Protein AF-A0A9D7KQ81-F1 (afdb_monomer_lite)

Radius of gyration: 24.97 Å; chains: 1; bounding box: 80×76×63 Å

Secondary structure (DSSP, 8-state):
--------------------PPPPPTT-SSEEEETTTTEEEEEETTEEEEB-----S--HHHHHHSEEE-SSSEEEE-S-TT--EEEEEEE--TBSBSS---EEEEEEEEEBTTEEEE-HHHHSSGGG-TT-HHHHSEEEEEEEEEETT--EEEEEEEEEE-SSS-EE---EEEEEEEES--SS-EEEEEEEEEEE--EEEETTEEEE--SEEEEEEEE-SPPTT-EEEEEEESSS-EEEEEEEPPPPTT------EEEE---B--SSSGGG-BTTB-HHHHHHHHHHHHHTT-SEEEEES--S---BSSHHHHHHHHHHHHHHHHHHHTTS-EEEE--GGG-BEEEEE-TT-TT-EEEEE-SSTTTSSHHHHHHHH---PPPS---STTSTT-S-TTS--S---TTTSEEEEETTEEEEE--TTTTB-TTTTT-TT--SBPTT---HHHHHHHHH-----

Foldseek 3Di:
DDDDDDDDPPDPPPPPPPPPLFDDFPLWPQWDADPVVRWIWGHDPPDTFTFDDDDDPAFPCLVQAQWWFFQQGIKHASVAQPFKFKKWKAFWQFPPDLQIDGPTFPDIWIQHRRITDDRCNPRCDDVNVPNCCVVVQKTKMWMWTAGPVGATADIFIWIWGNDRGIGTKKDFGFFQFWADFAQFKIKGWTFINAFDFKWKDKANDIDTHDTDRIDIDIDGRHHGQDKIWMWIGGTSDIHIAIETHFHDAQAPDDFAEAEEEAQFQDPDGDCSGHLFGNLVVLLVSLVVCVVVVHQAYEYEANRGQAPAAYLSSLLSRLSSSSVSNRSRSRYHPYQYAHAQRLAHWGKGADPVDRVDIWTWADDPQCPRGSQNSVVVSDDHDFAPQFWCQVPPSRPDNVDDNFHTCTSHWHWDGGHHDIDGHAHQQGRHTCCCVPRVSGRGHHGRDGDDSRVVVVVPDDDPD

pLDDT: mean 92.95, std 13.02, range [31.83, 98.81]

Sequence (461 aa):
MLKKRLSVVFLLLMSFSLLNAQKIPSSYSNIGFERERGLFYFQDTDKKIYEQVRKSRFTVDQLIGGITGTEKGVAFDFSDSLLNGTLYYGLIPVGDGKYSIPVWFNRSVKIVGGKSEVNIKENLSKTYDMTGWQTKGYGLLGYRITSAEGAIIYDGKIEFVVADPFLVSNTIVDGPFVDNVTESSAVISFITNFECEPSVTVGERIYELEPSKKHELQVTELLPGTEYDYTVRAGNTIQELKFKTAPQKGNNSKFTFAYASDSRSAMGGGERSVYGANVYIMRKIMSLAAFKGVDFMQFTGDLINGYAYDPEDNRLQYRNWKNAVQPFAAFFPIYETMGNHEGLHTRFYDENNTSRYIRIDRFPYDSLSAEALFADEFVNPVSDLETEDGSKYDPDPNSIDFPSYRETSFSYVYGNTAMIVLNSNYWFGPDVRKEPLLSGNPHAYIMDNQFNWFKKRDFKI

Structure (mmCIF, N/CA/C/O backbone):
data_AF-A0A9D7KQ81-F1
#
_entry.id   AF-A0A9D7KQ81-F1
#
loop_
_atom_site.group_PDB
_atom_site.id
_atom_site.type_symbol
_atom_site.label_atom_id
_atom_site.label_alt_id
_atom_site.label_comp_id
_atom_site.label_asym_id
_atom_site.label_entity_id
_atom_site.label_seq_id
_atom_site.pdbx_PDB_ins_code
_atom_site.Cartn_x
_atom_site.Cartn_y
_atom_site.Cartn_z
_atom_site.occupancy
_atom_site.B_iso_or_equiv
_atom_site.auth_seq_id
_atom_site.auth_comp_id
_atom_site.auth_asym_id
_atom_site.auth_atom_id
_atom_site.pdbx_PDB_model_num
ATOM 1 N N . MET A 1 1 ? 56.635 44.993 16.715 1.00 39.38 1 MET A N 1
ATOM 2 C CA . MET A 1 1 ? 56.651 43.563 17.107 1.00 39.38 1 MET A CA 1
ATOM 3 C C . MET A 1 1 ? 55.205 43.106 17.314 1.00 39.38 1 MET A C 1
ATOM 5 O O . MET A 1 1 ? 54.661 43.240 18.394 1.00 39.38 1 MET A O 1
ATOM 9 N N . LEU A 1 2 ? 54.435 43.057 16.228 1.00 31.83 2 LEU A N 1
ATOM 10 C CA . LEU A 1 2 ? 54.022 41.871 15.456 1.00 31.83 2 LEU A CA 1
ATOM 11 C C . LEU A 1 2 ? 53.023 40.952 16.193 1.00 31.83 2 LEU A C 1
ATOM 13 O O . LEU A 1 2 ? 53.375 39.932 16.775 1.00 31.83 2 LEU A O 1
ATOM 17 N N . LYS A 1 3 ? 51.746 41.353 16.113 1.00 33.47 3 LYS A N 1
ATOM 18 C CA . LYS A 1 3 ? 50.556 40.545 16.409 1.00 33.47 3 LYS A CA 1
ATOM 19 C C . LYS A 1 3 ? 50.434 39.434 15.355 1.00 33.47 3 LYS A C 1
ATOM 21 O O . LYS A 1 3 ? 50.288 39.738 14.173 1.00 33.47 3 LYS A O 1
ATOM 26 N N . LYS A 1 4 ? 50.470 38.163 15.767 1.00 34.44 4 LYS A N 1
ATOM 27 C CA . LYS A 1 4 ? 50.146 37.020 14.900 1.00 34.44 4 LYS A CA 1
ATOM 28 C C . LYS A 1 4 ? 48.628 36.953 14.704 1.00 34.44 4 LYS A C 1
ATOM 30 O O . LYS A 1 4 ? 47.894 36.628 15.630 1.00 34.44 4 LYS A O 1
ATOM 35 N N . ARG A 1 5 ? 48.174 37.295 13.496 1.00 34.62 5 ARG A N 1
ATOM 36 C CA . ARG A 1 5 ? 46.844 36.954 12.979 1.00 34.62 5 ARG A CA 1
ATOM 37 C C . ARG A 1 5 ? 46.874 35.485 12.560 1.00 34.62 5 ARG A C 1
ATOM 39 O O . ARG A 1 5 ? 47.695 35.114 11.727 1.00 34.62 5 ARG A O 1
ATOM 46 N N . LEU A 1 6 ? 46.007 34.668 13.150 1.00 33.56 6 LEU A N 1
ATOM 47 C CA . LEU A 1 6 ? 45.706 33.328 12.661 1.00 33.56 6 LEU A CA 1
ATOM 48 C C . LEU A 1 6 ? 44.698 33.498 11.515 1.00 33.56 6 LEU A C 1
ATOM 50 O O . LEU A 1 6 ? 43.540 33.836 11.749 1.00 33.56 6 LEU A O 1
ATOM 54 N N . SER A 1 7 ? 45.161 33.356 10.277 1.00 32.38 7 SER A N 1
ATOM 55 C CA . SER A 1 7 ? 44.291 33.293 9.104 1.00 32.38 7 SER A CA 1
ATOM 56 C C . SER A 1 7 ? 43.655 31.907 9.053 1.00 32.38 7 SER A C 1
ATOM 58 O O . SER A 1 7 ? 44.337 30.928 8.762 1.00 32.38 7 SER A O 1
ATOM 60 N N . VAL A 1 8 ? 42.360 31.821 9.350 1.00 35.81 8 VAL A N 1
ATOM 61 C CA . VAL A 1 8 ? 41.547 30.635 9.064 1.00 35.81 8 VAL A CA 1
ATOM 62 C C . VAL A 1 8 ? 41.288 30.627 7.560 1.00 35.81 8 VAL A C 1
ATOM 64 O O . VAL A 1 8 ? 40.501 31.419 7.047 1.00 35.81 8 VAL A O 1
ATOM 67 N N . VAL A 1 9 ? 42.009 29.768 6.843 1.00 34.31 9 VAL A N 1
ATOM 68 C CA . VAL A 1 9 ? 41.708 29.429 5.451 1.00 34.31 9 VAL A CA 1
ATOM 69 C C . VAL A 1 9 ? 40.486 28.514 5.477 1.00 34.31 9 VA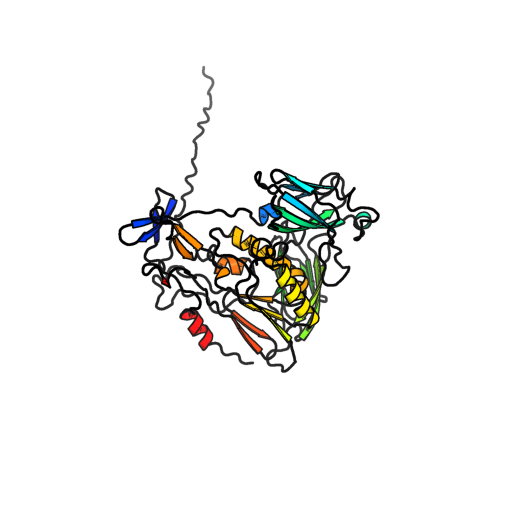L A C 1
ATOM 71 O O . VAL A 1 9 ? 40.576 27.365 5.901 1.00 34.31 9 VAL A O 1
ATOM 74 N N . PHE A 1 10 ? 39.337 29.039 5.053 1.00 33.72 10 PHE A N 1
ATOM 75 C CA . PHE A 1 10 ? 38.162 28.243 4.708 1.00 33.72 10 PHE A CA 1
ATOM 76 C C . PHE A 1 10 ? 38.504 27.454 3.436 1.00 33.72 10 PHE A C 1
ATOM 78 O O . PHE A 1 10 ? 38.384 27.960 2.321 1.00 33.72 10 PHE A O 1
ATOM 85 N N . LEU A 1 11 ? 39.005 26.228 3.595 1.00 32.12 11 LEU A N 1
ATOM 86 C CA . LEU A 1 11 ? 39.027 25.264 2.502 1.00 32.12 11 LEU A CA 1
ATOM 87 C C . LEU A 1 11 ? 37.577 24.820 2.284 1.00 32.12 11 LEU A C 1
ATOM 89 O O . LEU A 1 11 ? 37.015 24.097 3.104 1.00 32.12 11 LEU A O 1
ATOM 93 N N . LEU A 1 12 ? 36.971 25.287 1.189 1.00 34.41 12 LEU A N 1
ATOM 94 C CA . LEU A 1 12 ? 35.788 24.665 0.604 1.00 34.41 12 LEU A CA 1
ATOM 95 C C . LEU A 1 12 ? 36.149 23.210 0.267 1.00 34.41 12 LEU A C 1
ATOM 97 O O . LEU A 1 12 ? 36.675 22.914 -0.804 1.00 34.41 12 LEU A O 1
ATOM 101 N N . LEU A 1 13 ? 35.867 22.295 1.189 1.00 32.16 13 LEU A N 1
ATOM 102 C CA . LEU A 1 13 ? 35.645 20.898 0.856 1.00 32.16 13 LEU A CA 1
ATOM 103 C C . LEU A 1 13 ? 34.313 20.850 0.107 1.00 32.16 13 LEU A C 1
ATOM 105 O O . LEU A 1 13 ? 33.253 20.689 0.705 1.00 32.16 13 LEU A O 1
ATOM 109 N N . MET A 1 14 ? 34.364 21.035 -1.215 1.00 35.41 14 MET A N 1
ATOM 110 C CA . MET A 1 14 ? 33.353 20.434 -2.074 1.00 35.41 14 MET A CA 1
ATOM 111 C C . MET A 1 14 ? 33.433 18.934 -1.814 1.00 35.41 14 MET A C 1
ATOM 113 O O . MET A 1 14 ? 34.352 18.258 -2.276 1.00 35.41 14 MET A O 1
ATOM 117 N N . SER A 1 15 ? 32.494 18.428 -1.024 1.00 33.09 15 SER A N 1
ATOM 118 C CA . SER A 1 15 ? 32.142 17.023 -1.010 1.00 33.09 15 SER A CA 1
ATOM 119 C C . SER A 1 15 ? 31.723 16.662 -2.431 1.00 33.09 15 SER A C 1
ATOM 121 O O . SER A 1 15 ? 30.567 16.830 -2.814 1.00 33.09 15 SER A O 1
ATOM 123 N N . PHE A 1 16 ? 32.684 16.208 -3.232 1.00 35.31 16 PHE A N 1
ATOM 124 C CA . PHE A 1 16 ? 32.410 15.302 -4.329 1.00 35.31 16 PHE A CA 1
ATOM 125 C C . PHE A 1 16 ? 31.800 14.058 -3.688 1.00 35.31 16 PHE A C 1
ATOM 127 O O . PHE A 1 16 ? 32.502 13.127 -3.299 1.00 35.31 16 PHE A O 1
ATOM 134 N N . SER A 1 17 ? 30.481 14.059 -3.525 1.00 36.81 17 SER A N 1
ATOM 135 C CA . SER A 1 17 ? 29.725 12.823 -3.539 1.00 36.81 17 SER A CA 1
ATOM 136 C C . SER A 1 17 ? 30.069 12.172 -4.872 1.00 36.81 17 SER A C 1
ATOM 138 O O . SER A 1 17 ? 29.615 12.598 -5.933 1.00 36.81 17 SER A O 1
ATOM 140 N N . LEU A 1 18 ? 30.966 11.187 -4.826 1.00 37.19 18 LEU A N 1
ATOM 141 C CA . LEU A 1 18 ? 31.090 10.193 -5.874 1.00 37.19 18 LEU A CA 1
ATOM 142 C C . LEU A 1 18 ? 29.699 9.570 -5.994 1.00 37.19 18 LEU A C 1
ATOM 144 O O . LEU A 1 18 ? 29.341 8.678 -5.231 1.00 37.19 18 LEU A O 1
ATOM 148 N N . LEU A 1 19 ? 28.885 10.114 -6.900 1.00 42.97 19 LEU A N 1
ATOM 149 C CA . LEU A 1 19 ? 27.728 9.435 -7.453 1.00 42.97 19 LEU A CA 1
ATOM 150 C C . LEU A 1 19 ? 28.291 8.146 -8.043 1.00 42.97 19 LEU A C 1
ATOM 152 O O . LEU A 1 19 ? 28.813 8.146 -9.159 1.00 42.97 19 LEU A O 1
ATOM 156 N N . ASN A 1 20 ? 28.272 7.063 -7.265 1.00 47.78 20 ASN A N 1
ATOM 157 C CA . ASN A 1 20 ? 28.388 5.738 -7.839 1.00 47.78 20 ASN A CA 1
ATOM 158 C C . ASN A 1 20 ? 27.260 5.668 -8.859 1.00 47.78 20 ASN A C 1
ATOM 160 O O . ASN A 1 20 ? 26.087 5.701 -8.489 1.00 47.78 20 ASN A O 1
ATOM 164 N N . ALA A 1 21 ? 27.624 5.702 -10.143 1.00 59.69 21 ALA A N 1
ATOM 165 C CA . ALA A 1 21 ? 26.660 5.546 -11.211 1.00 59.69 21 ALA A CA 1
ATOM 166 C C . ALA A 1 21 ? 25.907 4.249 -10.922 1.00 59.69 21 ALA A C 1
ATOM 168 O O . ALA A 1 21 ? 26.531 3.202 -10.739 1.00 59.69 21 ALA A O 1
ATOM 169 N N . GLN A 1 22 ? 24.589 4.354 -10.805 1.00 77.12 22 GLN A N 1
ATOM 170 C CA . GLN A 1 22 ? 23.716 3.215 -10.594 1.00 77.12 22 GLN A CA 1
ATOM 171 C C . GLN A 1 22 ? 24.058 2.137 -11.631 1.00 77.12 22 GLN A C 1
ATOM 173 O O . GLN A 1 22 ? 24.056 2.410 -12.836 1.00 77.12 22 GLN A O 1
ATOM 178 N N . LYS A 1 23 ? 24.424 0.938 -11.159 1.00 88.94 23 LYS A N 1
ATOM 179 C CA . LYS A 1 23 ? 24.826 -0.168 -12.034 1.00 88.94 23 LYS A CA 1
ATOM 180 C C . LYS A 1 23 ? 23.614 -0.570 -12.873 1.00 88.94 23 LYS A C 1
ATOM 182 O O . LYS A 1 23 ? 22.562 -0.880 -12.322 1.00 88.94 23 LYS A O 1
ATOM 187 N N . ILE A 1 24 ? 23.764 -0.519 -14.194 1.00 95.25 24 ILE A N 1
ATOM 188 C CA . ILE A 1 24 ? 22.755 -1.023 -15.127 1.00 95.25 24 ILE A CA 1
ATOM 189 C C . ILE A 1 24 ? 22.824 -2.555 -15.067 1.00 95.25 24 ILE A C 1
ATOM 191 O O . ILE A 1 24 ? 23.927 -3.085 -15.230 1.00 95.25 24 ILE A O 1
ATOM 195 N N . PRO A 1 25 ? 21.702 -3.250 -14.819 1.00 96.19 25 PRO A N 1
ATOM 196 C CA . PRO A 1 25 ? 21.636 -4.703 -14.908 1.00 96.19 25 PRO A CA 1
ATOM 197 C C . PRO A 1 25 ? 22.113 -5.211 -16.269 1.00 96.19 25 PRO A C 1
ATOM 199 O O . PRO A 1 25 ? 21.728 -4.667 -17.307 1.00 96.19 25 PRO A O 1
ATOM 202 N N . SER A 1 26 ? 22.917 -6.269 -16.276 1.00 96.06 26 SER A N 1
ATOM 203 C CA . SER A 1 26 ? 23.453 -6.894 -17.487 1.00 96.06 26 SER A CA 1
ATOM 204 C C . SER A 1 26 ? 22.340 -7.523 -18.342 1.00 96.06 26 SER A C 1
ATOM 206 O O . SER A 1 26 ? 22.525 -7.715 -19.544 1.00 96.06 26 SER A O 1
ATOM 208 N N . SER A 1 27 ? 21.157 -7.781 -17.761 1.00 95.31 27 SER A N 1
ATOM 209 C CA . SER A 1 27 ? 19.937 -8.204 -18.473 1.00 95.31 27 SER A CA 1
ATOM 210 C C . SER A 1 27 ? 19.416 -7.167 -19.477 1.00 95.31 27 SER A C 1
ATOM 212 O O . SER A 1 27 ? 18.688 -7.520 -20.412 1.00 95.31 27 SER A O 1
ATOM 214 N N . TYR A 1 28 ? 19.834 -5.901 -19.370 1.00 95.75 28 TYR A N 1
ATOM 215 C CA . TYR A 1 28 ? 19.557 -4.864 -20.362 1.00 95.75 28 TYR A CA 1
ATOM 216 C C . TYR A 1 28 ? 20.703 -4.712 -21.371 1.00 95.75 28 TYR A C 1
ATOM 218 O O . TYR A 1 28 ? 21.755 -4.159 -21.061 1.00 95.75 28 TYR A O 1
ATOM 226 N N . SER A 1 29 ? 20.476 -5.104 -22.629 1.00 91.94 29 SER A N 1
ATOM 227 C CA . SER A 1 29 ? 21.518 -5.063 -23.670 1.00 91.94 29 SER A CA 1
ATOM 228 C C . SER A 1 29 ? 21.711 -3.692 -24.328 1.00 91.94 29 SER A C 1
ATOM 230 O O . SER A 1 29 ? 22.777 -3.418 -24.870 1.00 91.94 29 SER A O 1
ATOM 232 N N . ASN A 1 30 ? 20.681 -2.839 -24.316 1.00 95.75 30 ASN A N 1
ATOM 233 C CA . ASN A 1 30 ? 20.645 -1.572 -25.063 1.00 95.75 30 ASN A CA 1
ATOM 234 C C . ASN A 1 30 ? 20.391 -0.353 -24.167 1.00 95.75 30 ASN A C 1
ATOM 236 O O . ASN A 1 30 ? 19.915 0.677 -24.639 1.00 95.75 30 ASN A O 1
ATOM 240 N N . ILE A 1 31 ? 20.692 -0.459 -22.872 1.00 96.62 31 ILE A N 1
ATOM 241 C CA . ILE A 1 31 ? 20.595 0.653 -21.924 1.00 96.62 31 ILE A CA 1
ATOM 242 C C . ILE A 1 31 ? 22.003 1.120 -21.569 1.00 96.62 31 ILE A C 1
ATOM 244 O O . ILE A 1 31 ? 22.872 0.321 -21.235 1.00 96.62 31 ILE A O 1
ATOM 248 N N . GLY A 1 32 ? 22.230 2.428 -21.634 1.00 95.69 32 GLY A N 1
ATOM 249 C CA . GLY A 1 32 ? 23.480 3.051 -21.220 1.00 95.69 32 GLY A CA 1
ATOM 250 C C . GLY A 1 32 ? 23.246 4.252 -20.312 1.00 95.69 32 GLY A C 1
ATOM 251 O O . GLY A 1 32 ? 22.120 4.708 -20.132 1.00 95.69 32 GLY A O 1
ATOM 252 N N . PHE A 1 33 ? 24.325 4.781 -19.737 1.00 95.75 33 PHE A N 1
ATOM 253 C CA . PHE A 1 33 ? 24.297 5.980 -18.898 1.00 95.75 33 PHE A CA 1
ATOM 254 C C . PHE A 1 33 ? 25.252 7.034 -19.453 1.00 95.75 33 PHE A C 1
ATOM 256 O O . PHE A 1 33 ? 26.427 6.753 -19.705 1.00 95.75 33 PHE A O 1
ATOM 263 N N . GLU A 1 34 ? 24.763 8.256 -19.651 1.00 94.62 34 GLU A N 1
ATOM 264 C CA . GLU A 1 34 ? 25.576 9.376 -20.121 1.00 94.62 34 GLU A CA 1
ATOM 265 C C . GLU A 1 34 ? 25.942 10.294 -18.954 1.00 94.62 34 GLU A C 1
ATOM 267 O O . GLU A 1 34 ? 25.132 11.101 -18.497 1.00 94.62 34 GLU A O 1
ATOM 272 N N . ARG A 1 35 ? 27.194 10.190 -18.487 1.00 91.31 35 ARG A N 1
ATOM 273 C CA . ARG A 1 35 ? 27.686 10.908 -17.296 1.00 91.31 35 ARG A CA 1
ATOM 274 C C . ARG A 1 35 ? 27.560 12.427 -17.396 1.00 91.31 35 ARG A C 1
ATOM 276 O O . ARG A 1 35 ? 27.309 13.065 -16.384 1.00 91.31 35 ARG A O 1
ATOM 283 N N . GLU A 1 36 ? 27.722 12.993 -18.592 1.00 91.88 36 GLU A N 1
ATOM 284 C CA . GLU A 1 36 ? 27.625 14.443 -18.812 1.00 91.88 36 GLU A CA 1
ATOM 285 C C . GLU A 1 36 ? 26.212 14.979 -18.558 1.00 91.88 36 GLU A C 1
ATOM 287 O O . GLU A 1 36 ? 26.060 16.081 -18.037 1.00 91.88 36 GLU A O 1
ATOM 292 N N . ARG A 1 37 ? 25.179 14.194 -18.893 1.00 90.31 37 ARG A N 1
ATOM 293 C CA . ARG A 1 37 ? 23.772 14.554 -18.663 1.00 90.31 37 ARG A CA 1
ATOM 294 C C . ARG A 1 37 ? 23.227 14.024 -17.341 1.00 90.31 37 ARG A C 1
ATOM 296 O O . ARG A 1 37 ? 22.214 14.525 -16.869 1.00 90.31 37 ARG A O 1
ATOM 303 N N . GLY A 1 38 ? 23.867 13.005 -16.770 1.00 92.25 38 GLY A N 1
ATOM 304 C CA . GLY A 1 38 ? 23.352 12.290 -15.606 1.00 92.25 38 GLY A CA 1
ATOM 305 C C . GLY A 1 38 ? 22.068 11.512 -15.907 1.00 92.25 38 GLY A C 1
ATOM 306 O O . GLY A 1 38 ? 21.238 11.368 -15.018 1.00 92.25 38 GLY A O 1
ATOM 307 N N . LEU A 1 39 ? 21.886 11.053 -17.151 1.00 94.81 39 LEU A N 1
ATOM 308 C CA . LEU A 1 39 ? 20.670 10.379 -17.614 1.00 94.81 39 LEU A CA 1
ATOM 309 C C . LEU A 1 39 ? 20.983 9.010 -18.206 1.00 94.81 39 LEU A C 1
ATOM 311 O O . LEU A 1 39 ? 22.005 8.827 -18.882 1.00 94.81 39 LEU A O 1
ATOM 315 N N . PHE A 1 40 ? 20.055 8.072 -18.023 1.00 96.50 40 PHE A N 1
ATOM 316 C CA . PHE A 1 40 ? 20.043 6.855 -18.822 1.00 96.50 40 PHE A CA 1
ATOM 317 C C . PHE A 1 40 ? 19.633 7.157 -20.269 1.00 96.50 40 PHE A C 1
ATOM 319 O O . PHE A 1 40 ? 18.945 8.139 -20.563 1.00 96.50 40 PHE A O 1
ATOM 326 N N . TYR A 1 41 ? 20.035 6.286 -21.186 1.00 96.25 41 TYR A N 1
ATOM 327 C CA . TYR A 1 41 ? 19.557 6.283 -22.560 1.00 96.25 41 TYR A CA 1
ATOM 328 C C . TYR A 1 41 ? 19.288 4.860 -23.040 1.00 96.25 41 TYR A C 1
ATOM 330 O O . TYR A 1 41 ? 19.974 3.918 -22.650 1.00 96.25 41 TYR A O 1
ATOM 338 N N . PHE A 1 42 ? 18.313 4.734 -23.931 1.00 96.44 42 PHE A N 1
ATOM 339 C CA . PHE A 1 42 ? 18.106 3.561 -24.762 1.00 96.44 42 PHE A CA 1
ATOM 340 C C . PHE A 1 42 ? 18.836 3.752 -26.096 1.00 96.44 42 PHE A C 1
ATOM 342 O O . PHE A 1 42 ? 18.669 4.783 -26.757 1.00 96.44 42 PHE A O 1
ATOM 349 N N . GLN A 1 43 ? 19.669 2.783 -26.469 1.00 96.00 43 GLN A N 1
ATOM 350 C CA . GLN A 1 43 ? 20.393 2.753 -27.735 1.00 96.00 43 GLN A CA 1
ATOM 351 C C . GLN A 1 43 ? 19.501 2.144 -28.822 1.00 96.00 43 GLN A C 1
ATOM 353 O O . GLN A 1 43 ? 19.311 0.933 -28.891 1.00 96.00 43 GLN A O 1
ATOM 358 N N . ASP A 1 44 ? 18.982 3.000 -29.696 1.00 92.06 44 ASP A N 1
ATOM 359 C CA . ASP A 1 44 ? 18.180 2.623 -30.853 1.00 92.06 44 ASP A CA 1
ATOM 360 C C . ASP A 1 44 ? 19.012 2.717 -32.134 1.00 92.06 44 ASP A C 1
ATOM 362 O O . ASP A 1 44 ? 19.072 3.769 -32.770 1.00 92.06 44 ASP A O 1
ATOM 366 N N . THR A 1 45 ? 19.674 1.618 -32.503 1.00 88.06 45 THR A N 1
ATOM 367 C CA . THR A 1 45 ? 20.581 1.525 -33.663 1.00 88.06 45 THR A CA 1
ATOM 368 C C . THR A 1 45 ? 21.639 2.640 -33.658 1.00 88.06 45 THR A C 1
ATOM 370 O O . THR A 1 45 ? 22.651 2.502 -32.975 1.00 88.06 45 THR A O 1
ATOM 373 N N . ASP A 1 46 ? 21.383 3.775 -34.316 1.00 87.31 46 ASP A N 1
ATOM 374 C CA . ASP A 1 46 ? 22.299 4.920 -34.436 1.00 87.31 46 ASP A CA 1
ATOM 375 C C . ASP A 1 46 ? 21.916 6.116 -33.545 1.00 87.31 46 ASP A C 1
ATOM 377 O O . ASP A 1 46 ? 22.539 7.179 -33.602 1.00 87.31 46 ASP A O 1
ATOM 381 N N . LYS A 1 47 ? 20.873 5.978 -32.721 1.00 92.19 47 LYS A N 1
ATOM 382 C CA . LYS A 1 47 ? 20.290 7.074 -31.947 1.00 92.19 47 LYS A CA 1
ATOM 383 C C . LYS A 1 47 ? 20.184 6.734 -30.466 1.00 92.19 47 LYS A C 1
ATOM 385 O O . LYS A 1 47 ? 19.720 5.667 -30.086 1.00 92.19 47 LYS A O 1
ATOM 390 N N . LYS A 1 48 ? 20.530 7.702 -29.615 1.00 95.06 48 LYS A N 1
ATOM 391 C CA . LYS A 1 48 ? 20.231 7.657 -28.180 1.00 95.06 48 LYS A CA 1
ATOM 392 C C . LYS A 1 48 ? 18.876 8.299 -27.906 1.00 95.06 48 LYS A C 1
ATOM 394 O O . LYS A 1 48 ? 18.647 9.449 -28.286 1.00 95.06 48 LYS A O 1
ATOM 399 N N . ILE A 1 49 ? 18.001 7.572 -27.223 1.00 95.62 49 ILE A N 1
ATOM 400 C CA . ILE A 1 49 ? 16.735 8.085 -26.695 1.00 95.62 49 ILE A CA 1
ATOM 401 C C . ILE A 1 49 ? 16.905 8.221 -25.186 1.00 95.62 49 ILE A C 1
ATOM 403 O O . ILE A 1 49 ? 17.109 7.227 -24.497 1.00 95.62 49 ILE A O 1
ATOM 407 N N . TYR A 1 50 ? 16.867 9.447 -24.674 1.00 95.94 50 TYR A N 1
ATOM 408 C CA . TYR A 1 50 ? 17.186 9.716 -23.274 1.00 95.94 50 TYR A CA 1
ATOM 409 C C . TYR A 1 50 ? 15.994 9.486 -22.350 1.00 95.94 50 TYR A C 1
ATOM 411 O O . TYR A 1 50 ? 14.827 9.588 -22.745 1.00 95.94 50 TYR A O 1
ATOM 419 N N . GLU A 1 51 ? 16.320 9.168 -21.102 1.00 96.00 51 GLU A N 1
ATOM 420 C CA . GLU A 1 51 ? 15.366 9.080 -20.012 1.00 96.00 51 GLU A CA 1
ATOM 421 C C . GLU A 1 51 ? 14.616 10.406 -19.833 1.00 96.00 51 GLU A C 1
ATOM 423 O O . GLU A 1 51 ? 15.201 11.490 -19.813 1.00 96.00 51 GLU A O 1
ATOM 428 N N . GLN A 1 52 ? 13.304 10.305 -19.646 1.00 95.12 52 GLN A N 1
ATOM 429 C CA . GLN A 1 52 ? 12.459 11.397 -19.198 1.00 95.12 52 GLN A CA 1
ATOM 430 C C . GLN A 1 52 ? 12.187 11.235 -17.701 1.00 95.12 52 GLN A C 1
ATOM 432 O O . GLN A 1 52 ? 11.255 10.533 -17.302 1.00 95.12 52 GLN A O 1
ATOM 437 N N . VAL A 1 53 ? 12.974 11.932 -16.881 1.00 93.25 53 VAL A N 1
ATOM 438 C CA . VAL A 1 53 ? 12.783 11.959 -15.427 1.00 93.25 53 VAL A CA 1
ATOM 439 C C . VAL A 1 53 ? 11.483 12.690 -15.098 1.00 93.25 53 VAL A C 1
ATOM 441 O O . VAL A 1 53 ? 11.269 13.836 -15.498 1.00 93.25 53 VAL A O 1
ATOM 444 N N . ARG A 1 54 ? 10.605 12.023 -14.352 1.00 92.50 54 ARG A N 1
ATOM 445 C CA . ARG A 1 54 ? 9.359 12.584 -13.823 1.00 92.50 54 ARG A CA 1
ATOM 446 C C . ARG A 1 54 ? 9.369 12.426 -12.313 1.00 92.50 54 ARG A C 1
ATOM 448 O O . ARG A 1 54 ? 9.885 11.435 -11.818 1.00 92.50 54 ARG A O 1
ATOM 455 N N . LYS A 1 55 ? 8.812 13.411 -11.614 1.00 93.81 55 LYS A N 1
ATOM 456 C CA . LYS A 1 55 ? 8.612 13.362 -10.167 1.00 93.81 55 LYS A CA 1
ATOM 457 C C . LYS A 1 55 ? 7.131 13.251 -9.866 1.00 93.81 55 LYS A C 1
ATOM 459 O O . LYS A 1 55 ? 6.327 13.876 -10.567 1.00 93.81 55 LYS A O 1
ATOM 464 N N . SER A 1 56 ? 6.810 12.508 -8.818 1.00 95.06 56 SER A N 1
ATOM 465 C CA . SER A 1 56 ? 5.452 12.418 -8.289 1.00 95.06 56 SER A CA 1
ATOM 466 C C . SER A 1 56 ? 4.943 13.802 -7.893 1.00 95.06 56 SER A C 1
ATOM 468 O O . SER A 1 56 ? 5.706 14.656 -7.427 1.00 95.06 56 SER A O 1
ATOM 470 N N . ARG A 1 57 ? 3.645 14.053 -8.094 1.00 94.44 57 ARG A N 1
ATOM 471 C CA . ARG A 1 57 ? 3.033 15.336 -7.707 1.00 94.44 57 ARG A CA 1
ATOM 472 C C . ARG A 1 57 ? 2.930 15.472 -6.187 1.00 94.44 57 ARG A C 1
ATOM 474 O O . ARG A 1 57 ? 3.076 16.584 -5.681 1.00 94.44 57 ARG A O 1
ATOM 481 N N . PHE A 1 58 ? 2.663 14.357 -5.515 1.00 96.38 58 PHE A N 1
ATOM 482 C CA . PHE A 1 58 ? 2.506 14.236 -4.072 1.00 96.38 58 PHE A CA 1
ATOM 483 C C . PHE A 1 58 ? 3.252 12.993 -3.585 1.00 96.38 58 PHE A C 1
ATOM 485 O O . PHE A 1 58 ? 3.345 12.011 -4.319 1.00 96.38 58 PHE A O 1
ATOM 492 N N . THR A 1 59 ? 3.723 13.021 -2.343 1.00 97.12 59 THR A N 1
ATOM 493 C CA . THR A 1 59 ? 4.214 11.838 -1.623 1.00 97.12 59 THR A CA 1
ATOM 494 C C . THR A 1 59 ? 3.293 11.514 -0.451 1.00 97.12 59 THR A C 1
ATOM 496 O O . THR A 1 59 ? 2.561 12.384 0.025 1.00 97.12 59 THR A O 1
ATOM 499 N N . VAL A 1 60 ? 3.324 10.275 0.049 1.00 96.88 60 VAL A N 1
ATOM 500 C CA . VAL A 1 60 ? 2.549 9.910 1.252 1.00 96.88 60 VAL A CA 1
ATOM 501 C C . VAL A 1 60 ? 2.986 10.771 2.440 1.00 96.88 60 VAL A C 1
ATOM 503 O O . VAL A 1 60 ? 2.137 11.355 3.113 1.00 96.88 60 VAL A O 1
ATOM 506 N N . ASP A 1 61 ? 4.297 10.937 2.631 1.00 95.44 61 ASP A N 1
ATOM 507 C CA . ASP A 1 61 ? 4.881 11.735 3.714 1.00 95.44 61 ASP A CA 1
ATOM 508 C C . ASP A 1 61 ? 4.397 13.188 3.723 1.00 95.44 61 ASP A C 1
ATOM 510 O O . ASP A 1 61 ? 4.088 13.727 4.787 1.00 95.44 61 ASP A O 1
ATOM 514 N N . GLN A 1 62 ? 4.261 13.823 2.555 1.00 95.88 62 GLN A N 1
ATOM 515 C CA . GLN A 1 62 ? 3.710 15.179 2.457 1.00 95.88 62 GLN A CA 1
ATOM 516 C C . GLN A 1 62 ? 2.274 15.256 2.986 1.00 95.88 62 GLN A C 1
ATOM 518 O O . GLN A 1 62 ? 1.894 16.249 3.604 1.00 95.88 62 GLN A O 1
ATOM 523 N N . LEU A 1 63 ? 1.472 14.213 2.764 1.00 96.94 63 LEU A N 1
ATOM 524 C CA . LEU A 1 63 ? 0.045 14.189 3.090 1.00 96.94 63 LEU A CA 1
ATOM 525 C C . LEU A 1 63 ? -0.245 13.740 4.535 1.00 96.94 63 LEU A C 1
ATOM 527 O O . LEU A 1 63 ? -1.382 13.903 4.996 1.00 96.94 63 LEU A O 1
ATOM 531 N N . ILE A 1 64 ? 0.758 13.216 5.256 1.00 94.81 64 ILE A N 1
ATOM 532 C CA . ILE A 1 64 ? 0.638 12.771 6.661 1.00 94.81 64 ILE A CA 1
ATOM 533 C C . ILE A 1 64 ? 1.564 13.497 7.652 1.00 94.81 64 ILE A C 1
ATOM 535 O O . ILE A 1 64 ? 1.243 13.558 8.835 1.00 94.81 64 ILE A O 1
ATOM 539 N N . GLY A 1 65 ? 2.714 14.022 7.214 1.00 84.50 65 GLY A N 1
ATOM 540 C CA . GLY A 1 65 ? 3.804 14.427 8.112 1.00 84.50 65 GLY A CA 1
ATOM 541 C C . GLY A 1 65 ? 3.733 15.864 8.633 1.00 84.50 65 GLY A C 1
ATOM 542 O O . GLY A 1 65 ? 4.232 16.151 9.718 1.00 84.50 65 GLY A O 1
ATOM 543 N N . GLY A 1 66 ? 3.100 16.778 7.895 1.00 93.62 66 GLY A N 1
ATOM 544 C CA . GLY A 1 66 ? 3.053 18.207 8.225 1.00 93.62 66 GLY A CA 1
ATOM 545 C C . GLY A 1 66 ? 1.892 18.627 9.126 1.00 93.62 66 GLY A C 1
ATOM 546 O O . GLY A 1 66 ? 1.359 19.721 8.948 1.00 93.62 66 GLY A O 1
ATOM 547 N N . ILE A 1 67 ? 1.444 17.762 10.040 1.00 97.81 67 ILE A N 1
ATOM 548 C CA . ILE A 1 67 ? 0.276 18.025 10.892 1.00 97.81 67 ILE A CA 1
ATOM 549 C C . ILE A 1 67 ? 0.736 18.407 12.298 1.00 97.81 67 ILE A C 1
ATOM 551 O O . ILE A 1 67 ? 1.476 17.665 12.942 1.00 97.81 67 ILE A O 1
ATOM 555 N N . THR A 1 68 ? 0.283 19.557 12.792 1.00 98.00 68 THR A N 1
ATOM 556 C CA . THR A 1 68 ? 0.634 20.081 14.119 1.00 98.00 68 THR A CA 1
ATOM 557 C C . THR A 1 68 ? -0.608 20.537 14.872 1.00 98.00 68 THR A C 1
ATOM 559 O O . THR A 1 68 ? -1.647 20.813 14.276 1.00 98.00 68 THR A O 1
ATOM 562 N N . GLY A 1 69 ? -0.538 20.590 16.199 1.00 98.06 69 GLY A N 1
ATOM 563 C CA . GLY A 1 69 ? -1.640 21.106 17.004 1.00 98.06 69 GLY A CA 1
ATOM 564 C C . GLY A 1 69 ? -1.610 22.633 17.142 1.00 98.06 69 GLY A C 1
ATOM 565 O O . GLY A 1 69 ? -0.557 23.263 17.046 1.00 98.06 69 GLY A O 1
ATOM 566 N N . THR A 1 70 ? -2.782 23.231 17.351 1.00 98.31 70 THR A N 1
ATOM 567 C CA . THR A 1 70 ? -2.982 24.675 17.564 1.00 98.31 70 THR A CA 1
ATOM 568 C C . THR A 1 70 ? -3.793 24.917 18.838 1.00 98.31 70 THR A C 1
ATOM 570 O O . THR A 1 70 ? -4.315 23.986 19.444 1.00 98.31 70 THR A O 1
ATOM 573 N N . GLU A 1 71 ? -3.974 26.170 19.259 1.00 97.62 71 GLU A N 1
ATOM 574 C CA . GLU A 1 71 ? -4.860 26.506 20.394 1.00 97.62 71 GLU A CA 1
ATOM 575 C C . GLU A 1 71 ? -6.321 26.047 20.186 1.00 97.62 71 GLU A C 1
ATOM 577 O O . GLU A 1 71 ? -7.105 25.930 21.134 1.00 97.62 71 GLU A O 1
ATOM 582 N N . LYS A 1 72 ? -6.719 25.824 18.926 1.00 97.25 72 LYS A N 1
ATOM 583 C CA . LYS A 1 72 ? -8.104 25.544 18.525 1.00 97.25 72 LYS A CA 1
ATOM 584 C C . LYS A 1 72 ? -8.311 24.133 17.975 1.00 97.25 72 LYS A C 1
ATOM 586 O O . LYS A 1 72 ? -9.456 23.677 17.927 1.00 97.25 72 LYS A O 1
ATOM 591 N N . GLY A 1 73 ? -7.255 23.447 17.549 1.00 97.94 73 GLY A N 1
ATOM 592 C CA . GLY A 1 73 ? -7.345 22.116 16.958 1.00 97.94 73 GLY A CA 1
ATOM 593 C C . GLY A 1 73 ? -6.048 21.705 16.278 1.00 97.94 73 GLY A C 1
ATOM 594 O O . GLY A 1 73 ? -5.032 21.568 16.948 1.00 97.94 73 GLY A O 1
ATOM 595 N N . VAL A 1 74 ? -6.080 21.481 14.963 1.00 98.31 74 VAL A N 1
ATOM 596 C CA . VAL A 1 74 ? -4.915 20.999 14.201 1.00 98.31 74 VAL A CA 1
ATOM 597 C C . VAL A 1 74 ? -4.709 21.785 12.908 1.00 98.31 74 VAL A C 1
ATOM 599 O O . VAL A 1 74 ? -5.670 22.134 12.222 1.00 98.31 74 VAL A O 1
ATOM 602 N N . ALA A 1 75 ? -3.452 22.039 12.563 1.00 98.62 75 ALA A N 1
ATOM 603 C CA . ALA A 1 75 ? -3.014 22.662 11.324 1.00 98.62 75 ALA A CA 1
ATOM 604 C C . ALA A 1 75 ? -2.301 21.642 10.431 1.00 98.62 75 ALA A C 1
ATOM 606 O O . ALA A 1 75 ? -1.637 20.730 10.914 1.00 98.62 75 ALA A O 1
ATOM 607 N N . PHE A 1 76 ? -2.438 21.825 9.122 1.00 98.69 76 PHE A N 1
ATOM 608 C CA . PHE A 1 76 ? -1.849 21.000 8.076 1.00 98.69 76 PHE A CA 1
ATOM 609 C C . PHE A 1 76 ? -0.933 21.866 7.209 1.00 98.69 76 PHE A C 1
ATOM 611 O O . PHE A 1 76 ? -1.354 22.931 6.747 1.00 98.69 76 PHE A O 1
ATOM 618 N N . ASP A 1 77 ? 0.283 21.390 6.951 1.00 98.25 77 ASP A N 1
ATOM 619 C CA . ASP A 1 77 ? 1.237 21.946 5.990 1.00 98.25 77 ASP A CA 1
ATOM 620 C C . ASP A 1 77 ? 1.759 20.833 5.071 1.00 98.25 77 ASP A C 1
ATOM 622 O O . ASP A 1 77 ? 2.685 20.095 5.399 1.00 98.25 77 ASP A O 1
ATOM 626 N N . PHE A 1 78 ? 1.158 20.712 3.891 1.00 97.50 78 PHE A N 1
ATOM 627 C CA . PHE A 1 78 ? 1.487 19.670 2.917 1.00 97.50 78 PHE A CA 1
ATOM 628 C C . PHE A 1 78 ? 2.809 19.923 2.176 1.00 97.50 78 PHE A C 1
ATOM 630 O O . PHE A 1 78 ? 3.153 19.171 1.266 1.00 97.50 78 PHE A O 1
ATOM 637 N N . SER A 1 79 ? 3.551 20.985 2.529 1.00 95.69 79 SER A N 1
ATOM 638 C CA . SER A 1 79 ? 4.839 21.340 1.914 1.00 95.69 79 SER A CA 1
ATOM 639 C C . SER A 1 79 ? 4.777 21.481 0.387 1.00 95.69 79 SER A C 1
ATOM 641 O O . SER A 1 79 ? 5.739 21.211 -0.331 1.00 95.69 79 SER A O 1
ATOM 643 N N . ASP A 1 80 ? 3.626 21.931 -0.111 1.00 95.12 80 ASP A N 1
ATOM 644 C CA . ASP A 1 80 ? 3.343 22.102 -1.528 1.00 95.12 80 ASP A CA 1
ATOM 645 C C . ASP A 1 80 ? 2.590 23.413 -1.753 1.00 95.12 80 ASP A C 1
ATOM 647 O O . ASP A 1 80 ? 1.364 23.489 -1.655 1.00 95.12 80 ASP A O 1
ATOM 651 N N . SER A 1 81 ? 3.336 24.464 -2.088 1.00 95.81 81 SER A N 1
ATOM 652 C CA . SER A 1 81 ? 2.786 25.806 -2.306 1.00 95.81 81 SER A CA 1
ATOM 653 C C . SER A 1 81 ? 1.823 25.896 -3.493 1.00 95.81 81 SER A C 1
ATOM 655 O O . SER A 1 81 ? 1.097 26.884 -3.615 1.00 95.81 81 SER A O 1
ATOM 657 N N . LEU A 1 82 ? 1.788 24.881 -4.361 1.00 96.12 82 LEU A N 1
ATOM 658 C CA . LEU A 1 82 ? 0.874 24.809 -5.498 1.00 96.12 82 LEU A CA 1
ATOM 659 C C . LEU A 1 82 ? -0.424 24.064 -5.158 1.00 96.12 82 LEU A C 1
ATOM 661 O O . LEU A 1 82 ? -1.387 24.136 -5.926 1.00 96.12 82 LEU A O 1
ATOM 665 N N . LEU A 1 83 ? -0.491 23.365 -4.019 1.00 97.56 83 LEU A N 1
ATOM 666 C CA . LEU A 1 83 ? -1.701 22.672 -3.593 1.00 97.56 83 LEU A CA 1
ATOM 667 C C . LEU A 1 83 ? -2.748 23.677 -3.103 1.00 97.56 83 LEU A C 1
ATOM 669 O O . LEU A 1 83 ? -2.634 24.274 -2.034 1.00 97.56 83 LEU A O 1
ATOM 673 N N . ASN A 1 84 ? -3.813 23.824 -3.882 1.00 98.44 84 ASN A N 1
ATOM 674 C CA . ASN A 1 84 ? -5.027 24.521 -3.482 1.00 98.44 84 ASN A CA 1
ATOM 675 C C . ASN A 1 84 ? -6.202 23.554 -3.576 1.00 98.44 84 ASN A C 1
ATOM 677 O O . ASN A 1 84 ? -6.221 22.678 -4.443 1.00 98.44 84 ASN A O 1
ATOM 681 N N . GLY A 1 85 ? -7.180 23.700 -2.686 1.00 98.38 85 GLY A N 1
ATOM 682 C CA . GLY A 1 85 ? -8.231 22.703 -2.591 1.00 98.38 85 GLY A CA 1
ATOM 683 C C . GLY A 1 85 ? -9.145 22.833 -1.387 1.00 98.38 85 GLY A C 1
ATOM 684 O O . GLY A 1 85 ? -9.362 23.919 -0.842 1.00 98.38 85 GLY A O 1
ATOM 685 N N . THR A 1 86 ? -9.715 21.703 -0.987 1.00 98.75 86 THR A N 1
ATOM 686 C CA . THR A 1 86 ? -10.615 21.608 0.164 1.00 98.75 86 THR A CA 1
ATOM 687 C C . THR A 1 86 ? -10.193 20.431 1.035 1.00 98.75 86 THR A C 1
ATOM 689 O O . THR A 1 86 ? -9.895 19.353 0.525 1.00 98.75 86 THR A O 1
ATOM 692 N N . LEU A 1 87 ? -10.165 20.654 2.346 1.00 98.69 87 LEU A N 1
ATOM 693 C CA . LEU A 1 87 ? -9.973 19.622 3.351 1.00 98.69 87 LEU A CA 1
ATOM 694 C C . LEU A 1 87 ? -11.312 19.377 4.049 1.00 98.69 87 LEU A C 1
ATOM 696 O O . LEU A 1 87 ? -11.856 20.247 4.738 1.00 98.69 87 LEU A O 1
ATOM 700 N N . TYR A 1 88 ? -11.861 18.192 3.817 1.00 98.69 88 TYR A N 1
ATOM 701 C CA . TYR A 1 88 ? -13.010 17.677 4.553 1.00 98.69 88 TYR A CA 1
ATOM 702 C C . TYR A 1 88 ? -12.499 16.955 5.790 1.00 98.69 88 TYR A C 1
ATOM 704 O O . TYR A 1 88 ? -11.422 16.365 5.755 1.00 98.69 88 TYR A O 1
ATOM 712 N N . TYR A 1 89 ? -13.250 17.005 6.882 1.00 98.69 89 TYR A N 1
ATOM 713 C CA . TYR A 1 89 ? -12.818 16.418 8.143 1.00 98.69 89 TYR A CA 1
ATOM 714 C C . TYR A 1 89 ? -14.006 15.917 8.961 1.00 98.69 89 TYR A C 1
ATOM 716 O O . TYR A 1 89 ? -15.148 16.315 8.732 1.00 98.69 89 TYR A O 1
ATOM 724 N N . GLY A 1 90 ? -13.739 15.020 9.901 1.00 98.31 90 GLY A N 1
ATOM 725 C CA . GLY A 1 90 ? -14.745 14.411 10.763 1.00 98.31 90 GLY A CA 1
ATOM 726 C C . GLY A 1 90 ? -14.104 13.552 11.844 1.00 98.31 90 GLY A C 1
ATOM 727 O O . GLY A 1 90 ? -12.936 13.188 11.732 1.00 98.31 90 GLY A O 1
ATOM 728 N N . LEU A 1 91 ? -14.844 13.229 12.901 1.00 97.94 91 LEU A N 1
ATOM 729 C CA . LEU A 1 91 ? -14.337 12.331 13.941 1.00 97.94 91 LEU A CA 1
ATOM 730 C C . LEU A 1 91 ? -14.494 10.868 13.499 1.00 97.94 91 LEU A C 1
ATOM 732 O O . LEU A 1 91 ? -15.432 10.524 12.774 1.00 97.94 91 LEU A O 1
ATOM 736 N N . ILE A 1 92 ? -13.581 10.005 13.941 1.00 96.69 92 ILE A N 1
ATOM 737 C CA . ILE A 1 92 ? -13.676 8.551 13.765 1.00 96.69 92 ILE A CA 1
ATOM 738 C C . ILE A 1 92 ? -14.097 7.939 15.108 1.00 96.69 92 ILE A C 1
ATOM 740 O O . ILE A 1 92 ? -13.342 8.043 16.079 1.00 96.69 92 ILE A O 1
ATOM 744 N N . PRO A 1 93 ? -15.279 7.308 15.202 1.00 93.88 93 PRO A N 1
ATOM 745 C CA . PRO A 1 93 ? -15.785 6.769 16.456 1.00 93.88 93 PRO A CA 1
ATOM 746 C C . PRO A 1 93 ? -15.252 5.345 16.684 1.00 93.88 93 PRO A C 1
ATOM 748 O O . PRO A 1 93 ? -15.984 4.366 16.592 1.00 93.88 93 PRO A O 1
ATOM 751 N N . VAL A 1 94 ? -13.947 5.221 16.951 1.00 89.06 94 VAL A N 1
ATOM 752 C CA . VAL A 1 94 ? -13.305 3.916 17.195 1.00 89.06 94 VAL A CA 1
ATOM 753 C C . VAL A 1 94 ? -13.978 3.208 18.374 1.00 89.06 94 VAL A C 1
ATOM 755 O O . VAL A 1 94 ? -14.147 3.798 19.443 1.00 89.06 94 VAL A O 1
ATOM 758 N N . GLY A 1 95 ? -14.378 1.954 18.157 1.00 82.75 95 GLY A N 1
ATOM 759 C CA . GLY A 1 95 ? -15.122 1.137 19.121 1.00 82.75 95 GLY A CA 1
ATOM 760 C C . GLY A 1 95 ? -16.648 1.271 19.027 1.00 82.75 95 GLY A C 1
ATOM 761 O O . GLY A 1 95 ? -17.357 0.405 19.534 1.00 82.75 95 GLY A O 1
ATOM 762 N N . ASP A 1 96 ? -17.176 2.281 18.327 1.00 83.94 96 ASP A N 1
ATOM 763 C CA . ASP A 1 96 ? -18.613 2.434 18.053 1.00 83.94 96 ASP A CA 1
ATOM 764 C C . ASP A 1 96 ? -18.998 1.692 16.759 1.00 83.94 96 ASP A C 1
ATOM 766 O O . ASP A 1 96 ? -19.381 2.265 15.737 1.00 83.94 96 ASP A O 1
ATOM 770 N N . GLY A 1 97 ? -18.801 0.372 16.786 1.00 82.69 97 GLY A N 1
ATOM 771 C CA . GLY A 1 97 ? -19.059 -0.537 15.670 1.00 82.69 97 GLY A CA 1
ATOM 772 C C . GLY A 1 97 ? -17.805 -1.186 15.081 1.00 82.69 97 GLY A C 1
ATOM 773 O O . GLY A 1 97 ? -16.673 -0.754 15.288 1.00 82.69 97 GLY A O 1
ATOM 774 N N . LYS A 1 98 ? -18.025 -2.262 14.314 1.00 87.12 98 LYS A N 1
ATOM 775 C CA . LYS A 1 98 ? -16.954 -3.146 13.820 1.00 87.12 98 LYS A CA 1
ATOM 776 C C . LYS A 1 98 ? -16.073 -2.515 12.733 1.00 87.12 98 LYS A C 1
ATOM 778 O O . LYS A 1 98 ? -14.882 -2.783 12.686 1.00 87.12 98 LYS A O 1
ATOM 783 N N . TYR A 1 99 ? -16.650 -1.682 11.865 1.00 91.00 99 TYR A N 1
ATOM 784 C CA . TYR A 1 99 ? -15.991 -1.140 10.668 1.00 91.00 99 TYR A CA 1
ATOM 785 C C . TYR A 1 99 ? -15.958 0.391 10.720 1.00 91.00 99 TYR A C 1
ATOM 787 O O . TYR A 1 99 ? -16.673 1.069 9.982 1.00 91.00 99 TYR A O 1
ATOM 795 N N . SER A 1 100 ? -15.175 0.934 11.653 1.00 89.88 100 SER A N 1
ATOM 796 C CA . SER A 1 100 ? -15.123 2.377 11.914 1.00 89.88 100 SER A CA 1
ATOM 797 C C . SER A 1 100 ? -14.590 3.158 10.706 1.00 89.88 100 SER A C 1
ATOM 799 O O . SER A 1 100 ? -13.513 2.870 10.184 1.00 89.88 100 SER A O 1
ATOM 801 N N . ILE A 1 101 ? -15.331 4.185 10.289 1.00 91.62 101 ILE A N 1
ATOM 802 C CA . ILE A 1 101 ? -14.949 5.137 9.236 1.00 91.62 101 ILE A CA 1
ATOM 803 C C . ILE A 1 101 ? -15.232 6.573 9.706 1.00 91.62 101 ILE A C 1
ATOM 805 O O . ILE A 1 101 ? -16.038 6.756 10.622 1.00 91.62 101 ILE A O 1
ATOM 809 N N . PRO A 1 102 ? -14.603 7.603 9.108 1.00 94.94 102 PRO A N 1
ATOM 810 C CA . PRO A 1 102 ? -14.891 8.988 9.465 1.00 94.94 102 PRO A CA 1
ATOM 811 C C . PRO A 1 102 ? -16.366 9.343 9.265 1.00 94.94 102 PRO A C 1
ATOM 813 O O . PRO A 1 102 ? -16.930 9.111 8.193 1.00 94.94 102 PRO A O 1
ATOM 816 N N . VAL A 1 103 ? -16.971 9.977 10.270 1.00 96.00 103 VAL A N 1
ATOM 817 C CA . VAL A 1 103 ? -18.256 10.664 10.106 1.00 96.00 103 VAL A CA 1
ATOM 818 C C . VAL A 1 103 ? -17.953 12.107 9.739 1.00 96.00 103 VAL A C 1
ATOM 820 O O . VAL A 1 103 ? -17.561 12.918 10.581 1.00 96.00 103 VAL A O 1
ATOM 823 N N . TRP A 1 104 ? -18.085 12.408 8.449 1.00 96.56 104 TRP A N 1
ATOM 824 C CA . TRP A 1 104 ? -17.747 13.713 7.892 1.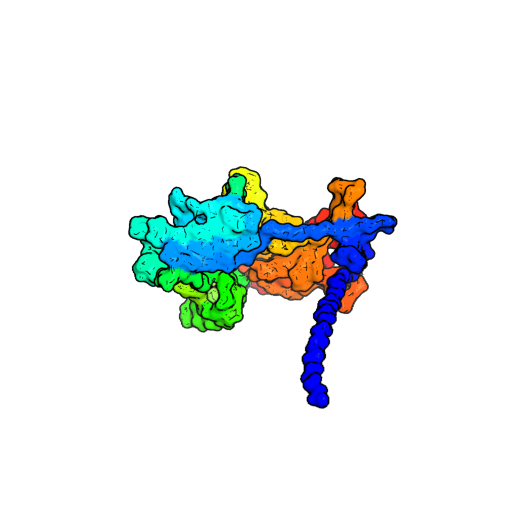00 96.56 104 TRP A CA 1
ATOM 825 C C . TRP A 1 104 ? -18.617 14.823 8.477 1.00 96.56 104 TRP A C 1
ATOM 827 O O . TRP A 1 104 ? -19.847 14.737 8.492 1.00 96.56 104 TRP A O 1
ATOM 837 N N . PHE A 1 105 ? -17.967 15.893 8.921 1.00 97.31 105 PHE A N 1
ATOM 838 C CA . PHE A 1 105 ? -18.643 17.086 9.394 1.00 97.31 105 PHE A CA 1
ATOM 839 C C . PHE A 1 105 ? -19.263 17.856 8.221 1.00 97.31 105 PHE A C 1
ATOM 841 O O . PHE A 1 105 ? -18.780 17.822 7.090 1.00 97.31 105 PHE A O 1
ATOM 848 N N . ASN A 1 106 ? -20.341 18.594 8.487 1.00 93.25 106 ASN A N 1
ATOM 849 C CA . ASN A 1 106 ? -21.078 19.339 7.461 1.00 93.25 106 ASN A CA 1
ATOM 850 C C . ASN A 1 106 ? -20.364 20.620 6.978 1.00 93.25 106 ASN A C 1
ATOM 852 O O . ASN A 1 106 ? -20.918 21.360 6.164 1.00 93.25 106 ASN A O 1
ATOM 856 N N . ARG A 1 107 ? -19.153 20.894 7.479 1.00 95.81 107 ARG A N 1
ATOM 857 C CA . ARG A 1 107 ? -18.274 21.975 7.027 1.00 95.81 107 ARG A CA 1
ATOM 858 C C . ARG A 1 107 ? -16.922 21.411 6.617 1.00 95.81 107 ARG A C 1
ATOM 860 O O . ARG A 1 107 ? -16.456 20.408 7.144 1.00 95.81 107 ARG A O 1
ATOM 867 N N . SER A 1 108 ? -16.280 22.126 5.708 1.00 98.00 108 SER A N 1
ATOM 868 C CA . SER A 1 108 ? -14.919 21.881 5.245 1.00 98.00 108 SER A CA 1
ATOM 869 C C . SER A 1 108 ? -14.084 23.146 5.410 1.00 98.00 108 SER A C 1
ATOM 871 O O . SER A 1 108 ? -14.633 24.246 5.503 1.00 98.00 108 SER A O 1
ATOM 873 N N . VAL A 1 109 ? -12.765 23.013 5.344 1.00 98.56 109 VAL A N 1
ATOM 874 C CA . VAL A 1 109 ? -11.833 24.148 5.321 1.00 98.56 109 VAL A CA 1
ATOM 875 C C . VAL A 1 109 ? -11.075 24.184 3.997 1.00 98.56 109 VAL A C 1
ATOM 877 O O . VAL A 1 109 ? -10.982 23.182 3.288 1.00 98.56 109 VAL A O 1
ATOM 880 N N . LYS A 1 110 ? -10.594 25.362 3.594 1.00 98.69 110 LYS A N 1
ATOM 881 C CA . LYS A 1 110 ? -9.835 25.507 2.346 1.00 98.69 110 LYS A CA 1
ATOM 882 C C . LYS A 1 110 ? -8.376 25.142 2.561 1.00 98.69 110 LYS A C 1
ATOM 884 O O . LYS A 1 110 ? -7.814 25.424 3.617 1.00 98.69 110 LYS A O 1
ATOM 889 N N . ILE A 1 111 ? -7.788 24.534 1.538 1.00 98.75 111 ILE A N 1
ATOM 890 C CA . ILE A 1 111 ? -6.342 24.379 1.424 1.00 98.75 111 ILE A CA 1
ATOM 891 C C . ILE A 1 111 ? -5.864 25.513 0.527 1.00 98.75 111 ILE A C 1
ATOM 893 O O . ILE A 1 111 ? -6.326 25.625 -0.612 1.00 98.75 111 ILE A O 1
ATOM 897 N N . VAL A 1 112 ? -4.985 26.364 1.050 1.00 98.50 112 VAL A N 1
ATOM 898 C CA . VAL A 1 112 ? -4.418 27.507 0.327 1.00 98.50 112 VAL A CA 1
ATOM 899 C C . VAL A 1 112 ? -2.905 27.427 0.424 1.00 98.50 112 VAL A C 1
ATOM 901 O O . VAL A 1 112 ? -2.355 27.446 1.523 1.00 98.50 112 VAL A O 1
ATOM 904 N N . GLY A 1 113 ? -2.236 27.310 -0.723 1.00 97.88 113 GLY A N 1
ATOM 905 C CA . GLY A 1 113 ? -0.778 27.191 -0.784 1.00 97.88 113 GLY A CA 1
ATOM 906 C C . GLY A 1 113 ? -0.219 26.046 0.068 1.00 97.88 113 GLY A C 1
ATOM 907 O O . GLY A 1 113 ? 0.774 26.234 0.767 1.00 97.88 113 GLY A O 1
ATOM 908 N N . GLY A 1 114 ? -0.901 24.900 0.067 1.00 97.94 114 GLY A N 1
ATOM 909 C CA . GLY A 1 114 ? -0.527 23.709 0.826 1.00 97.94 114 GLY A CA 1
ATOM 910 C C . GLY A 1 114 ? -0.908 23.738 2.302 1.00 97.94 114 GLY A C 1
ATOM 911 O O . GLY A 1 114 ? -0.562 22.803 3.014 1.00 97.94 114 GLY A O 1
ATOM 912 N N . LYS A 1 115 ? -1.621 24.767 2.779 1.00 98.69 115 LYS A N 1
ATOM 913 C CA . LYS A 1 115 ? -1.918 24.941 4.208 1.00 98.69 115 LYS A CA 1
ATOM 914 C C . LYS A 1 115 ? -3.407 24.947 4.511 1.00 98.69 115 LYS A C 1
ATOM 916 O O . LYS A 1 115 ? -4.201 25.474 3.730 1.00 98.69 115 LYS A O 1
ATOM 921 N N . SER A 1 116 ? -3.786 24.383 5.655 1.00 98.56 116 SER A N 1
ATOM 922 C CA . SER A 1 116 ? -5.160 24.397 6.170 1.00 98.56 116 SER A CA 1
ATOM 923 C C . SER A 1 116 ? -5.186 24.274 7.696 1.00 98.56 116 SER A C 1
ATOM 925 O O . SER A 1 116 ? -4.218 23.815 8.291 1.00 98.56 116 SER A O 1
ATOM 927 N N . GLU A 1 117 ? -6.288 24.652 8.342 1.00 98.44 117 GLU A N 1
ATOM 928 C CA . GLU A 1 117 ? -6.464 24.500 9.792 1.00 98.44 117 GLU A CA 1
ATOM 929 C C . GLU A 1 117 ? -7.890 24.051 10.116 1.00 98.44 117 GLU A C 1
ATOM 931 O O . GLU A 1 117 ? -8.862 24.619 9.619 1.00 98.44 117 GLU A O 1
ATOM 936 N N . VAL A 1 118 ? -8.012 23.042 10.978 1.00 98.50 118 VAL A N 1
ATOM 937 C CA . VAL A 1 118 ? -9.275 22.528 11.504 1.00 98.50 118 VAL A CA 1
ATOM 938 C C . VAL A 1 118 ? -9.431 22.976 12.953 1.00 98.50 118 VAL A C 1
ATOM 940 O O . VAL A 1 118 ? -8.730 22.519 13.854 1.00 98.50 118 VAL A O 1
ATOM 943 N N . ASN A 1 119 ? -10.416 23.839 13.192 1.00 98.12 119 ASN A N 1
ATOM 944 C CA . ASN A 1 119 ? -10.802 24.272 14.533 1.00 98.12 119 ASN A CA 1
ATOM 945 C C . ASN A 1 119 ? -11.724 23.222 15.179 1.00 98.12 119 ASN A C 1
ATOM 947 O O . ASN A 1 119 ? -12.945 23.253 14.996 1.00 98.12 119 ASN A O 1
ATOM 951 N N . ILE A 1 120 ? -11.123 22.273 15.897 1.00 98.06 120 ILE A N 1
ATOM 952 C CA . ILE A 1 120 ? -11.799 21.164 16.588 1.00 98.06 120 ILE A CA 1
ATOM 953 C C . ILE A 1 120 ? -12.654 21.697 17.744 1.00 98.06 120 ILE A C 1
ATOM 955 O O . ILE A 1 120 ? -13.819 21.321 17.878 1.00 98.06 120 ILE A O 1
ATOM 959 N N . LYS A 1 121 ? -12.107 22.622 18.542 1.00 96.56 121 LYS A N 1
ATOM 960 C CA . LYS A 1 121 ? -12.749 23.176 19.743 1.00 96.56 121 LYS A CA 1
ATOM 961 C C . LYS A 1 121 ? -14.089 23.845 19.438 1.00 96.56 121 LYS A C 1
ATOM 963 O O . LYS A 1 121 ? -15.030 23.725 20.221 1.00 96.56 121 LYS A O 1
ATOM 968 N N . GLU A 1 122 ? -14.189 24.543 18.311 1.00 95.62 122 GLU A N 1
ATOM 969 C CA . GLU A 1 122 ? -15.414 25.231 17.898 1.00 95.62 122 GLU A CA 1
ATOM 970 C C . GLU A 1 122 ? -16.360 24.336 17.094 1.00 95.62 122 GLU A C 1
ATOM 972 O O . GLU A 1 122 ? -17.568 24.371 17.324 1.00 95.62 122 GLU A O 1
ATOM 977 N N . ASN A 1 123 ? -15.834 23.543 16.154 1.00 96.81 123 ASN A N 1
ATOM 978 C CA . ASN A 1 123 ? -16.675 22.845 15.178 1.00 96.81 123 ASN A CA 1
ATOM 979 C C . ASN A 1 123 ? -17.084 21.431 15.601 1.00 96.81 123 ASN A C 1
ATOM 981 O O . ASN A 1 123 ? -18.138 20.968 15.181 1.00 96.81 123 ASN A O 1
ATOM 985 N N . LEU A 1 124 ? -16.269 20.740 16.400 1.00 97.25 124 LEU A N 1
ATOM 986 C CA . LEU A 1 124 ? -16.468 19.329 16.747 1.00 97.25 124 LEU A CA 1
ATOM 987 C C . LEU A 1 124 ? -16.784 19.131 18.235 1.00 97.25 124 LEU A C 1
ATOM 989 O O . LEU A 1 124 ? -16.585 18.045 18.760 1.00 97.25 124 LEU A O 1
ATOM 993 N N . SER A 1 125 ? -17.259 20.166 18.931 1.00 95.69 125 SER A N 1
ATOM 994 C CA . SER A 1 125 ? -17.596 20.119 20.359 1.00 95.69 125 SER A CA 1
ATOM 995 C C . SER A 1 125 ? -19.109 20.068 20.621 1.00 95.69 125 SER A C 1
ATOM 997 O O . SER A 1 125 ? -19.943 20.227 19.723 1.00 95.69 125 SER A O 1
ATOM 999 N N . LYS A 1 126 ? -19.479 19.883 21.890 1.00 94.12 126 LYS A N 1
ATOM 1000 C CA . LYS A 1 126 ? -20.847 19.847 22.418 1.00 94.12 126 LYS A CA 1
ATOM 1001 C C . LYS A 1 126 ? -21.664 18.762 21.719 1.00 94.12 126 LYS A C 1
ATOM 1003 O O . LYS A 1 126 ? -21.337 17.590 21.807 1.00 94.12 126 LYS A O 1
ATOM 1008 N N . THR A 1 127 ? -22.715 19.145 21.001 1.00 93.50 127 THR A N 1
ATOM 1009 C CA . THR A 1 127 ? -23.586 18.222 20.265 1.00 93.50 127 THR A CA 1
ATOM 1010 C C . THR A 1 127 ? -22.883 17.524 19.102 1.00 93.50 127 THR A C 1
ATOM 1012 O O . THR A 1 127 ? -23.421 16.554 18.584 1.00 93.50 127 THR A O 1
ATOM 1015 N N . TYR A 1 128 ? -21.720 18.025 18.670 1.00 94.69 128 TYR A N 1
ATOM 1016 C CA . TYR A 1 128 ? -20.913 17.432 17.601 1.00 94.69 128 TYR A CA 1
ATOM 1017 C C . TYR A 1 128 ? -19.743 16.591 18.129 1.00 94.69 128 TYR A C 1
ATOM 1019 O O . TYR A 1 128 ? -19.041 15.970 17.331 1.00 94.69 128 TYR A O 1
ATOM 1027 N N . ASP A 1 129 ? -19.560 16.520 19.452 1.00 96.00 129 ASP A N 1
ATOM 1028 C CA . ASP A 1 129 ? -18.635 15.576 20.078 1.00 96.00 129 ASP A CA 1
ATOM 1029 C C . ASP A 1 129 ? -19.288 14.190 20.185 1.00 96.00 129 ASP A C 1
ATOM 1031 O O . ASP A 1 129 ? -19.694 13.733 21.252 1.00 96.00 129 ASP A O 1
ATOM 1035 N N . MET A 1 130 ? -19.421 13.518 19.043 1.00 93.75 130 MET A N 1
ATOM 1036 C CA . MET A 1 130 ? -20.002 12.174 18.987 1.00 93.75 130 MET A CA 1
ATOM 1037 C C . MET A 1 130 ? -19.072 11.084 19.550 1.00 93.75 130 MET A C 1
ATOM 1039 O O . MET A 1 130 ? -19.518 9.966 19.778 1.00 93.75 130 MET A O 1
ATOM 1043 N N . THR A 1 131 ? -17.781 11.380 19.756 1.00 95.12 131 THR A N 1
ATOM 1044 C CA . THR A 1 131 ? -16.789 10.405 20.247 1.00 95.12 131 THR A CA 1
ATOM 1045 C C . THR A 1 131 ? -16.452 10.584 21.726 1.00 95.12 131 THR A C 1
ATOM 1047 O O . THR A 1 131 ? -15.728 9.757 22.290 1.00 95.12 131 THR A O 1
ATOM 1050 N N . GLY A 1 132 ? -16.972 11.636 22.363 1.00 95.81 132 GLY A N 1
ATOM 1051 C CA . GLY A 1 132 ? -16.676 12.016 23.740 1.00 95.81 132 GLY A CA 1
ATOM 1052 C C . GLY A 1 132 ? -15.250 12.538 23.937 1.00 95.81 132 GLY A C 1
ATOM 1053 O O . GLY A 1 132 ? -14.710 12.396 25.037 1.00 95.81 132 GLY A O 1
ATOM 1054 N N . TRP A 1 133 ? -14.607 13.091 22.901 1.00 96.44 133 TRP A N 1
ATOM 1055 C CA . TRP A 1 133 ? -13.211 13.535 22.970 1.00 96.44 133 TRP A CA 1
ATOM 1056 C C . TRP A 1 133 ? -12.995 14.624 24.024 1.00 96.44 133 TRP A C 1
ATOM 1058 O O . TRP A 1 133 ? -11.924 14.681 24.627 1.00 96.44 133 TRP A O 1
ATOM 1068 N N . GLN A 1 134 ? -14.006 15.451 24.313 1.00 96.19 134 GLN A N 1
ATOM 1069 C CA . GLN A 1 134 ? -13.899 16.489 25.340 1.00 96.19 134 GLN A CA 1
ATOM 1070 C C . GLN A 1 134 ? -13.721 15.910 26.742 1.00 96.19 134 GLN A C 1
ATOM 1072 O O . GLN A 1 134 ? -13.038 16.507 27.571 1.00 96.19 134 GLN A O 1
ATOM 1077 N N . THR A 1 135 ? -14.350 14.768 27.018 1.00 95.44 135 THR A N 1
ATOM 1078 C CA . THR A 1 135 ? -14.233 14.077 28.306 1.00 95.44 135 THR A CA 1
ATOM 1079 C C . THR A 1 135 ? -13.027 13.144 28.324 1.00 95.44 135 THR A C 1
ATOM 1081 O O . THR A 1 135 ? -12.352 13.054 29.344 1.00 95.44 135 THR A O 1
ATOM 1084 N N . LYS A 1 136 ? -12.733 12.475 27.201 1.00 95.56 136 LYS A N 1
ATOM 1085 C CA . LYS A 1 136 ? -11.585 11.564 27.064 1.00 95.56 136 LYS A CA 1
ATOM 1086 C C . LYS A 1 136 ? -10.238 12.291 27.075 1.00 95.56 136 LYS A C 1
ATOM 1088 O O . LYS A 1 136 ? -9.241 11.702 27.470 1.00 95.56 136 LYS A O 1
ATOM 1093 N N . GLY A 1 137 ? -10.204 13.547 26.629 1.00 96.75 137 GLY A N 1
ATOM 1094 C CA . GLY A 1 137 ? -8.972 14.322 26.477 1.00 96.75 137 GLY A CA 1
ATOM 1095 C C . GLY A 1 137 ? -8.190 14.007 25.198 1.00 96.75 137 GLY A C 1
ATOM 1096 O O . GLY A 1 137 ? -7.098 14.531 25.018 1.00 96.75 137 GLY A O 1
ATOM 1097 N N . TYR A 1 138 ? -8.731 13.192 24.292 1.00 97.44 138 TYR A N 1
ATOM 1098 C CA . TYR A 1 138 ? -8.143 12.880 22.988 1.00 97.44 138 TYR A CA 1
ATOM 1099 C C . TYR A 1 138 ? -9.227 12.439 21.997 1.00 97.44 138 TYR A C 1
ATOM 1101 O O . TYR A 1 138 ? -10.330 12.057 22.399 1.00 97.44 138 TYR A O 1
ATOM 1109 N N . GLY A 1 139 ? -8.915 12.465 20.703 1.00 97.06 139 GLY A N 1
ATOM 1110 C CA . GLY A 1 139 ? -9.794 11.962 19.651 1.00 97.06 139 GLY A CA 1
ATOM 1111 C C . GLY A 1 139 ? -9.055 11.659 18.351 1.00 97.06 139 GLY A C 1
ATOM 1112 O O . GLY A 1 139 ? -7.927 12.100 18.144 1.00 97.06 139 GLY A O 1
ATOM 1113 N N . LEU A 1 140 ? -9.711 10.915 17.459 1.00 97.62 140 LEU A N 1
ATOM 1114 C CA . LEU A 1 140 ? -9.185 10.574 16.138 1.00 97.62 140 LEU A CA 1
ATOM 1115 C C . LEU A 1 140 ? -9.925 11.372 15.058 1.00 97.62 140 LEU A C 1
ATOM 1117 O O . LEU A 1 140 ? -11.142 11.243 14.899 1.00 97.62 140 LEU A O 1
ATOM 1121 N N . LEU A 1 141 ? -9.190 12.203 14.322 1.00 98.25 141 LEU A N 1
ATOM 1122 C CA . LEU A 1 141 ? -9.698 13.017 13.223 1.00 98.25 141 LEU A CA 1
ATOM 1123 C C . LEU A 1 141 ? -9.431 12.309 11.892 1.00 98.25 141 LEU A C 1
ATOM 1125 O O . LEU A 1 141 ? -8.281 12.090 11.525 1.00 98.25 141 LEU A O 1
ATOM 1129 N N . GLY A 1 142 ? -10.482 11.994 11.143 1.00 98.19 142 GLY A N 1
ATOM 1130 C CA . GLY A 1 142 ? -10.381 11.647 9.729 1.00 98.19 142 GLY A CA 1
ATOM 1131 C C . GLY A 1 142 ? -10.376 12.909 8.871 1.00 98.19 142 GLY A C 1
ATOM 1132 O O . GLY A 1 142 ? -11.126 13.848 9.148 1.00 98.19 142 GLY A O 1
ATOM 1133 N N . TYR A 1 143 ? -9.559 12.936 7.822 1.00 98.62 143 TYR A N 1
ATOM 1134 C CA . TYR A 1 143 ? -9.498 14.043 6.870 1.00 98.62 143 TYR A CA 1
ATOM 1135 C C . TYR A 1 143 ? -9.426 13.543 5.425 1.00 98.62 143 TYR A C 1
ATOM 1137 O O . TYR A 1 143 ? -8.907 12.466 5.152 1.00 98.62 143 TYR A O 1
ATOM 1145 N N . ARG A 1 144 ? -9.960 14.331 4.492 1.00 98.56 144 ARG A N 1
ATOM 1146 C CA . ARG A 1 144 ? -9.928 14.074 3.050 1.00 98.56 144 ARG A CA 1
ATOM 1147 C C . ARG A 1 144 ? -9.433 15.309 2.322 1.00 98.56 144 ARG A C 1
ATOM 1149 O O . ARG A 1 144 ? -9.998 16.391 2.481 1.00 98.56 144 ARG A O 1
ATOM 1156 N N . ILE A 1 145 ? -8.420 15.121 1.488 1.00 98.50 145 ILE A N 1
ATOM 1157 C CA . ILE A 1 145 ? -7.779 16.162 0.688 1.00 98.50 145 ILE A CA 1
ATOM 1158 C C . ILE A 1 145 ? -8.342 16.101 -0.730 1.00 98.50 145 ILE A C 1
ATOM 1160 O O . ILE A 1 145 ? -8.267 15.062 -1.391 1.00 98.50 145 ILE A O 1
ATOM 1164 N N . THR A 1 146 ? -8.875 17.219 -1.221 1.00 98.38 146 THR A N 1
ATOM 1165 C CA . THR A 1 146 ? -9.285 17.357 -2.625 1.00 98.38 146 THR A CA 1
ATOM 1166 C C . THR A 1 146 ? -8.587 18.526 -3.301 1.00 98.38 146 THR A C 1
ATOM 1168 O O . THR A 1 146 ? -8.373 19.554 -2.659 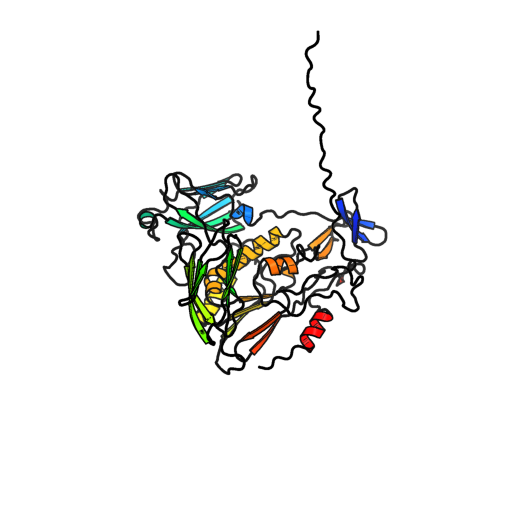1.00 98.38 146 THR A O 1
ATOM 1171 N N . SER A 1 147 ? -8.312 18.417 -4.602 1.00 97.44 147 SER A N 1
ATOM 1172 C CA . SER A 1 147 ? -7.808 19.532 -5.416 1.00 97.44 147 SER A CA 1
ATOM 1173 C C . SER A 1 147 ? -8.839 20.664 -5.557 1.00 97.44 147 SER A C 1
ATOM 1175 O O . SER A 1 147 ? -9.989 20.547 -5.112 1.00 97.44 147 SER A O 1
ATOM 1177 N N . ALA A 1 148 ? -8.442 21.767 -6.196 1.00 97.12 148 ALA A N 1
ATOM 1178 C CA . ALA A 1 148 ? -9.324 22.889 -6.516 1.00 97.12 148 ALA A CA 1
ATOM 1179 C C . ALA A 1 148 ? -10.483 22.482 -7.446 1.00 97.12 148 ALA A C 1
ATOM 1181 O O . ALA A 1 148 ? -11.582 23.019 -7.338 1.00 97.12 148 ALA A O 1
ATOM 1182 N N . GLU A 1 149 ? -10.255 21.486 -8.301 1.00 95.25 149 GLU A N 1
ATOM 1183 C CA . GLU A 1 149 ? -11.231 20.898 -9.223 1.00 95.25 149 GLU A CA 1
ATOM 1184 C C . GLU A 1 149 ? -12.098 19.817 -8.553 1.00 95.25 149 GLU A C 1
ATOM 1186 O O . GLU A 1 149 ? -13.003 19.270 -9.181 1.00 95.25 149 GLU A O 1
ATOM 1191 N N . GLY A 1 150 ? -11.837 19.493 -7.282 1.00 95.75 150 GLY A N 1
ATOM 1192 C CA . GLY A 1 150 ? -12.594 18.501 -6.518 1.00 95.75 150 GLY A CA 1
ATOM 1193 C C . GLY A 1 150 ? -12.135 17.052 -6.704 1.00 95.75 150 GLY A C 1
ATOM 1194 O O . GLY A 1 150 ? -12.815 16.145 -6.222 1.00 95.75 150 GLY A O 1
ATOM 1195 N N . ALA A 1 151 ? -10.994 16.806 -7.357 1.00 96.12 151 ALA A N 1
ATOM 1196 C CA . ALA A 1 151 ? -10.403 15.469 -7.419 1.00 96.12 151 ALA A CA 1
ATOM 1197 C C . ALA A 1 151 ? -9.929 15.040 -6.023 1.00 96.12 151 ALA A C 1
ATOM 1199 O O . ALA A 1 151 ? -9.244 15.809 -5.349 1.00 96.12 151 ALA A O 1
ATOM 1200 N N . ILE A 1 152 ? -10.288 13.831 -5.581 1.00 98.06 152 ILE A N 1
ATOM 1201 C CA . ILE A 1 152 ? -9.857 13.307 -4.279 1.00 98.06 152 ILE A CA 1
ATOM 1202 C C . ILE A 1 152 ? -8.418 12.802 -4.408 1.00 98.06 152 ILE A C 1
ATOM 1204 O O . ILE A 1 152 ? -8.127 11.944 -5.242 1.00 98.06 152 ILE A O 1
ATOM 1208 N N . ILE A 1 153 ? -7.534 13.353 -3.579 1.00 97.88 153 ILE A N 1
ATOM 1209 C CA . ILE A 1 153 ? -6.102 13.044 -3.572 1.00 97.88 153 ILE A CA 1
ATOM 1210 C C . ILE A 1 153 ? -5.808 11.964 -2.529 1.00 97.88 153 ILE A C 1
ATOM 1212 O O . ILE A 1 153 ? -5.109 10.997 -2.820 1.00 97.88 153 ILE A O 1
ATOM 1216 N N . TYR A 1 154 ? -6.345 12.128 -1.317 1.00 98.06 154 TYR A N 1
ATOM 1217 C CA . TYR A 1 154 ? -5.987 11.288 -0.180 1.00 98.06 154 TYR A CA 1
ATOM 1218 C C . TYR A 1 154 ? -7.025 11.345 0.940 1.00 98.06 154 TYR A C 1
ATOM 1220 O O . TYR A 1 154 ? -7.574 12.415 1.221 1.00 98.06 154 TYR A O 1
ATOM 1228 N N . ASP A 1 155 ? -7.228 10.205 1.597 1.00 96.81 155 ASP A N 1
ATOM 1229 C CA . ASP A 1 155 ? -7.951 10.076 2.863 1.00 96.81 155 ASP A CA 1
ATOM 1230 C C . ASP A 1 155 ? -6.954 9.702 3.965 1.00 96.81 155 ASP A C 1
ATOM 1232 O O . ASP A 1 155 ? -6.222 8.726 3.832 1.00 96.81 155 ASP A O 1
ATOM 1236 N N . GLY A 1 156 ? -6.937 10.447 5.066 1.00 96.62 156 GLY A N 1
ATOM 1237 C CA . GLY A 1 156 ? -6.033 10.217 6.188 1.00 96.62 156 GLY A CA 1
ATOM 1238 C C . GLY A 1 156 ? -6.736 10.229 7.537 1.00 96.62 156 GLY A C 1
ATOM 1239 O O . GLY A 1 156 ? -7.922 10.554 7.653 1.00 96.62 156 GLY A O 1
ATOM 1240 N N . LYS A 1 157 ? -5.978 9.874 8.575 1.00 97.38 157 LYS A N 1
ATOM 1241 C CA . LYS A 1 157 ? -6.405 9.940 9.973 1.00 97.38 157 LYS A CA 1
ATOM 1242 C C . LYS A 1 157 ? -5.263 10.446 10.852 1.00 97.38 157 LYS A C 1
ATOM 1244 O O . LYS A 1 157 ? -4.106 10.146 10.575 1.00 97.38 157 LYS A O 1
ATOM 1249 N N . ILE A 1 158 ? -5.592 11.237 11.870 1.00 97.94 158 ILE A N 1
ATOM 1250 C CA . ILE A 1 158 ? -4.629 11.802 12.818 1.00 97.94 158 ILE A CA 1
ATOM 1251 C C . ILE A 1 158 ? -5.243 11.909 14.215 1.00 97.94 158 ILE A C 1
ATOM 1253 O O . ILE A 1 158 ? -6.355 12.413 14.384 1.00 97.94 158 ILE A O 1
ATOM 1257 N N . GLU A 1 159 ? -4.543 11.397 15.218 1.00 97.62 159 GLU A N 1
ATOM 1258 C CA . GLU A 1 159 ? -4.929 11.517 16.618 1.00 97.62 159 GLU A CA 1
ATOM 1259 C C . GLU A 1 159 ? -4.518 12.883 17.167 1.00 97.62 159 GLU A C 1
ATOM 1261 O O . GLU A 1 159 ? -3.396 13.351 16.953 1.00 97.62 159 GLU A O 1
ATOM 1266 N N . PHE A 1 160 ? -5.428 13.506 17.911 1.00 98.00 160 PHE A N 1
ATOM 1267 C CA . PHE A 1 160 ? -5.176 14.734 18.649 1.00 98.00 160 PHE A CA 1
ATOM 1268 C C . PHE A 1 160 ? -5.421 14.534 20.146 1.00 98.00 160 PHE A C 1
ATOM 1270 O O . PHE A 1 160 ? -6.318 13.795 20.554 1.00 98.00 160 PHE A O 1
ATOM 1277 N N . VAL A 1 161 ? -4.660 15.256 20.964 1.00 98.00 161 VAL A N 1
ATOM 1278 C CA . VAL A 1 161 ? -4.787 15.309 22.424 1.00 98.00 161 VAL A CA 1
ATOM 1279 C C . VAL A 1 161 ? -5.164 16.727 22.837 1.00 98.00 161 VAL A C 1
ATOM 1281 O O . VAL A 1 161 ? -4.629 17.710 22.317 1.00 98.00 161 VAL A O 1
ATOM 1284 N N . VAL A 1 162 ? -6.101 16.828 23.777 1.00 95.88 162 VAL A N 1
ATOM 1285 C CA . VAL A 1 162 ? -6.553 18.087 24.365 1.00 95.88 162 VAL A CA 1
ATOM 1286 C C . VAL A 1 162 ? -5.500 18.566 25.357 1.00 95.88 162 VAL A C 1
ATOM 1288 O O . VAL A 1 162 ? -5.432 18.112 26.496 1.00 95.88 162 VAL A O 1
ATOM 1291 N N . ALA A 1 163 ? -4.687 19.504 24.898 1.00 94.44 163 ALA A N 1
ATOM 1292 C CA . ALA A 1 163 ? -3.702 20.236 25.676 1.00 94.44 163 ALA A CA 1
ATOM 1293 C C . ALA A 1 163 ? -3.771 21.725 25.287 1.00 94.44 163 ALA A C 1
ATOM 1295 O O . ALA A 1 163 ? -4.623 22.118 24.483 1.00 94.44 163 ALA A O 1
ATOM 1296 N N . ASP A 1 164 ? -2.910 22.557 25.871 1.00 91.44 164 ASP A N 1
ATOM 1297 C CA . ASP A 1 164 ? -2.779 23.968 25.501 1.00 91.44 164 ASP A CA 1
ATOM 1298 C C . ASP A 1 164 ? -1.344 24.258 25.018 1.00 91.44 164 ASP A C 1
ATOM 1300 O O . ASP A 1 164 ? -0.442 24.374 25.856 1.00 91.44 164 ASP A O 1
ATOM 1304 N N . PRO A 1 165 ? -1.092 24.320 23.693 1.00 95.31 165 PRO A N 1
ATOM 1305 C CA . PRO A 1 165 ? -2.017 24.052 22.576 1.00 95.31 165 PRO A CA 1
ATOM 1306 C C . PRO A 1 165 ? -2.373 22.558 22.435 1.00 95.31 165 PRO A C 1
ATOM 1308 O O . PRO A 1 165 ? -1.756 21.711 23.082 1.00 95.31 165 PRO A O 1
ATOM 1311 N N . PHE A 1 166 ? -3.337 22.215 21.563 1.00 98.12 166 PHE A N 1
ATOM 1312 C CA . PHE A 1 166 ? -3.579 20.816 21.177 1.00 98.12 166 PHE A CA 1
ATOM 1313 C C . PHE A 1 166 ? -2.273 20.167 20.708 1.00 98.12 166 PHE A C 1
ATOM 1315 O O . PHE A 1 166 ? -1.376 20.841 20.198 1.00 98.12 166 PHE A O 1
ATOM 1322 N N . LEU A 1 167 ? -2.184 18.845 20.838 1.00 97.75 167 LEU A N 1
ATOM 1323 C CA . LEU A 1 167 ? -1.041 18.068 20.365 1.00 97.75 167 LEU A CA 1
ATOM 1324 C C . LEU A 1 167 ? -1.497 17.019 19.362 1.00 97.75 167 LEU A C 1
ATOM 1326 O O . LEU A 1 167 ? -2.588 16.469 19.487 1.00 97.75 167 LEU A O 1
ATOM 1330 N N . VAL A 1 168 ? -0.639 16.725 18.392 1.00 97.31 168 VAL A N 1
ATOM 1331 C CA . VAL A 1 168 ? -0.775 15.549 17.532 1.00 97.31 168 VAL A CA 1
ATOM 1332 C C . VAL A 1 168 ? -0.051 14.393 18.211 1.00 97.31 168 VAL A C 1
ATOM 1334 O O . VAL A 1 168 ? 1.071 14.573 18.684 1.00 97.31 168 VAL A O 1
ATOM 1337 N N . SER A 1 169 ? -0.693 13.229 18.285 1.00 96.12 169 SER A N 1
ATOM 1338 C CA . SER A 1 169 ? -0.118 12.037 18.915 1.00 96.12 169 SER A CA 1
ATOM 1339 C C . SER A 1 169 ? 0.227 10.957 17.892 1.00 96.12 169 SER A C 1
ATOM 1341 O O . SER A 1 169 ? -0.046 11.086 16.690 1.00 96.12 169 SER A O 1
ATOM 1343 N N . ASN A 1 170 ? 0.842 9.884 18.382 1.00 97.00 170 ASN A N 1
ATOM 1344 C CA . ASN A 1 170 ? 1.093 8.695 17.588 1.00 97.00 170 ASN A CA 1
ATOM 1345 C C . ASN A 1 170 ? -0.244 8.149 17.077 1.00 97.00 170 ASN A C 1
ATOM 1347 O O . ASN A 1 170 ? -1.231 8.045 17.803 1.00 97.00 170 ASN A O 1
ATOM 1351 N N . THR A 1 171 ? -0.286 7.876 15.782 1.00 97.44 171 THR A N 1
ATOM 1352 C CA . THR A 1 171 ? -1.474 7.442 15.062 1.00 97.44 171 THR A CA 1
ATOM 1353 C C . THR A 1 171 ? -1.068 6.346 14.107 1.00 97.44 171 THR A C 1
ATOM 1355 O O . THR A 1 171 ? -0.149 6.534 13.312 1.00 97.44 171 THR A O 1
ATOM 1358 N N . ILE A 1 172 ? -1.792 5.231 14.127 1.00 97.25 172 ILE A N 1
ATOM 1359 C CA . ILE A 1 172 ? -1.706 4.233 13.062 1.00 97.25 172 ILE A CA 1
ATOM 1360 C C . ILE A 1 172 ? -2.273 4.875 11.798 1.00 97.25 172 ILE A C 1
ATOM 1362 O O . ILE A 1 172 ? -3.444 5.228 11.780 1.00 97.25 172 ILE A O 1
ATOM 1366 N N . VAL A 1 173 ? -1.463 5.063 10.764 1.00 96.81 173 VAL A N 1
ATOM 1367 C CA . VAL A 1 173 ? -1.834 5.680 9.478 1.00 96.81 173 VAL A CA 1
ATOM 1368 C C . VAL A 1 173 ? -1.950 4.660 8.342 1.00 96.81 173 VAL A C 1
ATOM 1370 O O . VAL A 1 173 ? -2.493 4.992 7.291 1.00 96.81 173 VAL A O 1
ATOM 1373 N N . ASP A 1 174 ? -1.464 3.432 8.544 1.00 97.31 174 ASP A N 1
ATOM 1374 C CA . ASP A 1 174 ? -1.752 2.254 7.710 1.00 97.31 174 ASP A CA 1
ATOM 1375 C C . ASP A 1 174 ? -2.153 1.087 8.602 1.00 97.31 174 ASP A C 1
ATOM 1377 O O . ASP A 1 174 ? -1.438 0.793 9.562 1.00 97.31 174 ASP A O 1
ATOM 1381 N N . GLY A 1 175 ? -3.261 0.424 8.286 1.00 96.12 175 GLY A N 1
ATOM 1382 C CA . GLY A 1 175 ? -3.731 -0.738 9.034 1.00 96.12 175 GLY A CA 1
ATOM 1383 C C . GLY A 1 175 ? -4.449 -0.391 10.352 1.00 96.12 175 GLY A C 1
ATOM 1384 O O . GLY A 1 175 ? -5.042 0.699 10.478 1.00 96.12 175 GLY A O 1
ATOM 1385 N N . PRO A 1 176 ? -4.428 -1.310 11.341 1.00 97.38 176 PRO A N 1
ATOM 1386 C CA . PRO A 1 176 ? -3.706 -2.584 11.332 1.00 97.38 176 PRO A CA 1
ATOM 1387 C C . PRO A 1 176 ? -4.290 -3.590 10.340 1.00 97.38 176 PRO A C 1
ATOM 1389 O O . PRO A 1 176 ? -5.495 -3.597 10.091 1.00 97.38 176 PRO A O 1
ATOM 1392 N N . PHE A 1 177 ? -3.427 -4.442 9.808 1.00 98.56 177 PHE A N 1
ATOM 1393 C CA . PHE A 1 177 ? -3.776 -5.572 8.957 1.00 98.56 177 PHE A CA 1
ATOM 1394 C C . PHE A 1 177 ? -3.479 -6.879 9.684 1.00 98.56 177 PHE A C 1
ATOM 1396 O O . PHE A 1 177 ? -2.619 -6.932 10.570 1.00 98.56 177 PHE A O 1
ATOM 1403 N N . VAL A 1 178 ? -4.228 -7.917 9.329 1.00 98.50 178 VAL A N 1
ATOM 1404 C CA . VAL A 1 178 ? -3.932 -9.293 9.716 1.00 98.50 178 VAL A CA 1
ATOM 1405 C C . VAL A 1 178 ? -3.493 -10.016 8.457 1.00 98.50 178 VAL A C 1
ATOM 1407 O O . VAL A 1 178 ? -4.321 -10.315 7.606 1.00 98.50 178 VAL A O 1
ATOM 1410 N N . ASP A 1 179 ? -2.214 -10.340 8.369 1.00 98.44 179 ASP A N 1
ATOM 1411 C CA . ASP A 1 179 ? -1.576 -10.903 7.185 1.00 98.44 179 ASP A CA 1
ATOM 1412 C C . ASP A 1 179 ? -1.035 -12.306 7.477 1.00 98.44 179 ASP A C 1
ATOM 1414 O O . ASP A 1 179 ? -0.944 -12.735 8.632 1.00 98.44 179 ASP A O 1
ATOM 1418 N N . ASN A 1 180 ? -0.657 -13.045 6.429 1.00 97.56 180 ASN A N 1
ATOM 1419 C CA . ASN A 1 180 ? 0.084 -14.309 6.550 1.00 97.56 180 ASN A CA 1
ATOM 1420 C C . ASN A 1 180 ? -0.483 -15.299 7.587 1.00 97.56 180 ASN A C 1
ATOM 1422 O O . ASN A 1 180 ? 0.254 -15.962 8.325 1.00 97.56 180 ASN A O 1
ATOM 1426 N N . VAL A 1 181 ? -1.812 -15.411 7.640 1.00 98.25 181 VAL A N 1
ATOM 1427 C CA . VAL A 1 181 ? -2.498 -16.310 8.571 1.00 98.25 181 VAL A CA 1
ATOM 1428 C C . VAL A 1 181 ? -2.286 -17.763 8.155 1.00 98.25 181 VAL A C 1
ATOM 1430 O O . VAL A 1 181 ? -2.558 -18.155 7.021 1.00 98.25 181 VAL A O 1
ATOM 1433 N N . THR A 1 182 ? -1.832 -18.581 9.099 1.00 97.56 182 THR A N 1
ATOM 1434 C CA . THR A 1 182 ? -1.675 -20.031 8.961 1.00 97.56 182 THR A CA 1
ATOM 1435 C C . THR A 1 182 ? -2.503 -20.752 10.028 1.00 97.56 182 THR A C 1
ATOM 1437 O O . THR A 1 182 ? -3.293 -20.140 10.749 1.00 97.56 182 THR A O 1
ATOM 1440 N N . GLU A 1 183 ? -2.342 -22.072 10.142 1.00 97.00 183 GLU A N 1
ATOM 1441 C CA . GLU A 1 183 ? -2.953 -22.855 11.221 1.00 97.00 183 GLU A CA 1
ATOM 1442 C C . GLU A 1 183 ? -2.372 -22.539 12.610 1.00 97.00 183 GLU A C 1
ATOM 1444 O O . GLU A 1 183 ? -3.005 -22.840 13.616 1.00 97.00 183 GLU A O 1
ATOM 1449 N N . SER A 1 184 ? -1.176 -21.948 12.681 1.00 98.12 184 SER A N 1
ATOM 1450 C CA . SER A 1 184 ? -0.451 -21.742 13.942 1.00 98.12 184 SER A CA 1
ATOM 1451 C C . SER A 1 184 ? 0.208 -20.371 14.077 1.00 98.12 184 SER A C 1
ATOM 1453 O O . SER A 1 184 ? 0.879 -20.103 15.077 1.00 98.12 184 SER A O 1
ATOM 1455 N N . SER A 1 185 ? 0.006 -19.480 13.106 1.00 98.44 185 SER A N 1
ATOM 1456 C CA . SER A 1 185 ? 0.571 -18.135 13.122 1.00 98.44 185 SER A CA 1
ATOM 1457 C C . SER A 1 185 ? -0.293 -17.108 12.397 1.00 98.44 185 SER A C 1
ATOM 1459 O O . SER A 1 185 ? -1.143 -17.460 11.584 1.00 98.44 185 SER A O 1
ATOM 1461 N N . ALA A 1 186 ? -0.030 -15.835 12.665 1.00 98.69 186 ALA A N 1
ATOM 1462 C CA . ALA A 1 186 ? -0.507 -14.690 11.896 1.00 98.69 186 ALA A CA 1
ATOM 1463 C C . ALA A 1 186 ? 0.524 -13.558 11.994 1.00 98.69 186 ALA A C 1
ATOM 1465 O O . ALA A 1 186 ? 1.336 -13.547 12.923 1.00 98.69 186 ALA A O 1
ATOM 1466 N N . VAL A 1 187 ? 0.489 -12.612 11.062 1.00 98.81 187 VAL A N 1
ATOM 1467 C CA . VAL A 1 187 ? 1.252 -11.365 11.145 1.00 98.81 187 VAL A CA 1
ATOM 1468 C C . VAL A 1 187 ? 0.284 -10.215 11.387 1.00 98.81 187 VAL A C 1
ATOM 1470 O O . VAL A 1 187 ? -0.736 -10.115 10.717 1.00 98.81 187 VAL A O 1
ATOM 1473 N N . ILE A 1 188 ? 0.584 -9.360 12.361 1.00 98.81 188 ILE A N 1
ATOM 1474 C CA . ILE A 1 188 ? -0.127 -8.095 12.559 1.00 98.81 188 ILE A CA 1
ATOM 1475 C C . ILE A 1 188 ? 0.784 -6.980 12.061 1.00 98.81 188 ILE A C 1
ATOM 1477 O O . ILE A 1 188 ? 1.863 -6.786 12.627 1.00 98.81 188 ILE A O 1
ATOM 1481 N N . SER A 1 189 ? 0.367 -6.264 11.017 1.00 98.62 189 SER A N 1
ATOM 1482 C CA . SER A 1 189 ? 1.170 -5.205 10.399 1.00 98.62 189 SER A CA 1
ATOM 1483 C C . SER A 1 189 ? 0.483 -3.841 10.468 1.00 98.62 189 SER A C 1
ATOM 1485 O O . SER A 1 189 ? -0.745 -3.738 10.418 1.00 98.62 189 SER A O 1
ATOM 1487 N N . PHE A 1 190 ? 1.262 -2.774 10.654 1.00 98.50 190 PHE A N 1
ATOM 1488 C CA . PHE A 1 190 ? 0.768 -1.395 10.632 1.00 98.50 190 PHE A CA 1
ATOM 1489 C C . PHE A 1 190 ? 1.902 -0.378 10.482 1.00 98.50 190 PHE A C 1
ATOM 1491 O O . PHE A 1 190 ? 3.067 -0.665 10.757 1.00 98.50 190 PHE A O 1
ATOM 1498 N N . ILE A 1 191 ? 1.542 0.845 10.082 1.00 98.06 191 ILE A N 1
ATOM 1499 C CA . ILE A 1 191 ? 2.467 1.985 10.035 1.00 98.06 191 ILE A CA 1
ATOM 1500 C C . ILE A 1 191 ? 1.935 3.126 10.895 1.00 98.06 191 ILE A C 1
ATOM 1502 O O . ILE A 1 191 ? 0.744 3.438 10.835 1.00 98.06 191 ILE A O 1
ATOM 1506 N N . THR A 1 192 ? 2.812 3.789 11.643 1.00 97.69 192 THR A N 1
ATOM 1507 C CA . THR A 1 192 ? 2.524 4.985 12.440 1.00 97.69 192 THR A CA 1
ATOM 1508 C C . THR A 1 192 ? 3.099 6.260 11.814 1.00 97.69 192 THR A C 1
ATOM 1510 O O . THR A 1 192 ? 4.055 6.236 11.039 1.00 97.69 192 THR A O 1
ATOM 1513 N N . ASN A 1 193 ? 2.497 7.413 12.123 1.00 96.56 193 ASN A N 1
ATOM 1514 C CA . ASN A 1 193 ? 2.979 8.725 11.660 1.00 96.56 193 ASN A CA 1
ATOM 1515 C C . ASN A 1 193 ? 4.363 9.092 12.235 1.00 96.56 193 ASN A C 1
ATOM 1517 O O . ASN A 1 193 ? 5.197 9.684 11.538 1.00 96.56 193 ASN A O 1
ATOM 1521 N N . PHE A 1 194 ? 4.617 8.714 13.488 1.00 96.00 194 PHE A N 1
ATOM 1522 C CA . PHE A 1 194 ? 5.880 8.909 14.195 1.00 96.00 194 PHE A CA 1
ATOM 1523 C C . PHE A 1 194 ? 6.510 7.576 14.583 1.00 96.00 194 PHE A C 1
ATOM 1525 O O . PHE A 1 194 ? 5.815 6.572 14.715 1.00 96.00 194 PHE A O 1
ATOM 1532 N N . GLU A 1 195 ? 7.830 7.589 14.765 1.00 96.88 195 GLU A N 1
ATOM 1533 C CA . GLU A 1 195 ? 8.535 6.462 15.369 1.00 96.88 195 GLU A CA 1
ATOM 1534 C C . GLU A 1 195 ? 8.032 6.267 16.804 1.00 96.88 195 GLU A C 1
ATOM 1536 O O . GLU A 1 195 ? 7.963 7.231 17.572 1.00 96.88 195 GLU A O 1
ATOM 1541 N N . CYS A 1 196 ? 7.625 5.047 17.149 1.00 96.75 196 CYS A N 1
ATOM 1542 C CA . CYS A 1 196 ? 7.117 4.732 18.479 1.00 96.75 196 CYS A CA 1
ATOM 1543 C C . CYS A 1 196 ? 7.331 3.263 18.854 1.00 96.75 196 CYS A C 1
ATOM 1545 O O . CYS A 1 196 ? 7.640 2.443 17.993 1.00 96.75 196 CYS A O 1
ATOM 1547 N N . GLU A 1 197 ? 7.138 2.957 20.137 1.00 97.12 197 GLU A N 1
ATOM 1548 C CA . GLU A 1 197 ? 7.139 1.608 20.718 1.00 97.12 197 GLU A CA 1
ATOM 1549 C C . GLU A 1 197 ? 5.683 1.194 20.996 1.00 97.12 197 GLU A C 1
ATOM 1551 O O . GLU A 1 197 ? 5.139 1.497 22.063 1.00 97.12 197 GLU A O 1
ATOM 1556 N N . PRO A 1 198 ? 4.971 0.615 20.017 1.00 97.62 198 PRO A N 1
ATOM 1557 C CA . PRO A 1 198 ? 3.610 0.152 20.226 1.00 97.62 198 PRO A CA 1
ATOM 1558 C C . PRO A 1 198 ? 3.594 -1.203 20.939 1.00 97.62 198 PRO A C 1
ATOM 1560 O O . PRO A 1 198 ? 4.555 -1.971 20.886 1.00 97.62 198 PRO A O 1
ATOM 1563 N N . SER A 1 199 ? 2.442 -1.543 21.512 1.00 98.19 199 SER A N 1
ATOM 1564 C CA . SER A 1 199 ? 2.183 -2.883 22.031 1.00 98.19 199 SER A CA 1
ATOM 1565 C C . SER A 1 199 ? 1.003 -3.544 21.334 1.00 98.19 199 SER A C 1
ATOM 1567 O O . SER A 1 199 ? 0.021 -2.899 20.944 1.00 98.19 199 SER A O 1
ATOM 1569 N N . VAL A 1 200 ? 1.108 -4.859 21.159 1.00 98.62 200 VAL A N 1
ATOM 1570 C CA . VAL A 1 200 ? 0.055 -5.704 20.599 1.00 98.62 200 VAL A CA 1
ATOM 1571 C C . VAL A 1 200 ? -0.267 -6.805 21.595 1.00 98.62 200 VAL A C 1
ATOM 1573 O O . VAL A 1 200 ? 0.618 -7.495 22.089 1.00 98.62 200 VAL A O 1
ATOM 1576 N N . THR A 1 201 ? -1.543 -6.996 21.898 1.00 98.69 201 THR A N 1
ATOM 1577 C CA . THR A 1 201 ? -2.018 -8.124 22.707 1.00 98.69 201 THR A CA 1
ATOM 1578 C C . THR A 1 201 ? -2.769 -9.092 21.806 1.00 98.69 201 THR A C 1
ATOM 1580 O O . THR A 1 201 ? -3.631 -8.641 21.062 1.00 98.69 201 THR A O 1
ATOM 1583 N N . VAL A 1 202 ? -2.472 -10.393 21.863 1.00 98.50 202 VAL A N 1
ATOM 1584 C CA . VAL A 1 202 ? -3.211 -11.451 21.147 1.00 98.50 202 VAL A CA 1
ATOM 1585 C C . VAL A 1 202 ? -3.605 -12.547 22.130 1.00 98.50 202 VAL A C 1
ATOM 1587 O O . VAL A 1 202 ? -2.746 -13.251 22.672 1.00 98.50 202 VAL A O 1
ATOM 1590 N N . GLY A 1 203 ? -4.909 -12.697 22.369 1.00 96.12 203 GLY A N 1
ATOM 1591 C CA . GLY A 1 203 ? -5.414 -13.479 23.496 1.00 96.12 203 GLY A CA 1
ATOM 1592 C C . GLY A 1 203 ? -4.840 -12.951 24.814 1.00 96.12 203 GLY A C 1
ATOM 1593 O O . GLY A 1 203 ? -5.016 -11.785 25.150 1.00 96.12 203 GLY A O 1
ATOM 1594 N N . GLU A 1 204 ? -4.113 -13.798 25.543 1.00 95.50 204 GLU A N 1
ATOM 1595 C CA . GLU A 1 204 ? -3.471 -13.436 26.818 1.00 95.50 204 GLU A CA 1
ATOM 1596 C C . GLU A 1 204 ? -2.014 -12.958 26.664 1.00 95.50 204 GLU A C 1
ATOM 1598 O O . GLU A 1 204 ? -1.388 -12.550 27.642 1.00 95.50 204 GLU A O 1
ATOM 1603 N N . ARG A 1 205 ? -1.442 -13.023 25.454 1.00 98.06 205 ARG A N 1
ATOM 1604 C CA . ARG A 1 205 ? -0.027 -12.703 25.210 1.00 98.06 205 ARG A CA 1
ATOM 1605 C C . ARG A 1 205 ? 0.145 -11.240 24.831 1.00 98.06 205 ARG A C 1
ATOM 1607 O O . ARG A 1 205 ? -0.569 -10.749 23.962 1.00 98.06 205 ARG A O 1
ATOM 1614 N N . ILE A 1 206 ? 1.117 -10.574 25.450 1.00 98.25 206 ILE A N 1
ATOM 1615 C CA . ILE A 1 206 ? 1.478 -9.176 25.187 1.00 98.25 206 ILE A CA 1
ATOM 1616 C C . ILE A 1 206 ? 2.836 -9.143 24.484 1.00 98.25 206 ILE A C 1
ATOM 1618 O O . ILE A 1 206 ? 3.774 -9.815 24.911 1.00 98.25 206 ILE A O 1
ATOM 1622 N N . TYR A 1 207 ? 2.918 -8.352 23.420 1.00 98.38 207 TYR A N 1
ATOM 1623 C CA . TYR A 1 207 ? 4.101 -8.127 22.604 1.00 98.38 207 TYR A CA 1
ATOM 1624 C C . TYR A 1 207 ? 4.417 -6.632 22.614 1.00 98.38 207 TYR A C 1
ATOM 1626 O O . TYR A 1 207 ? 3.643 -5.837 22.084 1.00 98.38 207 TYR A O 1
ATOM 1634 N N . GLU A 1 208 ? 5.541 -6.262 23.218 1.00 98.00 208 GLU A N 1
ATOM 1635 C CA . GLU A 1 208 ? 6.111 -4.915 23.117 1.00 98.00 208 GLU A CA 1
ATOM 1636 C C . GLU A 1 208 ? 6.998 -4.869 21.870 1.00 98.00 208 GLU A C 1
ATOM 1638 O O . GLU A 1 208 ? 7.804 -5.781 21.661 1.00 98.00 208 GLU A O 1
ATOM 1643 N N . LEU A 1 209 ? 6.815 -3.864 21.012 1.00 97.88 209 LEU A N 1
ATOM 1644 C CA . LEU A 1 209 ? 7.559 -3.742 19.759 1.00 97.88 209 LEU A CA 1
ATOM 1645 C C . LEU A 1 209 ? 8.641 -2.667 19.862 1.00 97.88 209 LEU A C 1
ATOM 1647 O O . LEU A 1 209 ? 8.474 -1.650 20.530 1.00 97.88 209 LEU A O 1
ATOM 1651 N N . GLU A 1 210 ? 9.733 -2.892 19.137 1.00 97.00 210 GLU A N 1
ATOM 1652 C CA . GLU A 1 210 ? 10.847 -1.950 19.039 1.00 97.00 210 GLU A CA 1
ATOM 1653 C C . GLU A 1 210 ? 10.431 -0.617 18.381 1.00 97.00 210 GLU A C 1
ATOM 1655 O O . GLU A 1 210 ? 9.502 -0.602 17.555 1.00 97.00 210 GLU A O 1
ATOM 1660 N N . PRO A 1 211 ? 11.149 0.488 18.677 1.00 97.50 211 PRO A N 1
ATOM 1661 C CA . PRO A 1 211 ? 10.942 1.779 18.030 1.00 97.50 211 PRO A CA 1
ATOM 1662 C C . PRO A 1 211 ? 11.008 1.677 16.506 1.00 97.50 211 PRO A C 1
ATOM 1664 O O . PRO A 1 211 ? 12.041 1.344 15.925 1.00 97.50 211 PRO A O 1
ATOM 1667 N N . SER A 1 212 ? 9.897 1.980 15.842 1.00 97.88 212 SER A N 1
ATOM 1668 C CA . SER A 1 212 ? 9.824 2.060 14.381 1.00 97.88 212 SER A CA 1
ATOM 1669 C C . SER A 1 212 ? 8.615 2.895 13.960 1.00 97.88 212 SER A C 1
ATOM 1671 O O . SER A 1 212 ? 7.779 3.264 14.783 1.00 97.88 212 SER A O 1
ATOM 1673 N N . LYS A 1 213 ? 8.530 3.214 12.665 1.00 97.06 213 LYS A N 1
ATOM 1674 C CA . LYS A 1 213 ? 7.273 3.629 12.025 1.00 97.06 213 LYS A CA 1
ATOM 1675 C C . LYS A 1 213 ? 6.523 2.460 11.405 1.00 97.06 213 LYS A C 1
ATOM 1677 O O . LYS A 1 213 ? 5.306 2.511 11.316 1.00 97.06 213 LYS A O 1
ATOM 1682 N N . LYS A 1 214 ? 7.240 1.454 10.901 1.00 98.00 214 LYS A N 1
ATOM 1683 C CA . LYS A 1 214 ? 6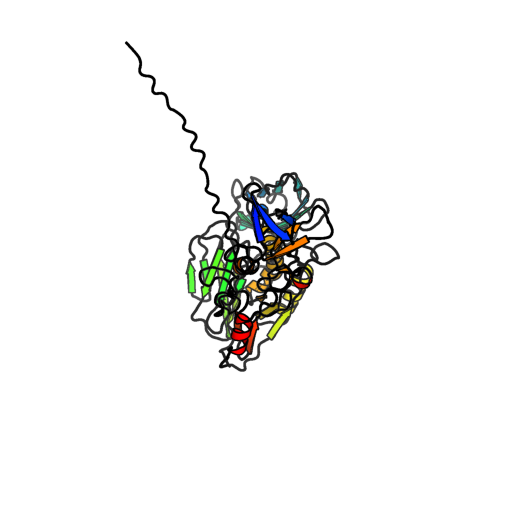.681 0.269 10.241 1.00 98.00 214 LYS A CA 1
ATOM 1684 C C . LYS A 1 214 ? 6.837 -0.915 11.184 1.00 98.00 214 LYS A C 1
ATOM 1686 O O . LYS A 1 214 ? 7.951 -1.209 11.619 1.00 98.00 214 LYS A O 1
ATOM 1691 N N . HIS A 1 215 ? 5.725 -1.560 11.505 1.00 98.44 215 HIS A N 1
ATOM 1692 C CA . HIS A 1 215 ? 5.666 -2.651 12.466 1.00 98.44 215 HIS A CA 1
ATOM 1693 C C . HIS A 1 215 ? 5.062 -3.882 11.805 1.00 98.44 215 HIS A C 1
ATOM 1695 O O . HIS A 1 215 ? 3.985 -3.804 11.218 1.00 98.44 215 HIS A O 1
ATOM 1701 N N . GLU A 1 216 ? 5.746 -5.014 11.942 1.00 98.25 216 GLU A N 1
ATOM 1702 C CA . GLU A 1 216 ? 5.289 -6.329 11.498 1.00 98.25 216 GLU A CA 1
ATOM 1703 C C . GLU A 1 216 ? 5.562 -7.325 12.625 1.00 98.25 216 GLU A C 1
ATOM 1705 O O . GLU A 1 216 ? 6.706 -7.691 12.895 1.00 98.25 216 GLU A O 1
ATOM 1710 N N . LEU A 1 217 ? 4.508 -7.730 13.333 1.00 98.56 217 LEU A N 1
ATOM 1711 C CA . LEU A 1 217 ? 4.601 -8.681 14.434 1.00 98.56 217 LEU A CA 1
ATOM 1712 C C . LEU A 1 217 ? 4.157 -10.062 13.965 1.00 98.56 217 LEU A C 1
ATOM 1714 O O . LEU A 1 217 ? 2.969 -10.279 13.728 1.00 98.56 217 LEU A O 1
ATOM 1718 N N . GLN A 1 218 ? 5.082 -11.019 13.926 1.00 98.50 218 GLN A N 1
ATOM 1719 C CA . GLN A 1 218 ? 4.735 -12.426 13.759 1.00 98.50 218 GLN A CA 1
ATOM 1720 C C . GLN A 1 218 ? 4.313 -13.041 15.097 1.00 98.50 218 GLN A C 1
ATOM 1722 O O . GLN A 1 218 ? 5.103 -13.162 16.033 1.00 98.50 218 GLN A O 1
ATOM 1727 N N . VAL A 1 219 ? 3.067 -13.493 15.161 1.00 98.56 219 VAL A N 1
ATOM 1728 C CA . VAL A 1 219 ? 2.500 -14.221 16.296 1.00 98.56 219 VAL A CA 1
ATOM 1729 C C . VAL A 1 219 ? 2.491 -15.702 15.950 1.00 98.56 219 VAL A C 1
ATOM 1731 O O . VAL A 1 219 ? 1.922 -16.095 14.936 1.00 98.56 219 VAL A O 1
ATOM 1734 N N . THR A 1 220 ? 3.114 -16.534 16.780 1.00 98.44 220 THR A N 1
ATOM 1735 C CA . THR A 1 220 ? 3.245 -17.987 16.574 1.00 98.44 220 THR A CA 1
ATOM 1736 C C . THR A 1 220 ? 2.520 -18.775 17.666 1.00 98.44 220 THR A C 1
ATOM 1738 O O . THR A 1 220 ? 1.914 -18.190 18.568 1.00 98.44 220 THR A O 1
ATOM 1741 N N . GLU A 1 221 ? 2.561 -20.108 17.598 1.00 97.62 221 GLU A N 1
ATOM 1742 C CA . GLU A 1 221 ? 1.970 -21.014 18.600 1.00 97.62 221 GLU A CA 1
ATOM 1743 C C . GLU A 1 221 ? 0.462 -20.790 18.812 1.00 97.62 221 GLU A C 1
ATOM 1745 O O . GLU A 1 221 ? -0.070 -20.960 19.909 1.00 97.62 221 GLU A O 1
ATOM 1750 N N . LEU A 1 222 ? -0.238 -20.371 17.758 1.00 98.50 222 LEU A N 1
ATOM 1751 C CA . LEU A 1 222 ? -1.693 -20.287 17.754 1.00 98.50 222 LEU A CA 1
ATOM 1752 C C . LEU A 1 222 ? -2.305 -21.673 17.516 1.00 98.50 222 LEU A C 1
ATOM 1754 O O . LEU A 1 222 ? -1.673 -22.573 16.961 1.00 98.50 222 LEU A O 1
ATOM 1758 N N . LEU A 1 223 ? -3.555 -21.843 17.936 1.00 98.12 223 LEU A N 1
ATOM 1759 C CA . LEU A 1 223 ? -4.326 -23.052 17.684 1.00 98.12 223 LEU A CA 1
ATOM 1760 C C . LEU A 1 223 ? -5.018 -22.960 16.315 1.00 98.12 223 LEU A C 1
ATOM 1762 O O . LEU A 1 223 ? -5.528 -21.887 15.982 1.00 98.12 223 LEU A O 1
ATOM 1766 N N . PRO A 1 224 ? -5.110 -24.059 15.544 1.00 97.88 224 PRO A N 1
ATOM 1767 C CA . PRO A 1 224 ? -5.810 -24.064 14.261 1.00 97.88 224 PRO A CA 1
ATOM 1768 C C . PRO A 1 224 ? -7.299 -23.737 14.380 1.00 97.88 224 PRO A C 1
ATOM 1770 O O . PRO A 1 224 ? -7.961 -24.135 15.339 1.00 97.88 224 PRO A O 1
ATOM 1773 N N . GLY A 1 225 ? -7.845 -23.048 13.376 1.00 97.19 225 GLY A N 1
ATOM 1774 C CA . GLY A 1 225 ? -9.275 -22.752 13.255 1.00 97.19 225 GLY A CA 1
ATOM 1775 C C . GLY A 1 225 ? -9.867 -21.945 14.415 1.00 97.19 225 GLY A C 1
ATOM 1776 O O . GLY A 1 225 ? -11.068 -22.048 14.667 1.00 97.19 225 GLY A O 1
ATOM 1777 N N . THR A 1 226 ? -9.043 -21.185 15.135 1.00 97.94 226 THR A N 1
ATOM 1778 C CA . THR A 1 226 ? -9.396 -20.521 16.394 1.00 97.94 226 THR A CA 1
ATOM 1779 C C . THR A 1 226 ? -9.488 -19.010 16.195 1.00 97.94 226 THR A C 1
ATOM 1781 O O . THR A 1 226 ? -8.629 -18.410 15.551 1.00 97.94 226 THR A O 1
ATOM 1784 N N . GLU A 1 227 ? -10.544 -18.397 16.737 1.00 98.44 227 GLU A N 1
ATOM 1785 C CA . GLU A 1 227 ? -10.685 -16.938 16.793 1.00 98.44 227 GLU A CA 1
ATOM 1786 C C . GLU A 1 227 ? -9.874 -16.382 17.969 1.00 98.44 227 GLU A C 1
ATOM 1788 O O . GLU A 1 227 ? -9.970 -16.886 19.089 1.00 98.44 227 GLU A O 1
ATOM 1793 N N . TYR A 1 228 ? -9.099 -15.335 17.709 1.00 98.62 228 TYR A N 1
ATOM 1794 C CA . TYR A 1 228 ? -8.333 -14.594 18.699 1.00 98.62 228 TYR A CA 1
ATOM 1795 C C . TYR A 1 228 ? -8.788 -13.142 18.720 1.00 98.62 228 TYR A C 1
ATOM 1797 O O . TYR A 1 228 ? -8.806 -12.473 17.683 1.00 98.62 228 TYR A O 1
ATOM 1805 N N . ASP A 1 229 ? -9.098 -12.647 19.916 1.00 98.12 229 ASP A N 1
ATOM 1806 C CA . ASP A 1 229 ? -9.144 -11.213 20.168 1.00 98.12 229 ASP A CA 1
ATOM 1807 C C . ASP A 1 229 ? -7.717 -10.662 20.127 1.00 98.12 229 ASP A C 1
ATOM 1809 O O . ASP A 1 229 ? -6.782 -11.276 20.658 1.00 98.12 229 ASP A O 1
ATOM 1813 N N . TYR A 1 230 ? -7.549 -9.498 19.509 1.00 98.25 230 TYR A N 1
ATOM 1814 C CA . TYR A 1 230 ? -6.295 -8.771 19.564 1.00 98.25 230 TYR A CA 1
ATOM 1815 C C . TYR A 1 230 ? -6.503 -7.276 19.754 1.00 98.25 230 TYR A C 1
ATOM 1817 O O . TYR A 1 230 ? -7.543 -6.712 19.421 1.00 98.25 230 TYR A O 1
ATOM 1825 N N . THR A 1 231 ? -5.507 -6.627 20.343 1.00 98.00 231 THR A N 1
ATOM 1826 C CA . THR A 1 231 ? -5.525 -5.194 20.624 1.00 98.00 231 THR A CA 1
ATOM 1827 C C . THR A 1 231 ? -4.225 -4.563 20.168 1.00 98.00 231 THR A C 1
ATOM 1829 O O . THR A 1 231 ? -3.164 -5.064 20.524 1.00 98.00 231 THR A O 1
ATOM 1832 N N . VAL A 1 232 ? -4.298 -3.454 19.431 1.00 97.69 232 VAL A N 1
ATOM 1833 C CA . VAL A 1 232 ? -3.121 -2.657 19.047 1.00 97.69 232 VAL A CA 1
ATOM 1834 C C . VAL A 1 232 ? -3.147 -1.317 19.776 1.00 97.69 232 VAL A C 1
ATOM 1836 O O . VAL A 1 232 ? -4.156 -0.603 19.746 1.00 97.69 232 VAL A O 1
ATOM 1839 N N . ARG A 1 233 ? -2.030 -0.972 20.424 1.00 97.00 233 ARG A N 1
ATOM 1840 C CA . ARG A 1 233 ? -1.819 0.279 21.161 1.00 97.00 233 ARG A CA 1
ATOM 1841 C C . ARG A 1 233 ? -0.595 0.992 20.602 1.00 97.00 233 ARG A C 1
ATOM 1843 O O . ARG A 1 233 ? 0.528 0.565 20.825 1.00 97.00 233 ARG A O 1
ATOM 1850 N N . ALA A 1 234 ? -0.825 2.089 19.892 1.00 94.88 234 ALA A N 1
ATOM 1851 C CA . ALA A 1 234 ? 0.228 2.906 19.286 1.00 94.88 234 ALA A CA 1
ATOM 1852 C C . ALA A 1 234 ? -0.050 4.408 19.472 1.00 94.88 234 ALA A C 1
ATOM 1854 O O . ALA A 1 234 ? 0.289 5.215 18.620 1.00 94.88 234 ALA A O 1
ATOM 1855 N N . GLY A 1 235 ? -0.753 4.767 20.546 1.00 92.38 235 GLY A N 1
ATOM 1856 C CA . GLY A 1 235 ? -1.332 6.084 20.807 1.00 92.38 235 GLY A CA 1
ATOM 1857 C C . GLY A 1 235 ? -2.393 5.970 21.903 1.00 92.38 235 GLY A C 1
ATOM 1858 O O . GLY A 1 235 ? -2.469 4.945 22.588 1.00 92.38 235 GLY A O 1
ATOM 1859 N N . ASN A 1 236 ? -3.235 6.989 22.069 1.00 93.75 236 ASN A N 1
ATOM 1860 C CA . ASN A 1 236 ? -4.345 6.936 23.027 1.00 93.75 236 ASN A CA 1
ATOM 1861 C C . ASN A 1 236 ? -5.534 6.132 22.483 1.00 93.75 236 ASN A C 1
ATOM 1863 O O . ASN A 1 236 ? -6.293 5.542 23.254 1.00 93.75 236 ASN A O 1
ATOM 1867 N N . THR A 1 237 ? -5.699 6.088 21.160 1.00 89.81 237 THR A N 1
ATOM 1868 C CA . THR A 1 237 ? -6.723 5.285 20.494 1.00 89.81 237 THR A CA 1
ATOM 1869 C C . THR A 1 237 ? -6.333 3.812 20.516 1.00 89.81 237 THR A C 1
ATOM 1871 O O . THR A 1 237 ? -5.358 3.393 19.893 1.00 89.81 237 THR A O 1
ATOM 1874 N N . ILE A 1 238 ? -7.143 3.015 21.209 1.00 91.88 238 ILE A N 1
ATOM 1875 C CA . ILE A 1 238 ? -6.997 1.563 21.312 1.00 91.88 238 ILE A CA 1
ATOM 1876 C C . ILE A 1 238 ? -7.857 0.914 20.225 1.00 91.88 238 ILE A C 1
ATOM 1878 O O . ILE A 1 238 ? -9.040 1.237 20.102 1.00 91.88 238 ILE A O 1
ATOM 1882 N N . GLN A 1 239 ? -7.276 0.002 19.445 1.00 92.94 239 GLN A N 1
ATOM 1883 C CA . GLN A 1 239 ? -8.015 -0.781 18.452 1.00 92.94 239 GLN A CA 1
ATOM 1884 C C . GLN A 1 239 ? -8.202 -2.209 18.952 1.00 92.94 239 GLN A C 1
ATOM 1886 O O . GLN A 1 239 ? -7.235 -2.962 19.001 1.00 92.94 239 GLN A O 1
ATOM 1891 N N . GLU A 1 240 ? -9.435 -2.558 19.321 1.00 94.81 240 GLU A N 1
ATOM 1892 C CA . GLU A 1 240 ? -9.839 -3.900 19.756 1.00 94.81 240 GLU A CA 1
ATOM 1893 C C . GLU A 1 240 ? -10.511 -4.631 18.588 1.00 94.81 240 GLU A C 1
ATOM 1895 O O . GLU A 1 240 ? -11.520 -4.179 18.040 1.00 94.81 240 GLU A O 1
ATOM 1900 N N . LEU A 1 241 ? -9.901 -5.728 18.155 1.00 95.88 241 LEU A N 1
ATOM 1901 C CA . LEU A 1 241 ? -10.156 -6.390 16.879 1.00 95.88 241 LEU A CA 1
ATOM 1902 C C . LEU A 1 241 ? -10.097 -7.912 17.060 1.00 95.88 241 LEU A C 1
ATOM 1904 O O . LEU A 1 241 ? -9.837 -8.413 18.154 1.00 95.88 241 LEU A O 1
ATOM 1908 N N . LYS A 1 242 ? -10.365 -8.663 15.988 1.00 97.06 242 LYS A N 1
ATOM 1909 C CA . LYS A 1 242 ? -10.346 -10.130 16.011 1.00 97.06 242 LYS A CA 1
ATOM 1910 C C . LYS A 1 242 ? -9.846 -10.703 14.702 1.00 97.06 242 LYS A C 1
ATOM 1912 O O . LYS A 1 242 ? -10.173 -10.154 13.658 1.00 97.06 242 LYS A O 1
ATOM 1917 N N . PHE A 1 243 ? -9.191 -11.854 14.749 1.00 98.06 243 PHE A N 1
ATOM 1918 C CA . PHE A 1 243 ? -8.917 -12.662 13.561 1.00 98.06 243 PHE A CA 1
ATOM 1919 C C . PHE A 1 243 ? -9.081 -14.149 13.852 1.00 98.06 243 PHE A C 1
ATOM 1921 O O . PHE A 1 243 ? -9.172 -14.558 15.007 1.00 98.06 243 PHE A O 1
ATOM 1928 N N . LYS A 1 244 ? -9.111 -14.970 12.802 1.00 98.12 244 LYS A N 1
ATOM 1929 C CA . LYS A 1 244 ? -9.248 -16.423 12.911 1.00 98.12 244 LYS A CA 1
ATOM 1930 C C . LYS A 1 244 ? -8.118 -17.122 12.166 1.00 98.12 244 LYS A C 1
ATOM 1932 O O . LYS A 1 244 ? -7.897 -16.839 10.992 1.00 98.12 244 LYS A O 1
ATOM 1937 N N . THR A 1 245 ? -7.427 -18.043 12.834 1.00 98.38 245 THR A N 1
ATOM 1938 C CA . THR A 1 245 ? -6.394 -18.879 12.204 1.00 98.38 245 THR A CA 1
ATOM 1939 C C . THR A 1 245 ? -6.988 -19.851 11.191 1.00 98.38 245 THR A C 1
ATOM 1941 O O . THR A 1 245 ? -8.155 -20.250 11.282 1.00 98.38 245 THR A O 1
ATOM 1944 N N . ALA A 1 246 ? -6.172 -20.271 10.223 1.00 97.56 246 ALA A N 1
ATOM 1945 C CA . ALA A 1 246 ? -6.592 -21.274 9.257 1.00 97.56 246 ALA A CA 1
ATOM 1946 C C . ALA A 1 246 ? -6.920 -22.605 9.960 1.00 97.56 246 ALA A C 1
ATOM 1948 O O . ALA A 1 246 ? -6.314 -22.932 10.986 1.00 97.56 246 ALA A O 1
ATOM 1949 N N . PRO A 1 247 ? -7.861 -23.412 9.437 1.00 97.31 247 PRO A N 1
ATOM 1950 C CA . PRO A 1 247 ? -8.010 -24.791 9.875 1.00 97.31 247 PRO A CA 1
ATOM 1951 C C . PRO A 1 247 ? -6.696 -25.548 9.716 1.00 97.31 247 PRO A C 1
ATOM 1953 O O . PRO A 1 247 ? -5.864 -25.188 8.879 1.00 97.31 247 PRO A O 1
ATOM 1956 N N . GLN A 1 248 ? -6.560 -26.639 10.470 1.00 96.06 248 GLN A N 1
ATOM 1957 C CA . GLN A 1 248 ? -5.392 -27.500 10.350 1.00 96.06 248 GLN A CA 1
ATOM 1958 C C . GLN A 1 248 ? -5.177 -27.904 8.884 1.00 96.06 248 GLN A C 1
ATOM 1960 O O . GLN A 1 248 ? -6.136 -28.211 8.169 1.00 96.06 248 GLN A O 1
ATOM 1965 N N . LYS A 1 249 ? -3.931 -27.909 8.426 1.00 94.06 249 LYS A N 1
ATOM 1966 C CA . LYS A 1 249 ? -3.570 -28.318 7.075 1.00 94.06 249 LYS A CA 1
ATOM 1967 C C . LYS A 1 249 ? -4.103 -29.727 6.780 1.00 94.06 249 LYS A C 1
ATOM 1969 O O . LYS A 1 249 ? -3.953 -30.636 7.593 1.00 94.06 249 LYS A O 1
ATOM 1974 N N . GLY A 1 250 ? -4.775 -29.878 5.639 1.00 92.19 250 GLY A N 1
ATOM 1975 C CA . GLY A 1 250 ? -5.432 -31.127 5.231 1.00 92.19 250 GLY A CA 1
ATOM 1976 C C . GLY A 1 250 ? -6.830 -31.348 5.808 1.00 92.19 250 GLY A C 1
ATOM 1977 O O . GLY A 1 250 ? -7.528 -32.288 5.426 1.00 92.19 250 GLY A O 1
ATOM 1978 N N . ASN A 1 251 ? -7.285 -30.483 6.715 1.00 91.69 251 ASN A N 1
ATOM 1979 C CA . ASN A 1 251 ? -8.595 -30.615 7.336 1.00 91.69 251 ASN A CA 1
ATOM 1980 C C . ASN A 1 251 ? -9.723 -30.284 6.342 1.00 91.69 251 ASN A C 1
ATOM 1982 O O . ASN A 1 251 ? -9.702 -29.253 5.675 1.00 91.69 251 ASN A O 1
ATOM 1986 N N . ASN A 1 252 ? -10.763 -31.123 6.307 1.00 91.00 252 ASN A N 1
ATOM 1987 C CA . ASN A 1 252 ? -11.956 -30.951 5.466 1.00 91.00 252 ASN A CA 1
ATOM 1988 C C . ASN A 1 252 ? -13.005 -29.978 6.045 1.00 91.00 252 ASN A C 1
ATOM 1990 O O . ASN A 1 252 ? -14.180 -30.024 5.669 1.00 91.00 252 ASN A O 1
ATOM 1994 N N . SER A 1 253 ? -12.608 -29.116 6.982 1.00 91.94 253 SER A N 1
ATOM 1995 C CA . SER A 1 253 ? -13.466 -28.059 7.514 1.00 91.94 253 SER A CA 1
ATOM 1996 C C . SER A 1 253 ? -13.826 -27.085 6.405 1.00 91.94 253 SER A C 1
ATOM 1998 O O . SER A 1 253 ? -12.984 -26.687 5.604 1.00 91.94 253 SER A O 1
ATOM 2000 N N . LYS A 1 254 ? -15.100 -26.694 6.358 1.00 93.94 254 LYS A N 1
ATOM 2001 C CA . LYS A 1 254 ? -15.567 -25.717 5.378 1.00 93.94 254 LYS A CA 1
ATOM 2002 C C . LYS A 1 254 ? -14.987 -24.344 5.709 1.00 93.94 254 LYS A C 1
ATOM 2004 O O . LYS A 1 254 ? -15.007 -23.938 6.868 1.00 93.94 254 LYS A O 1
ATOM 2009 N N . PHE A 1 255 ? -14.559 -23.636 4.678 1.00 96.06 255 PHE A N 1
ATOM 2010 C CA . PHE A 1 255 ? -14.168 -22.234 4.736 1.00 96.06 255 PHE A CA 1
ATOM 2011 C C . PHE A 1 255 ? -14.702 -21.517 3.488 1.00 96.06 255 PHE A C 1
ATOM 2013 O O . PHE A 1 255 ? -15.074 -22.166 2.505 1.00 96.06 255 PHE A O 1
ATOM 2020 N N . THR A 1 256 ? -14.783 -20.192 3.537 1.00 97.56 256 THR A N 1
ATOM 2021 C CA . THR A 1 256 ? -15.199 -19.346 2.409 1.00 97.56 256 THR A CA 1
ATOM 2022 C C . THR A 1 256 ? -14.100 -18.341 2.117 1.00 97.56 256 THR A C 1
ATOM 2024 O O . THR A 1 256 ? -13.598 -17.713 3.038 1.00 97.56 256 THR A O 1
ATOM 2027 N N . PHE A 1 257 ? -13.756 -18.126 0.851 1.00 98.00 257 PHE A N 1
ATOM 2028 C CA . PHE A 1 257 ? -12.840 -17.052 0.473 1.00 98.00 257 PHE A CA 1
ATOM 2029 C C . PHE A 1 257 ? -13.439 -16.173 -0.621 1.00 98.00 257 PHE A C 1
ATOM 2031 O O . PHE A 1 257 ? -14.287 -16.617 -1.400 1.00 98.00 257 PHE A O 1
ATOM 2038 N N . ALA A 1 258 ? -13.020 -14.910 -0.652 1.00 98.31 258 ALA A N 1
ATOM 2039 C CA . ALA A 1 258 ? -13.334 -13.987 -1.737 1.00 98.31 258 ALA A CA 1
ATOM 2040 C C . ALA A 1 258 ? -12.196 -13.939 -2.761 1.00 98.31 258 ALA A C 1
ATOM 2042 O O . ALA A 1 258 ? -11.030 -14.138 -2.427 1.00 98.31 258 ALA A O 1
ATOM 2043 N N . TYR A 1 259 ? -12.547 -13.618 -4.002 1.00 97.62 259 TYR A N 1
ATOM 2044 C CA . TYR A 1 259 ? -11.602 -13.384 -5.086 1.00 97.62 259 TYR A CA 1
ATOM 2045 C C . TYR A 1 259 ? -12.000 -12.120 -5.855 1.00 97.62 259 TYR A C 1
ATOM 2047 O O . TYR A 1 259 ? -13.184 -11.942 -6.157 1.00 97.62 259 TYR A O 1
ATOM 2055 N N . ALA A 1 260 ? -11.033 -11.254 -6.163 1.00 97.50 260 ALA A N 1
ATOM 2056 C CA . ALA A 1 260 ? -11.219 -10.090 -7.031 1.00 97.50 260 ALA A CA 1
ATOM 2057 C C . ALA A 1 260 ? -9.902 -9.662 -7.707 1.00 97.50 260 ALA A C 1
ATOM 2059 O O . ALA A 1 260 ? -8.823 -10.102 -7.320 1.00 97.50 260 ALA A O 1
ATOM 2060 N N . SER A 1 261 ? -10.010 -8.775 -8.690 1.00 96.81 261 SER A N 1
ATOM 2061 C CA . SER A 1 261 ? -8.911 -8.062 -9.352 1.00 96.81 261 SER A CA 1
ATOM 2062 C C . SER A 1 261 ? -9.430 -6.707 -9.855 1.00 96.81 261 SER A C 1
ATOM 2064 O O . SER A 1 261 ? -10.627 -6.422 -9.719 1.00 96.81 261 SER A O 1
ATOM 2066 N N . ASP A 1 262 ? -8.561 -5.882 -10.442 1.00 97.19 262 ASP A N 1
ATOM 2067 C CA . ASP A 1 262 ? -8.946 -4.697 -11.227 1.00 97.19 262 ASP A CA 1
ATOM 2068 C C . ASP A 1 262 ? -9.779 -3.654 -10.452 1.00 97.19 262 ASP A C 1
ATOM 2070 O O . ASP A 1 262 ? -10.940 -3.364 -10.762 1.00 97.19 262 ASP A O 1
ATOM 2074 N N . SER A 1 263 ? -9.167 -3.016 -9.453 1.00 96.88 263 SER A N 1
ATOM 2075 C CA . SER A 1 263 ? -9.797 -1.972 -8.625 1.00 96.88 263 SER A CA 1
ATOM 2076 C C . SER A 1 263 ? -9.253 -0.565 -8.859 1.00 96.88 263 SER A C 1
ATOM 2078 O O . SER A 1 263 ? -9.393 0.323 -8.011 1.00 96.88 263 SER A O 1
ATOM 2080 N N . ARG A 1 264 ? -8.624 -0.357 -10.010 1.00 96.38 264 ARG A N 1
ATOM 2081 C CA . ARG A 1 264 ? -8.020 0.910 -10.433 1.00 96.38 264 ARG A CA 1
ATOM 2082 C C . ARG A 1 264 ? -9.059 2.023 -10.521 1.00 96.38 264 ARG A C 1
ATOM 2084 O O . ARG A 1 264 ? -10.259 1.757 -10.644 1.00 96.38 264 ARG A O 1
ATOM 2091 N N . SER A 1 265 ? -8.610 3.279 -10.493 1.00 96.38 265 SER A N 1
ATOM 2092 C CA . SER A 1 265 ? -9.510 4.430 -10.649 1.00 96.38 265 SER A CA 1
ATOM 2093 C C . SER A 1 265 ? -10.384 4.288 -11.895 1.00 96.38 265 SER A C 1
ATOM 2095 O O . SER A 1 265 ? -9.913 3.959 -12.983 1.00 96.38 265 SER A O 1
ATOM 2097 N N . ALA A 1 266 ? -11.669 4.581 -11.733 1.00 92.94 266 ALA A N 1
ATOM 2098 C CA . ALA A 1 266 ? -12.665 4.480 -12.785 1.00 92.94 266 ALA A CA 1
ATOM 2099 C C . ALA A 1 266 ? -13.355 5.824 -13.038 1.00 92.94 266 ALA A C 1
ATOM 2101 O O . ALA A 1 266 ? -13.381 6.728 -12.197 1.00 92.94 266 ALA A O 1
ATOM 2102 N N . MET A 1 267 ? -13.975 5.933 -14.211 1.00 89.81 267 MET A N 1
ATOM 2103 C CA . MET A 1 267 ? -14.812 7.078 -14.563 1.00 89.81 267 MET A CA 1
ATOM 2104 C C . MET A 1 267 ? -16.023 7.189 -13.618 1.00 89.81 267 MET A C 1
ATOM 2106 O O . MET A 1 267 ? -16.504 6.200 -13.062 1.00 89.81 267 MET A O 1
ATOM 2110 N N . GLY A 1 268 ? -16.550 8.407 -13.462 1.00 86.31 268 GLY A N 1
ATOM 2111 C CA . GLY A 1 268 ? -17.722 8.692 -12.620 1.00 86.31 268 GLY A CA 1
ATOM 2112 C C . GLY A 1 268 ? -17.436 9.531 -11.370 1.00 86.31 268 GLY A C 1
ATOM 2113 O O . GLY A 1 268 ? -18.372 9.841 -10.639 1.00 86.31 268 GLY A O 1
ATOM 2114 N N . GLY A 1 269 ? -16.177 9.929 -11.153 1.00 88.81 269 GLY A N 1
ATOM 2115 C CA . GLY A 1 269 ? -15.776 10.893 -10.125 1.00 88.81 269 GLY A CA 1
ATOM 2116 C C . GLY A 1 269 ? -15.928 10.402 -8.680 1.00 88.81 269 GLY A C 1
ATOM 2117 O O . GLY A 1 269 ? -16.310 9.258 -8.410 1.00 88.81 269 GLY A O 1
ATOM 2118 N N . GLY A 1 270 ? -15.610 11.291 -7.736 1.00 94.38 270 GLY A N 1
ATOM 2119 C CA . GLY A 1 270 ? -15.666 11.005 -6.301 1.00 94.38 270 GLY A CA 1
ATOM 2120 C C . GLY A 1 270 ? -14.823 9.787 -5.914 1.00 94.38 270 GLY A C 1
ATOM 2121 O O . GLY A 1 270 ? -13.727 9.587 -6.427 1.00 94.38 270 GLY A O 1
ATOM 2122 N N . GLU A 1 271 ? -15.358 8.934 -5.040 1.00 96.50 271 GLU A N 1
ATOM 2123 C CA . GLU A 1 271 ? -14.644 7.761 -4.507 1.00 96.50 271 GLU A CA 1
ATOM 2124 C C . GLU A 1 271 ? -14.353 6.659 -5.543 1.00 96.50 271 GLU A C 1
ATOM 2126 O O . GLU A 1 271 ? -13.671 5.688 -5.225 1.00 96.50 271 GLU A O 1
ATOM 2131 N N . ARG A 1 272 ? -14.839 6.784 -6.787 1.00 97.19 272 ARG A N 1
ATOM 2132 C CA . ARG A 1 272 ? -14.413 5.898 -7.886 1.00 97.19 272 ARG A CA 1
ATOM 2133 C C . ARG A 1 272 ? -13.001 6.205 -8.380 1.00 97.19 272 ARG A C 1
ATOM 2135 O O . ARG A 1 272 ? -12.423 5.381 -9.080 1.00 97.19 272 ARG A O 1
ATOM 2142 N N . SER A 1 273 ? -12.475 7.377 -8.035 1.00 96.94 273 SER A N 1
ATOM 2143 C CA . SER A 1 273 ? -11.156 7.851 -8.436 1.00 96.94 273 SER A CA 1
ATOM 2144 C C . SER A 1 273 ? -10.521 8.624 -7.281 1.00 96.94 273 SER A C 1
ATOM 2146 O O . SER A 1 273 ? -10.556 9.855 -7.248 1.00 96.94 273 SER A O 1
ATOM 2148 N N . VAL A 1 274 ? -9.939 7.888 -6.336 1.00 97.50 274 VAL A N 1
ATOM 2149 C CA . VAL A 1 274 ? -9.112 8.431 -5.252 1.00 97.50 274 VAL A CA 1
ATOM 2150 C C . VAL A 1 274 ? -7.667 8.110 -5.593 1.00 97.50 274 VAL A C 1
ATOM 2152 O O . VAL A 1 274 ? -7.229 6.990 -5.348 1.00 97.50 274 VAL A O 1
ATOM 2155 N N . TYR A 1 275 ? -6.996 9.060 -6.254 1.00 96.88 275 TYR A N 1
ATOM 2156 C CA . TYR A 1 275 ? -5.615 8.978 -6.758 1.00 96.88 275 TYR A CA 1
ATOM 2157 C C . TYR A 1 275 ? -5.134 7.532 -6.991 1.00 96.88 275 TYR A C 1
ATOM 2159 O O . TYR A 1 275 ? -4.470 6.949 -6.140 1.00 96.88 275 TYR A O 1
ATOM 2167 N N . GLY A 1 276 ? -5.544 6.928 -8.112 1.00 96.38 276 GLY A N 1
ATOM 2168 C CA . GLY A 1 276 ? -5.152 5.571 -8.519 1.00 96.38 276 GLY A CA 1
ATOM 2169 C C . GLY A 1 276 ? -6.088 4.442 -8.107 1.00 96.38 276 GLY A C 1
ATOM 2170 O O . GLY A 1 276 ? -6.169 3.460 -8.836 1.00 96.38 276 GLY A O 1
ATOM 2171 N N . ALA A 1 277 ? -6.884 4.606 -7.050 1.00 97.81 277 ALA A N 1
ATOM 2172 C CA . ALA A 1 277 ? -7.751 3.554 -6.518 1.00 97.81 277 ALA A CA 1
ATOM 2173 C C . ALA A 1 277 ? -9.252 3.868 -6.659 1.00 97.81 277 ALA A C 1
ATOM 2175 O O . ALA A 1 277 ? -9.696 5.014 -6.541 1.00 97.81 277 ALA A O 1
ATOM 2176 N N . ASN A 1 278 ? -10.064 2.831 -6.860 1.00 98.06 278 ASN A N 1
ATOM 2177 C CA . ASN A 1 278 ? -11.524 2.893 -6.794 1.00 98.06 278 ASN A CA 1
ATOM 2178 C C . ASN A 1 278 ? -12.004 2.463 -5.401 1.00 98.06 278 ASN A C 1
ATOM 2180 O O . ASN A 1 278 ? -12.473 1.347 -5.171 1.00 98.06 278 ASN A O 1
ATOM 2184 N N . VAL A 1 279 ? -11.893 3.388 -4.449 1.00 97.12 279 VAL A N 1
ATOM 2185 C CA . VAL A 1 279 ? -12.289 3.184 -3.046 1.00 97.12 279 VAL A CA 1
ATOM 2186 C C . VAL A 1 279 ? -13.764 2.783 -2.931 1.00 97.12 279 VAL A C 1
ATOM 2188 O O . VAL A 1 279 ? -14.121 1.941 -2.106 1.00 97.12 279 VAL A O 1
ATOM 2191 N N . TYR A 1 280 ? -14.625 3.337 -3.789 1.00 96.75 280 TYR A N 1
ATOM 2192 C CA . TYR A 1 280 ? -16.053 3.026 -3.815 1.00 96.75 280 TYR A CA 1
ATOM 2193 C C . TYR A 1 280 ? -16.333 1.542 -4.075 1.00 96.75 280 TYR A C 1
ATOM 2195 O O . TYR A 1 280 ? -17.142 0.939 -3.363 1.00 96.75 280 TYR A O 1
ATOM 2203 N N . ILE A 1 281 ? -15.708 0.950 -5.102 1.00 97.12 281 ILE A N 1
ATOM 2204 C CA . ILE A 1 281 ? -15.947 -0.460 -5.427 1.00 97.12 281 ILE A CA 1
ATOM 2205 C C . ILE A 1 281 ? -15.293 -1.375 -4.396 1.00 97.12 281 ILE A C 1
ATOM 2207 O O . ILE A 1 281 ? -15.935 -2.327 -3.954 1.00 97.12 281 ILE A O 1
ATOM 2211 N N . MET A 1 282 ? -14.085 -1.036 -3.933 1.00 98.00 282 MET A N 1
ATOM 2212 C CA . MET A 1 282 ? -13.378 -1.844 -2.942 1.00 98.00 282 MET A CA 1
ATOM 2213 C C . MET A 1 282 ? -14.146 -1.933 -1.633 1.00 98.00 282 MET A C 1
ATOM 2215 O O . MET A 1 282 ? -14.405 -3.035 -1.159 1.00 98.00 282 MET A O 1
ATOM 2219 N N . ARG A 1 283 ? -14.653 -0.816 -1.099 1.00 96.62 283 ARG A N 1
ATOM 2220 C CA . ARG A 1 283 ? -15.479 -0.850 0.119 1.00 96.62 283 ARG A CA 1
ATOM 2221 C C . ARG A 1 283 ? -16.719 -1.730 -0.032 1.00 96.62 283 ARG A C 1
ATOM 2223 O O . ARG A 1 283 ? -17.112 -2.388 0.928 1.00 96.62 283 ARG A O 1
ATOM 2230 N N . LYS A 1 284 ? -17.334 -1.788 -1.218 1.00 97.06 284 LYS A N 1
ATOM 2231 C CA . LYS A 1 284 ? -18.479 -2.677 -1.479 1.00 97.06 284 LYS A CA 1
ATOM 2232 C C . LYS A 1 284 ? -18.086 -4.148 -1.538 1.00 97.06 284 LYS A C 1
ATOM 2234 O O . LYS A 1 284 ? -18.790 -4.965 -0.949 1.00 97.06 284 LYS A O 1
ATOM 2239 N N . ILE A 1 285 ? -16.993 -4.471 -2.230 1.00 98.00 285 ILE A N 1
ATOM 2240 C CA . ILE A 1 285 ? -16.452 -5.834 -2.298 1.00 98.00 285 ILE A CA 1
ATOM 2241 C C . ILE A 1 285 ? -16.126 -6.317 -0.884 1.00 98.00 285 ILE A C 1
ATOM 2243 O O . ILE A 1 285 ? -16.615 -7.366 -0.472 1.00 98.00 285 ILE A O 1
ATOM 2247 N N . MET A 1 286 ? -15.414 -5.502 -0.104 1.00 98.19 286 MET A N 1
ATOM 2248 C CA . MET A 1 286 ? -15.034 -5.840 1.265 1.00 98.19 286 MET A CA 1
ATOM 2249 C C . MET A 1 286 ? -16.234 -5.943 2.209 1.00 98.19 286 MET A C 1
ATOM 2251 O O . MET A 1 286 ? -16.306 -6.877 3.003 1.00 98.19 286 MET A O 1
ATOM 2255 N N . SER A 1 287 ? -17.227 -5.055 2.081 1.00 97.38 287 SER A N 1
ATOM 2256 C CA . SER A 1 287 ? -18.473 -5.156 2.856 1.00 97.38 287 SER A CA 1
ATOM 2257 C C . SER A 1 287 ? -19.224 -6.453 2.554 1.00 97.38 287 SER A C 1
ATOM 2259 O O . SER A 1 287 ? -19.745 -7.092 3.466 1.00 97.38 287 SER A O 1
ATOM 2261 N N . LEU A 1 288 ? -19.277 -6.863 1.281 1.00 98.06 288 LEU A N 1
ATOM 2262 C CA . LEU A 1 288 ? -19.903 -8.121 0.888 1.00 98.06 288 LEU A CA 1
ATOM 2263 C C . LEU A 1 288 ? -19.107 -9.324 1.406 1.00 98.06 288 LEU A C 1
ATOM 2265 O O . LEU A 1 288 ? -19.713 -10.251 1.934 1.00 98.06 288 LEU A O 1
ATOM 2269 N N . ALA A 1 289 ? -17.780 -9.303 1.289 1.00 98.31 289 ALA A N 1
ATOM 2270 C CA . ALA A 1 289 ? -16.907 -10.357 1.798 1.00 98.31 289 ALA A CA 1
ATOM 2271 C C . ALA A 1 289 ? -17.083 -10.532 3.317 1.00 98.31 289 ALA A C 1
ATOM 2273 O O . ALA A 1 289 ? -17.364 -11.631 3.794 1.00 98.31 289 ALA A O 1
ATOM 2274 N N . ALA A 1 290 ? -17.056 -9.429 4.064 1.00 97.06 290 ALA A N 1
ATOM 2275 C CA . ALA A 1 290 ? -17.323 -9.415 5.496 1.00 97.06 290 ALA A CA 1
ATOM 2276 C C . ALA A 1 290 ? -18.726 -9.940 5.840 1.00 97.06 290 ALA A C 1
ATOM 2278 O O . ALA A 1 290 ? -18.871 -10.779 6.726 1.00 97.06 290 ALA A O 1
ATOM 2279 N N . PHE A 1 291 ? -19.761 -9.502 5.115 1.00 97.19 291 PHE A N 1
ATOM 2280 C CA . PHE A 1 291 ? -21.132 -9.990 5.297 1.00 97.19 291 PHE A CA 1
ATOM 2281 C C . PHE A 1 291 ? -21.265 -11.496 5.026 1.00 97.19 291 PHE A C 1
ATOM 2283 O O . PHE A 1 291 ? -22.058 -12.178 5.673 1.00 97.19 291 PHE A O 1
ATOM 2290 N N . LYS A 1 292 ? -20.495 -12.024 4.069 1.00 97.88 292 LYS A N 1
ATOM 2291 C CA . LYS A 1 292 ? -20.445 -13.455 3.750 1.00 97.88 292 LYS A CA 1
ATOM 2292 C C . LYS A 1 292 ? -19.571 -14.264 4.708 1.00 97.88 292 LYS A C 1
ATOM 2294 O O . LYS A 1 292 ? -19.581 -15.485 4.592 1.00 97.88 292 LYS A O 1
ATOM 2299 N N . GLY A 1 293 ? -18.876 -13.616 5.644 1.00 97.00 293 GLY A N 1
ATOM 2300 C CA . GLY A 1 293 ? -18.015 -14.280 6.617 1.00 97.00 293 GLY A CA 1
ATOM 2301 C C . GLY A 1 293 ? -16.846 -15.000 5.954 1.00 97.00 293 GLY A C 1
ATOM 2302 O O . GLY A 1 293 ? -16.628 -16.174 6.239 1.00 97.00 293 GLY A O 1
ATOM 2303 N N . VAL A 1 294 ? -16.151 -14.332 5.027 1.00 98.31 294 VAL A N 1
ATOM 2304 C CA . VAL A 1 294 ? -14.946 -14.908 4.417 1.00 98.31 294 VAL A CA 1
ATOM 2305 C C . VAL A 1 294 ? -13.855 -15.121 5.464 1.00 98.31 294 VAL A C 1
ATOM 2307 O O . VAL A 1 294 ? -13.686 -14.317 6.378 1.00 98.31 294 VAL A O 1
ATOM 2310 N N . ASP A 1 295 ? -13.114 -16.205 5.299 1.00 98.19 295 ASP A N 1
ATOM 2311 C CA . ASP A 1 295 ? -11.953 -16.558 6.100 1.00 98.19 295 ASP A CA 1
ATOM 2312 C C . ASP A 1 295 ? -10.669 -15.888 5.567 1.00 98.19 295 ASP A C 1
ATOM 2314 O O . ASP A 1 295 ? -9.753 -15.613 6.336 1.00 98.19 295 ASP A O 1
ATOM 2318 N N . PHE A 1 296 ? -10.612 -15.600 4.260 1.00 98.50 296 PHE A N 1
ATOM 2319 C CA . PHE A 1 296 ? -9.580 -14.782 3.613 1.00 98.50 296 PHE A CA 1
ATOM 2320 C C . PHE A 1 296 ? -10.067 -14.232 2.262 1.00 98.50 296 PHE A C 1
ATOM 2322 O O . PHE A 1 296 ? -11.115 -14.632 1.738 1.00 98.50 296 PHE A O 1
ATOM 2329 N N . MET A 1 297 ? -9.290 -13.331 1.666 1.00 98.56 297 MET A N 1
ATOM 2330 C CA . MET A 1 297 ? -9.482 -12.852 0.300 1.00 98.56 297 MET A CA 1
ATOM 2331 C C . MET A 1 297 ? -8.203 -13.019 -0.521 1.00 98.56 297 MET A C 1
ATOM 2333 O O . MET A 1 297 ? -7.113 -12.775 -0.028 1.00 98.56 297 MET A O 1
ATOM 2337 N N . GLN A 1 298 ? -8.339 -13.390 -1.792 1.00 98.25 298 GLN A N 1
ATOM 2338 C CA . GLN A 1 298 ? -7.271 -13.294 -2.784 1.00 98.25 298 GLN A CA 1
ATOM 2339 C C . GLN A 1 298 ? -7.572 -12.116 -3.722 1.00 98.25 298 GLN A C 1
ATOM 2341 O O . GLN A 1 298 ? -8.618 -12.102 -4.375 1.00 98.25 298 GLN A O 1
ATOM 2346 N N . PHE A 1 299 ? -6.663 -11.145 -3.814 1.00 98.44 299 PHE A N 1
ATOM 2347 C CA . PHE A 1 299 ? -6.747 -10.037 -4.767 1.00 98.44 299 PHE A CA 1
ATOM 2348 C C . PHE A 1 299 ? -5.634 -10.167 -5.815 1.00 98.44 299 PHE A C 1
ATOM 2350 O O . PHE A 1 299 ? -4.458 -10.156 -5.463 1.00 98.44 299 PHE A O 1
ATOM 2357 N N . THR A 1 300 ? -5.967 -10.341 -7.098 1.00 95.50 300 THR A N 1
ATOM 2358 C CA . THR A 1 300 ? -4.965 -10.675 -8.131 1.00 95.50 300 THR A CA 1
ATOM 2359 C C . THR A 1 300 ? -4.720 -9.566 -9.139 1.00 95.50 300 THR A C 1
ATOM 2361 O O . THR A 1 300 ? -5.247 -9.620 -10.249 1.00 95.50 300 THR A O 1
ATOM 2364 N N . GLY A 1 301 ? -3.863 -8.616 -8.770 1.00 96.88 301 GLY A N 1
ATOM 2365 C CA . GLY A 1 301 ? -3.351 -7.594 -9.674 1.00 96.88 301 GLY A CA 1
ATOM 2366 C C . GLY A 1 301 ? -4.308 -6.444 -9.953 1.00 96.88 301 GLY A C 1
ATOM 2367 O O . GLY A 1 301 ? -5.513 -6.509 -9.690 1.00 96.88 301 GLY A O 1
ATOM 2368 N N . ASP A 1 302 ? -3.734 -5.375 -10.496 1.00 98.19 302 ASP A N 1
ATOM 2369 C CA . ASP A 1 302 ? -4.427 -4.158 -10.895 1.00 98.19 302 ASP A CA 1
ATOM 2370 C C . ASP A 1 302 ? -5.160 -3.480 -9.725 1.00 98.19 302 ASP A C 1
ATOM 2372 O O . ASP A 1 302 ? -6.328 -3.078 -9.807 1.00 98.19 302 ASP A O 1
ATOM 2376 N N . LEU A 1 303 ? -4.446 -3.330 -8.611 1.00 98.44 303 LEU A N 1
ATOM 2377 C CA . LEU A 1 303 ? -4.908 -2.616 -7.426 1.00 98.44 303 LEU A CA 1
ATOM 2378 C C . LEU A 1 303 ? -5.046 -1.118 -7.735 1.00 98.44 303 LEU A C 1
ATOM 2380 O O . LEU A 1 303 ? -6.021 -0.476 -7.325 1.00 98.44 303 LEU A O 1
ATOM 2384 N N . ILE A 1 304 ? -4.077 -0.579 -8.482 1.00 98.38 304 ILE A N 1
ATOM 2385 C CA . ILE A 1 304 ? -3.847 0.856 -8.708 1.00 98.38 304 ILE A CA 1
ATOM 2386 C C . ILE A 1 304 ? -3.776 1.208 -10.199 1.00 98.38 304 ILE A C 1
ATOM 2388 O O . ILE A 1 304 ? -3.679 0.329 -11.041 1.00 98.38 304 ILE A O 1
ATOM 2392 N N . ASN A 1 305 ? -3.787 2.491 -10.578 1.00 97.88 305 ASN A N 1
ATOM 2393 C CA . ASN A 1 305 ? -3.523 2.859 -11.979 1.00 97.88 305 ASN A CA 1
ATOM 2394 C C . ASN A 1 305 ? -2.076 2.546 -12.392 1.00 97.88 305 ASN A C 1
ATOM 2396 O O . ASN A 1 305 ? -1.855 2.223 -13.558 1.00 97.88 305 ASN A O 1
ATOM 2400 N N . GLY A 1 306 ? -1.138 2.725 -11.457 1.00 97.00 306 GLY A N 1
ATOM 2401 C CA . GLY A 1 306 ? 0.313 2.599 -11.602 1.00 97.00 306 GLY A CA 1
ATOM 2402 C C . GLY A 1 306 ? 0.871 2.976 -12.972 1.00 97.00 306 GLY A C 1
ATOM 2403 O O . GLY A 1 306 ? 0.605 4.088 -13.437 1.00 97.00 306 GLY A O 1
ATOM 2404 N N . TYR A 1 307 ? 1.706 2.123 -13.580 1.00 96.94 307 TYR A N 1
ATOM 2405 C CA . TYR A 1 307 ? 2.602 2.521 -14.684 1.00 96.94 307 TYR A CA 1
ATOM 2406 C C . TYR A 1 307 ? 3.407 3.794 -14.350 1.00 96.94 307 TYR A C 1
ATOM 2408 O O . TYR A 1 307 ? 3.635 4.655 -15.212 1.00 96.94 307 TYR A O 1
ATOM 2416 N N . ALA A 1 308 ? 3.790 3.937 -13.080 1.00 97.19 308 ALA A N 1
ATOM 2417 C CA . ALA A 1 308 ? 4.441 5.132 -12.570 1.00 97.19 308 ALA A CA 1
ATOM 2418 C C . ALA A 1 308 ? 5.901 5.222 -13.030 1.00 97.19 308 ALA A C 1
ATOM 2420 O O . ALA A 1 308 ? 6.504 4.249 -13.483 1.00 97.19 308 ALA A O 1
ATOM 2421 N N . TYR A 1 309 ? 6.470 6.420 -12.902 1.00 96.62 309 TYR A N 1
ATOM 2422 C CA . TYR A 1 309 ? 7.882 6.695 -13.206 1.00 96.62 309 TYR A CA 1
ATOM 2423 C C . TYR A 1 309 ? 8.678 7.139 -11.976 1.00 96.62 309 TYR A C 1
ATOM 2425 O O . TYR A 1 309 ? 9.895 7.283 -12.042 1.00 96.62 309 TYR A O 1
ATOM 2433 N N . ASP A 1 310 ? 7.984 7.363 -10.869 1.00 97.31 310 ASP A N 1
ATOM 2434 C CA . ASP A 1 310 ? 8.519 7.730 -9.571 1.00 97.31 310 ASP A CA 1
ATOM 2435 C C . ASP A 1 310 ? 7.791 6.846 -8.543 1.00 97.31 310 ASP A C 1
ATOM 2437 O O . ASP A 1 310 ? 6.573 6.671 -8.658 1.00 97.31 310 ASP A O 1
ATOM 2441 N N . PRO A 1 311 ? 8.512 6.208 -7.606 1.00 97.62 311 PRO A N 1
ATOM 2442 C CA . PRO A 1 311 ? 7.917 5.240 -6.687 1.00 97.62 311 PRO A CA 1
ATOM 2443 C C . PRO A 1 311 ? 6.836 5.859 -5.791 1.00 97.62 311 PRO A C 1
ATOM 2445 O O . PRO A 1 311 ? 5.884 5.166 -5.436 1.00 97.62 311 PRO A O 1
ATOM 2448 N N . GLU A 1 312 ? 6.923 7.155 -5.479 1.00 97.94 312 GLU A N 1
ATOM 2449 C CA . GLU A 1 312 ? 5.965 7.823 -4.591 1.00 97.94 312 GLU A CA 1
ATOM 2450 C C . GLU A 1 312 ? 4.549 7.874 -5.183 1.00 97.94 312 GLU A C 1
ATOM 2452 O O . GLU A 1 312 ? 3.567 7.799 -4.442 1.00 97.94 312 GLU A O 1
ATOM 2457 N N . ASP A 1 313 ? 4.424 7.902 -6.514 1.00 97.88 313 ASP A N 1
ATOM 2458 C CA . ASP A 1 313 ? 3.133 7.817 -7.190 1.00 97.88 313 ASP A CA 1
ATOM 2459 C C . ASP A 1 313 ? 2.497 6.445 -6.957 1.00 97.88 313 ASP A C 1
ATOM 2461 O O . ASP A 1 313 ? 1.298 6.378 -6.709 1.00 97.88 313 ASP A O 1
ATOM 2465 N N . ASN A 1 314 ? 3.255 5.346 -7.008 1.00 98.38 314 ASN A N 1
ATOM 2466 C CA . ASN A 1 314 ? 2.711 4.020 -6.699 1.00 98.38 314 ASN A CA 1
ATOM 2467 C C . ASN A 1 314 ? 2.384 3.897 -5.204 1.00 98.38 314 ASN A C 1
ATOM 2469 O O . ASN A 1 314 ? 1.276 3.473 -4.875 1.00 98.38 314 ASN A O 1
ATOM 2473 N N . ARG A 1 315 ? 3.271 4.350 -4.303 1.00 98.50 315 ARG A N 1
ATOM 2474 C CA . ARG A 1 315 ? 3.033 4.331 -2.845 1.00 98.50 315 ARG A CA 1
ATOM 2475 C C . ARG A 1 315 ? 1.753 5.054 -2.449 1.00 98.50 315 ARG A C 1
ATOM 2477 O O . ARG A 1 315 ? 0.954 4.524 -1.679 1.00 98.50 315 ARG A O 1
ATOM 2484 N N . LEU A 1 316 ? 1.504 6.240 -3.006 1.00 98.56 316 LEU A N 1
ATOM 2485 C CA . LEU A 1 316 ? 0.280 6.987 -2.715 1.00 98.56 316 LEU A CA 1
ATOM 2486 C C . LEU A 1 316 ? -0.975 6.258 -3.216 1.00 98.56 316 LEU A C 1
ATOM 2488 O O . LEU A 1 316 ? -1.999 6.232 -2.529 1.00 98.56 316 LEU A O 1
ATOM 2492 N N . GLN A 1 317 ? -0.907 5.626 -4.387 1.00 98.62 317 GLN A N 1
ATOM 2493 C CA . GLN A 1 317 ? -2.030 4.844 -4.897 1.00 98.62 317 GLN A CA 1
ATOM 2494 C C . GLN A 1 317 ? -2.274 3.585 -4.051 1.00 98.62 317 GLN A C 1
ATOM 2496 O O . GLN A 1 317 ? -3.425 3.314 -3.701 1.00 98.62 317 GLN A O 1
ATOM 2501 N N . TYR A 1 318 ? -1.217 2.860 -3.661 1.00 98.69 318 TYR A N 1
ATOM 2502 C CA . TYR A 1 318 ? -1.320 1.715 -2.750 1.00 98.69 318 TYR A CA 1
ATOM 2503 C C . TYR A 1 318 ? -1.887 2.137 -1.406 1.00 98.69 318 TYR A C 1
ATOM 2505 O O . TYR A 1 318 ? -2.778 1.474 -0.886 1.00 98.69 318 TYR A O 1
ATOM 2513 N N . ARG A 1 319 ? -1.464 3.285 -0.872 1.00 98.25 319 ARG A N 1
ATOM 2514 C CA . ARG A 1 319 ? -2.020 3.836 0.361 1.00 98.25 319 ARG A CA 1
ATOM 2515 C C . ARG A 1 319 ? -3.522 4.090 0.253 1.00 98.25 319 ARG A C 1
ATOM 2517 O O . ARG A 1 319 ? -4.271 3.733 1.158 1.00 98.25 319 ARG A O 1
ATOM 2524 N N . ASN A 1 320 ? -3.988 4.670 -0.851 1.00 98.06 320 ASN A N 1
ATOM 2525 C CA . ASN A 1 320 ? -5.419 4.889 -1.067 1.00 98.06 320 ASN A CA 1
ATOM 2526 C C . ASN A 1 320 ? -6.201 3.581 -1.249 1.00 98.06 320 ASN A C 1
ATOM 2528 O O . ASN A 1 320 ? -7.337 3.479 -0.779 1.00 98.06 320 ASN A O 1
ATOM 2532 N N . TRP A 1 321 ? -5.598 2.572 -1.880 1.00 98.56 321 TRP A N 1
ATOM 2533 C CA . TRP A 1 321 ? -6.175 1.233 -1.964 1.00 98.56 321 TRP A CA 1
ATOM 2534 C C . TRP A 1 321 ? -6.267 0.571 -0.579 1.00 98.56 321 TRP A C 1
ATOM 2536 O O . TRP A 1 321 ? -7.352 0.155 -0.170 1.00 98.56 321 TRP A O 1
ATOM 2546 N N . LYS A 1 322 ? -5.175 0.595 0.196 1.00 98.38 322 LYS A N 1
ATOM 2547 C CA . LYS A 1 322 ? -5.098 0.106 1.580 1.00 98.38 322 LYS A CA 1
ATOM 2548 C C . LYS A 1 322 ? -6.124 0.794 2.480 1.00 98.38 322 LYS A C 1
ATOM 2550 O O . LYS A 1 322 ? -6.879 0.127 3.180 1.00 98.38 322 LYS A O 1
ATOM 2555 N N . ASN A 1 323 ? -6.292 2.110 2.362 1.00 96.56 323 ASN A N 1
ATOM 2556 C CA . ASN A 1 323 ? -7.336 2.862 3.065 1.00 96.56 323 ASN A CA 1
ATOM 2557 C C . ASN A 1 323 ? -8.769 2.393 2.748 1.00 96.56 323 ASN A C 1
ATOM 2559 O O . ASN A 1 323 ? -9.668 2.543 3.585 1.00 96.56 323 ASN A O 1
ATOM 2563 N N . ALA A 1 324 ? -9.015 1.844 1.555 1.00 96.88 324 ALA A N 1
ATOM 2564 C CA . ALA A 1 324 ? -10.321 1.305 1.185 1.00 96.88 324 ALA A CA 1
ATOM 2565 C C . ALA A 1 324 ? -10.623 -0.024 1.887 1.00 96.88 324 ALA A C 1
ATOM 2567 O O . ALA A 1 324 ? -11.785 -0.281 2.220 1.00 96.88 324 ALA A O 1
ATOM 2568 N N . VAL A 1 325 ? -9.595 -0.850 2.101 1.00 97.69 325 VAL A N 1
ATOM 2569 C CA . VAL A 1 325 ? -9.733 -2.218 2.617 1.00 97.69 325 VAL A CA 1
ATOM 2570 C C . VAL A 1 325 ? -9.421 -2.346 4.106 1.00 97.69 325 VAL A C 1
ATOM 2572 O O . VAL A 1 325 ? -10.001 -3.219 4.748 1.00 97.69 325 VAL A O 1
ATOM 2575 N N . GLN A 1 326 ? -8.604 -1.454 4.682 1.00 95.94 326 GLN A N 1
ATOM 2576 C CA . GLN A 1 326 ? -8.137 -1.534 6.072 1.00 95.94 326 GLN A CA 1
ATOM 2577 C C . GLN A 1 326 ? -9.247 -1.710 7.120 1.00 95.94 326 GLN A C 1
ATOM 2579 O O . GLN A 1 326 ? -9.010 -2.456 8.066 1.00 95.94 326 GLN A O 1
ATOM 2584 N N . PRO A 1 327 ? -10.473 -1.138 6.991 1.00 94.69 327 PRO A N 1
ATOM 2585 C CA . PRO A 1 327 ? -11.510 -1.396 7.991 1.00 94.69 327 PRO A CA 1
ATOM 2586 C C . PRO A 1 327 ? -11.878 -2.883 8.084 1.00 94.69 327 PRO A C 1
ATOM 2588 O O . PRO A 1 327 ? -12.350 -3.331 9.120 1.00 94.69 327 PRO A O 1
ATOM 2591 N N . PHE A 1 328 ? -11.679 -3.644 7.006 1.00 97.12 328 PHE A N 1
ATOM 2592 C CA . PHE A 1 328 ? -12.030 -5.058 6.890 1.00 97.12 328 PHE A CA 1
ATOM 2593 C C . PHE A 1 328 ? -10.811 -5.977 6.997 1.00 97.12 328 PHE A C 1
ATOM 2595 O O . PHE A 1 328 ? -10.906 -7.019 7.637 1.00 97.12 328 PHE A O 1
ATOM 2602 N N . ALA A 1 329 ? -9.680 -5.576 6.412 1.00 97.50 329 ALA A N 1
ATOM 2603 C CA . ALA A 1 329 ? -8.421 -6.326 6.423 1.00 97.50 329 ALA A CA 1
ATOM 2604 C C . ALA A 1 329 ? -7.796 -6.450 7.831 1.00 97.50 329 ALA A C 1
ATOM 2606 O O . ALA A 1 329 ? -6.937 -7.289 8.071 1.00 97.50 329 ALA A O 1
ATOM 2607 N N . ALA A 1 330 ? -8.300 -5.676 8.794 1.00 96.81 330 ALA A N 1
ATOM 2608 C CA . ALA A 1 330 ? -8.073 -5.871 10.223 1.00 96.81 330 ALA A CA 1
ATOM 2609 C C . ALA A 1 330 ? -8.726 -7.150 10.803 1.00 96.81 330 ALA A C 1
ATOM 2611 O O . ALA A 1 330 ? -8.525 -7.470 11.968 1.00 96.81 330 ALA A O 1
ATOM 2612 N N . PHE A 1 331 ? -9.567 -7.863 10.043 1.00 97.75 331 PHE A N 1
ATOM 2613 C CA . PHE A 1 331 ? -10.309 -9.029 10.547 1.00 97.75 331 PHE A CA 1
ATOM 2614 C C . PHE A 1 331 ? -10.027 -10.336 9.805 1.00 97.75 331 PHE A C 1
ATOM 2616 O O . PHE A 1 331 ? -10.247 -11.415 10.356 1.00 97.75 331 PHE A O 1
ATOM 2623 N N . PHE A 1 332 ? -9.587 -10.257 8.553 1.00 98.06 332 PHE A N 1
ATOM 2624 C CA . PHE A 1 332 ? -9.214 -11.407 7.738 1.00 98.06 332 PHE A CA 1
ATOM 2625 C C . PHE A 1 332 ? -8.152 -10.984 6.718 1.00 98.06 332 PHE A C 1
ATOM 2627 O O . PHE A 1 332 ? -8.210 -9.845 6.243 1.00 98.06 332 PHE A O 1
ATOM 2634 N N . PRO A 1 333 ? -7.223 -11.883 6.354 1.00 98.31 333 PRO A N 1
ATOM 2635 C CA . PRO A 1 333 ? -6.143 -11.549 5.442 1.00 98.31 333 PRO A CA 1
ATOM 2636 C C . PRO A 1 333 ? -6.649 -11.329 4.024 1.00 98.31 333 PRO A C 1
ATOM 2638 O O . PRO A 1 333 ? -7.551 -12.026 3.537 1.00 98.31 333 PRO A O 1
ATOM 2641 N N . ILE A 1 334 ? -6.015 -10.373 3.356 1.00 98.56 334 ILE A N 1
ATOM 2642 C CA . ILE A 1 334 ? -6.060 -10.215 1.911 1.00 98.56 334 ILE A CA 1
ATOM 2643 C C . ILE A 1 334 ? -4.678 -10.622 1.409 1.00 98.56 334 ILE A C 1
ATOM 2645 O O . ILE A 1 334 ? -3.678 -10.136 1.908 1.00 98.56 334 ILE A O 1
ATOM 2649 N N . TYR A 1 335 ? -4.629 -11.557 0.469 1.00 98.44 335 TYR A N 1
ATOM 2650 C CA . TYR A 1 335 ? -3.400 -11.929 -0.219 1.00 98.44 335 TYR A CA 1
ATOM 2651 C C . TYR A 1 335 ? -3.392 -11.215 -1.561 1.00 98.44 335 TYR A C 1
ATOM 2653 O O . TYR A 1 335 ? -4.205 -11.535 -2.437 1.00 98.44 335 TYR A O 1
ATOM 2661 N N . GLU A 1 336 ? -2.515 -10.234 -1.719 1.00 98.00 336 GLU A N 1
ATOM 2662 C CA . GLU A 1 336 ? -2.376 -9.465 -2.949 1.00 98.00 336 GLU A CA 1
ATOM 2663 C C . GLU A 1 336 ? -1.299 -10.046 -3.871 1.00 98.00 336 GLU A C 1
ATOM 2665 O O . GLU A 1 336 ? -0.358 -10.712 -3.453 1.00 98.00 336 GLU A O 1
ATOM 2670 N N . THR A 1 337 ? -1.418 -9.782 -5.168 1.00 96.31 337 THR A N 1
ATOM 2671 C CA . THR A 1 337 ? -0.325 -9.993 -6.123 1.00 96.31 337 THR A CA 1
ATOM 2672 C C . THR A 1 337 ? -0.358 -8.931 -7.208 1.00 96.31 337 THR A C 1
ATOM 2674 O O . THR A 1 337 ? -1.327 -8.178 -7.317 1.00 96.31 337 THR A O 1
ATOM 2677 N N . MET A 1 338 ? 0.708 -8.878 -7.997 1.00 96.50 338 MET A N 1
ATOM 2678 C CA . MET A 1 338 ? 0.925 -7.890 -9.039 1.00 96.50 338 MET A CA 1
ATOM 2679 C C . MET A 1 338 ? 0.225 -8.280 -10.345 1.00 96.50 338 MET A C 1
ATOM 2681 O O . MET A 1 338 ? 0.276 -9.424 -10.799 1.00 96.50 338 MET A O 1
ATOM 2685 N N . GLY A 1 339 ? -0.403 -7.293 -10.967 1.00 97.12 339 GLY A N 1
ATOM 2686 C CA . GLY A 1 339 ? -0.827 -7.265 -12.359 1.00 97.12 339 GLY A CA 1
ATOM 2687 C C . GLY A 1 339 ? 0.067 -6.325 -13.166 1.00 97.12 339 GLY A C 1
ATOM 2688 O O . GLY A 1 339 ? 1.142 -5.904 -12.733 1.00 97.12 339 GLY A O 1
ATOM 2689 N N . ASN A 1 340 ? -0.361 -5.976 -14.376 1.00 97.38 340 ASN A N 1
ATOM 2690 C CA . ASN A 1 340 ? 0.420 -5.083 -15.230 1.00 97.38 340 ASN A CA 1
ATOM 2691 C C . ASN A 1 340 ? 0.385 -3.629 -14.759 1.00 97.38 340 ASN A C 1
ATOM 2693 O O . ASN A 1 340 ? 1.278 -2.861 -15.122 1.00 97.38 340 ASN A O 1
ATOM 2697 N N . HIS A 1 341 ? -0.623 -3.237 -13.981 1.00 98.12 341 HIS A N 1
ATOM 2698 C CA . HIS A 1 341 ? -0.713 -1.876 -13.478 1.00 98.12 341 HIS A CA 1
ATOM 2699 C C . HIS A 1 341 ? 0.153 -1.600 -12.247 1.00 98.12 341 HIS A C 1
ATOM 2701 O O . HIS A 1 341 ? 0.446 -0.438 -12.004 1.00 98.12 341 HIS A O 1
ATOM 2707 N N . GLU A 1 342 ? 0.669 -2.604 -11.542 1.00 98.25 342 GLU A N 1
ATOM 2708 C CA . GLU A 1 342 ? 1.646 -2.408 -10.455 1.00 98.25 342 GLU A CA 1
ATOM 2709 C C . GLU A 1 342 ? 3.033 -1.958 -10.970 1.00 98.25 342 GLU A C 1
ATOM 2711 O O . GLU A 1 342 ? 3.911 -1.603 -10.183 1.00 98.25 342 GLU A O 1
ATOM 2716 N N . GLY A 1 343 ? 3.225 -1.920 -12.296 1.00 97.19 343 GLY A N 1
ATOM 2717 C CA . GLY A 1 343 ? 4.480 -1.556 -12.949 1.00 97.19 343 GLY A CA 1
ATOM 2718 C C . GLY A 1 343 ? 5.042 -0.190 -12.532 1.00 97.19 343 GLY A C 1
ATOM 2719 O O . GLY A 1 343 ? 4.328 0.817 -12.452 1.00 97.19 343 GLY A O 1
ATOM 2720 N N . LEU A 1 344 ? 6.358 -0.163 -12.325 1.00 98.06 344 LEU A N 1
ATOM 2721 C CA . LEU A 1 344 ? 7.176 1.015 -12.061 1.00 98.06 344 LEU A CA 1
ATOM 2722 C C . LEU A 1 344 ? 8.287 1.057 -13.107 1.00 98.06 344 LEU A C 1
ATOM 2724 O O . LEU A 1 344 ? 9.008 0.084 -13.295 1.00 98.06 344 LEU A O 1
ATOM 2728 N N . HIS A 1 345 ? 8.416 2.172 -13.821 1.00 97.69 345 HIS A N 1
ATOM 2729 C CA . HIS A 1 345 ? 9.202 2.186 -15.047 1.00 97.69 345 HIS A CA 1
ATOM 2730 C C . HIS A 1 345 ? 10.230 3.307 -15.120 1.00 97.69 345 HIS A C 1
ATOM 2732 O O . HIS A 1 345 ? 10.017 4.430 -14.659 1.00 97.69 345 HIS A O 1
ATOM 2738 N N . THR A 1 346 ? 11.321 3.029 -15.827 1.00 96.75 346 THR A N 1
ATOM 2739 C CA . THR A 1 346 ? 12.149 4.069 -16.445 1.00 96.75 346 THR A CA 1
ATOM 2740 C C . THR A 1 346 ? 11.624 4.319 -17.853 1.00 96.75 346 THR A C 1
ATOM 2742 O O . THR A 1 346 ? 11.470 3.383 -18.639 1.00 96.75 346 THR A O 1
ATOM 2745 N N . ARG A 1 347 ? 11.318 5.581 -18.184 1.00 95.75 347 ARG A N 1
ATOM 2746 C CA . ARG A 1 347 ? 10.784 5.974 -19.496 1.00 95.75 347 ARG A CA 1
ATOM 2747 C C . ARG A 1 347 ? 11.839 6.665 -20.337 1.00 95.75 347 ARG A C 1
ATOM 2749 O O . ARG A 1 347 ? 12.365 7.690 -19.925 1.00 95.75 347 ARG A O 1
ATOM 2756 N N . PHE A 1 348 ? 12.011 6.202 -21.565 1.00 96.12 348 PHE A N 1
ATOM 2757 C CA . PHE A 1 348 ? 12.772 6.877 -22.611 1.00 96.12 348 PHE A CA 1
ATOM 2758 C C . PHE A 1 348 ? 11.804 7.518 -23.601 1.00 96.12 348 PHE A C 1
ATOM 2760 O O . PHE A 1 348 ? 10.839 6.883 -24.040 1.00 96.12 348 PHE A O 1
ATOM 2767 N N . TYR A 1 349 ? 12.019 8.792 -23.918 1.00 94.12 349 TYR A N 1
ATOM 2768 C CA . TYR A 1 349 ? 11.115 9.570 -24.763 1.00 94.12 349 TYR A CA 1
ATOM 2769 C C . TYR A 1 349 ? 11.840 10.088 -26.000 1.00 94.12 349 TYR A C 1
ATOM 2771 O O . TYR A 1 349 ? 12.866 10.756 -25.891 1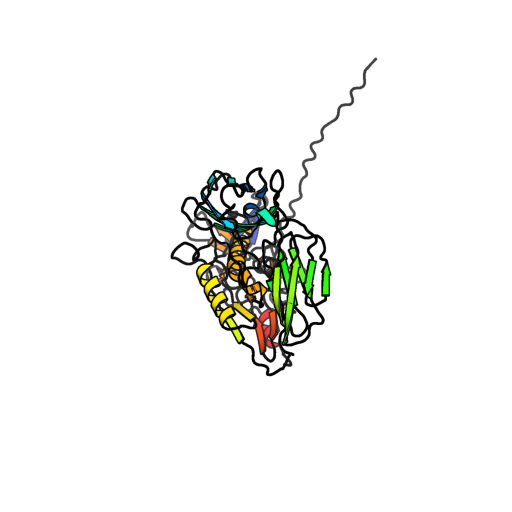.00 94.12 349 TYR A O 1
ATOM 2779 N N . ASP A 1 350 ? 11.299 9.784 -27.180 1.00 90.88 350 ASP A N 1
ATOM 2780 C CA . ASP A 1 350 ? 11.856 10.279 -28.432 1.00 90.88 350 ASP A CA 1
ATOM 2781 C C . ASP A 1 350 ? 11.311 11.679 -28.744 1.00 90.88 350 ASP A C 1
ATOM 2783 O O . ASP A 1 350 ? 10.189 11.842 -29.220 1.00 90.88 350 ASP A O 1
ATOM 2787 N N . GLU A 1 351 ? 12.124 12.709 -28.519 1.00 86.94 351 GLU A N 1
ATOM 2788 C CA . GLU A 1 351 ? 11.749 14.097 -28.816 1.00 86.94 351 GLU A CA 1
ATOM 2789 C C . GLU A 1 351 ? 11.468 14.347 -30.309 1.00 86.94 351 GLU A C 1
ATOM 2791 O O . GLU A 1 351 ? 10.659 15.212 -30.642 1.00 86.94 351 GLU A O 1
ATOM 2796 N N . ASN A 1 352 ? 12.073 13.560 -31.208 1.00 85.62 352 ASN A N 1
ATOM 2797 C CA . ASN A 1 352 ? 11.871 13.669 -32.658 1.00 85.62 352 ASN A CA 1
ATOM 2798 C C . ASN A 1 352 ? 10.681 12.832 -33.154 1.00 85.62 352 ASN A C 1
ATOM 2800 O O . ASN A 1 352 ? 10.265 12.974 -34.303 1.00 85.62 352 ASN A O 1
ATOM 2804 N N . ASN A 1 353 ? 10.136 11.954 -32.309 1.00 85.38 353 ASN A N 1
ATOM 2805 C CA . ASN A 1 353 ? 8.916 11.206 -32.573 1.00 85.38 353 ASN A CA 1
ATOM 2806 C C . ASN A 1 353 ? 8.097 11.103 -31.285 1.00 85.38 353 ASN A C 1
ATOM 2808 O O . ASN A 1 353 ? 8.138 10.102 -30.576 1.00 85.38 353 ASN A O 1
ATOM 2812 N N . THR A 1 354 ? 7.297 12.133 -31.023 1.00 78.75 354 THR A N 1
ATOM 2813 C CA . THR A 1 354 ? 6.528 12.292 -29.779 1.00 78.75 354 THR A CA 1
ATOM 2814 C C . THR A 1 354 ? 5.510 11.176 -29.515 1.00 78.75 354 THR A C 1
ATOM 2816 O O . THR A 1 354 ? 5.042 11.017 -28.387 1.00 78.75 354 THR A O 1
ATOM 2819 N N . SER A 1 355 ? 5.181 10.370 -30.532 1.00 81.88 355 SER A N 1
ATOM 2820 C CA . SER A 1 355 ? 4.331 9.181 -30.393 1.00 81.88 355 SER A CA 1
ATOM 2821 C C . SER A 1 355 ? 5.075 7.956 -29.848 1.00 81.88 355 SER A C 1
ATOM 2823 O O . SER A 1 355 ? 4.440 7.004 -29.389 1.00 81.88 355 SER A O 1
ATOM 2825 N N . ARG A 1 356 ? 6.414 7.978 -29.858 1.00 86.69 356 ARG A N 1
ATOM 2826 C CA . ARG A 1 356 ? 7.265 6.871 -29.431 1.00 86.69 356 ARG A CA 1
ATOM 2827 C C . ARG A 1 356 ? 7.865 7.136 -28.054 1.00 86.69 356 ARG A C 1
ATOM 2829 O O . ARG A 1 356 ? 8.576 8.109 -27.811 1.00 86.69 356 ARG A O 1
ATOM 2836 N N . TYR A 1 357 ? 7.588 6.215 -27.146 1.00 90.31 357 TYR A N 1
ATOM 2837 C CA . TYR A 1 357 ? 8.245 6.113 -25.854 1.00 90.31 357 TYR A CA 1
ATOM 2838 C C . TYR A 1 357 ? 8.400 4.642 -25.485 1.00 90.31 357 TYR A C 1
ATOM 2840 O O . TYR A 1 357 ? 7.600 3.797 -25.902 1.00 90.31 357 TYR A O 1
ATOM 2848 N N . ILE A 1 358 ? 9.443 4.376 -24.710 1.00 94.44 358 ILE A N 1
ATOM 2849 C CA . ILE A 1 358 ? 9.904 3.042 -24.344 1.00 94.44 358 ILE A CA 1
ATOM 2850 C C . ILE A 1 358 ? 9.986 2.988 -22.827 1.00 94.44 358 ILE A C 1
ATOM 2852 O O . ILE A 1 358 ? 10.464 3.937 -22.201 1.00 94.44 358 ILE A O 1
ATOM 2856 N N . ARG A 1 359 ? 9.500 1.904 -22.232 1.00 96.25 359 ARG A N 1
ATOM 2857 C CA . ARG A 1 359 ? 9.536 1.683 -20.791 1.00 96.25 359 ARG A CA 1
ATOM 2858 C C . ARG A 1 359 ? 10.168 0.343 -20.479 1.00 96.25 359 ARG A C 1
ATOM 2860 O O . ARG A 1 359 ? 9.810 -0.668 -21.080 1.00 96.25 359 ARG A O 1
ATOM 2867 N N . ILE A 1 360 ? 11.056 0.374 -19.503 1.00 97.12 360 ILE A N 1
ATOM 2868 C CA . ILE A 1 360 ? 11.648 -0.801 -18.871 1.00 97.12 360 ILE A CA 1
ATOM 2869 C C . ILE A 1 360 ? 11.267 -0.811 -17.399 1.00 97.12 360 ILE A C 1
ATOM 2871 O O . ILE A 1 360 ? 10.922 0.244 -16.857 1.00 97.12 360 ILE A O 1
ATOM 2875 N N . ASP A 1 361 ? 11.337 -1.976 -16.765 1.00 97.12 361 ASP A N 1
ATOM 2876 C CA . ASP A 1 361 ? 11.227 -2.057 -15.315 1.00 97.12 361 ASP A CA 1
ATOM 2877 C C . ASP A 1 361 ? 12.340 -1.234 -14.659 1.00 97.12 361 ASP A C 1
ATOM 2879 O O . ASP A 1 361 ? 13.475 -1.154 -15.153 1.00 97.12 361 ASP A O 1
ATOM 2883 N N . ARG A 1 362 ? 11.979 -0.540 -13.587 1.00 96.19 362 ARG A N 1
ATOM 2884 C CA . ARG A 1 362 ? 12.889 0.374 -12.914 1.00 96.19 362 ARG A CA 1
ATOM 2885 C C . ARG A 1 362 ? 13.895 -0.429 -12.083 1.00 96.19 362 ARG A C 1
ATOM 2887 O O . ARG A 1 362 ? 13.624 -1.514 -11.593 1.00 96.19 362 ARG A O 1
ATOM 2894 N N . PHE A 1 363 ? 15.104 0.097 -11.963 1.00 96.00 363 PHE A N 1
ATOM 2895 C CA . PHE A 1 363 ? 16.200 -0.515 -11.208 1.00 96.00 363 PHE A CA 1
ATOM 2896 C C . PHE A 1 363 ? 16.870 0.573 -10.342 1.00 96.00 363 PHE A C 1
ATOM 2898 O O . PHE A 1 363 ? 16.545 1.753 -10.543 1.00 96.00 363 PHE A O 1
ATOM 2905 N N . PRO A 1 364 ? 17.767 0.248 -9.382 1.00 95.69 364 PRO A N 1
ATOM 2906 C CA . PRO A 1 364 ? 18.264 -1.084 -9.008 1.00 95.69 364 PRO A CA 1
ATOM 2907 C C . PRO A 1 364 ? 17.151 -1.979 -8.446 1.00 95.69 364 PRO A C 1
ATOM 2909 O O . PRO A 1 364 ? 16.218 -1.493 -7.807 1.00 95.69 364 PRO A O 1
ATOM 2912 N N . TYR A 1 365 ? 17.206 -3.280 -8.740 1.00 96.19 365 TYR A N 1
ATOM 2913 C CA . TYR A 1 365 ? 16.056 -4.162 -8.522 1.00 96.19 365 TYR A CA 1
ATOM 2914 C C . TYR A 1 365 ? 15.790 -4.552 -7.068 1.00 96.19 365 TYR A C 1
ATOM 2916 O O . TYR A 1 365 ? 14.716 -5.067 -6.774 1.00 96.19 365 TYR A O 1
ATOM 2924 N N . ASP A 1 366 ? 16.738 -4.295 -6.174 1.00 91.44 366 ASP A N 1
ATOM 2925 C CA . ASP A 1 366 ? 16.614 -4.521 -4.734 1.00 91.44 366 ASP A CA 1
ATOM 2926 C C . ASP A 1 366 ? 15.792 -3.438 -4.017 1.00 91.44 366 ASP A C 1
ATOM 2928 O O . ASP A 1 366 ? 15.401 -3.627 -2.869 1.00 91.44 366 ASP A O 1
ATOM 2932 N N . SER A 1 367 ? 15.544 -2.297 -4.668 1.00 93.19 367 SER A N 1
ATOM 2933 C CA . SER A 1 367 ? 14.957 -1.126 -4.004 1.00 93.19 367 SER A CA 1
ATOM 2934 C C . SER A 1 367 ? 14.036 -0.271 -4.872 1.00 93.19 367 SER A C 1
ATOM 2936 O O . SER A 1 367 ? 13.198 0.441 -4.325 1.00 93.19 367 SER A O 1
ATOM 2938 N N . LEU A 1 368 ? 14.162 -0.311 -6.204 1.00 95.00 368 LEU A N 1
ATOM 2939 C CA . LEU A 1 368 ? 13.380 0.530 -7.120 1.00 95.00 368 LEU A CA 1
ATOM 2940 C C . LEU A 1 368 ? 12.668 -0.243 -8.240 1.00 95.00 368 LEU A C 1
ATOM 2942 O O . LEU A 1 368 ? 12.105 0.411 -9.115 1.00 95.00 368 LEU A O 1
ATOM 2946 N N . SER A 1 369 ? 12.670 -1.579 -8.232 1.00 97.12 369 SER A N 1
ATOM 2947 C CA . SER A 1 369 ? 11.801 -2.376 -9.116 1.00 97.12 369 SER A CA 1
ATOM 2948 C C . SER A 1 369 ? 10.340 -2.294 -8.694 1.00 97.12 369 SER A C 1
ATOM 2950 O O . SER A 1 369 ? 10.023 -1.917 -7.559 1.00 97.12 369 SER A O 1
ATOM 2952 N N . ALA A 1 370 ? 9.436 -2.663 -9.603 1.00 97.81 370 ALA A N 1
ATOM 2953 C CA . ALA A 1 370 ? 8.029 -2.818 -9.258 1.00 97.81 370 ALA A CA 1
ATOM 2954 C C . ALA A 1 370 ? 7.838 -3.855 -8.132 1.00 97.81 370 ALA A C 1
ATOM 2956 O O . ALA A 1 370 ? 7.043 -3.629 -7.222 1.00 97.81 370 ALA A O 1
ATOM 2957 N N . GLU A 1 371 ? 8.599 -4.950 -8.161 1.00 98.44 371 GLU A N 1
ATOM 2958 C CA . GLU A 1 371 ? 8.556 -6.036 -7.182 1.00 98.44 371 GLU A CA 1
ATOM 2959 C C . GLU A 1 371 ? 9.078 -5.602 -5.813 1.00 98.44 371 GLU A C 1
ATOM 2961 O O . GLU A 1 371 ? 8.414 -5.848 -4.809 1.00 98.44 371 GLU A O 1
ATOM 2966 N N . ALA A 1 372 ? 10.226 -4.917 -5.762 1.00 97.81 372 ALA A N 1
ATOM 2967 C CA . ALA A 1 372 ? 10.780 -4.413 -4.506 1.00 97.81 372 ALA A CA 1
ATOM 2968 C C . ALA A 1 372 ? 9.839 -3.393 -3.861 1.00 97.81 372 ALA A C 1
ATOM 2970 O O . ALA A 1 372 ? 9.612 -3.445 -2.655 1.00 97.81 372 ALA A O 1
ATOM 2971 N N . LEU A 1 373 ? 9.244 -2.501 -4.662 1.00 98.12 373 LEU A N 1
ATOM 2972 C CA . LEU A 1 373 ? 8.267 -1.546 -4.151 1.00 98.12 373 LEU A CA 1
ATOM 2973 C C . LEU A 1 373 ? 6.993 -2.239 -3.650 1.00 98.12 373 LEU A C 1
ATOM 2975 O O . LEU A 1 373 ? 6.433 -1.828 -2.639 1.00 98.12 373 LEU A O 1
ATOM 2979 N N . PHE A 1 374 ? 6.519 -3.273 -4.347 1.00 98.38 374 PHE A N 1
ATOM 2980 C CA . PHE A 1 374 ? 5.342 -4.028 -3.921 1.00 98.38 374 PHE A CA 1
ATOM 2981 C C . PHE A 1 374 ? 5.602 -4.771 -2.602 1.00 98.38 374 PHE A C 1
ATOM 2983 O O . PHE A 1 374 ? 4.802 -4.657 -1.678 1.00 98.38 374 PHE A O 1
ATOM 2990 N N . ALA A 1 375 ? 6.741 -5.456 -2.478 1.00 97.31 375 ALA A N 1
ATOM 2991 C CA . ALA A 1 375 ? 7.150 -6.138 -1.246 1.00 97.31 375 ALA A CA 1
ATOM 2992 C C . ALA A 1 375 ? 7.427 -5.170 -0.075 1.00 97.31 375 ALA A C 1
ATOM 2994 O O . ALA A 1 375 ? 7.327 -5.549 1.085 1.00 97.31 375 ALA A O 1
ATOM 2995 N N . ASP A 1 376 ? 7.755 -3.904 -0.351 1.00 97.19 376 ASP A N 1
ATOM 2996 C CA . ASP A 1 376 ? 7.870 -2.864 0.680 1.00 97.19 376 ASP A CA 1
ATOM 2997 C C . ASP A 1 376 ? 6.495 -2.393 1.197 1.00 97.19 376 ASP A C 1
ATOM 2999 O O . ASP A 1 376 ? 6.367 -1.959 2.344 1.00 97.19 376 ASP A O 1
ATOM 3003 N N . GLU A 1 377 ? 5.441 -2.487 0.384 1.00 97.75 377 GLU A N 1
ATOM 3004 C CA . GLU A 1 377 ? 4.118 -1.929 0.698 1.00 97.75 377 GLU A CA 1
ATOM 3005 C C . GLU A 1 377 ? 3.103 -2.945 1.237 1.00 97.75 377 GLU A C 1
ATOM 3007 O O . GLU A 1 377 ? 2.138 -2.527 1.892 1.00 97.75 377 GLU A O 1
ATOM 3012 N N . PHE A 1 378 ? 3.310 -4.239 0.980 1.00 98.00 378 PHE A N 1
ATOM 3013 C CA . PHE A 1 378 ? 2.419 -5.341 1.357 1.00 98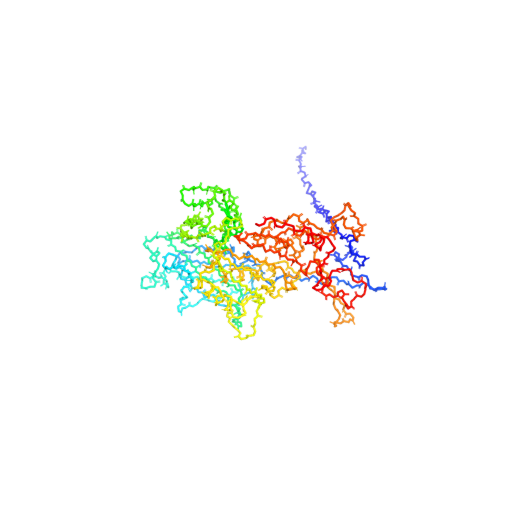.00 378 PHE A CA 1
ATOM 3014 C C . PHE A 1 378 ? 3.178 -6.432 2.113 1.00 98.00 378 PHE A C 1
ATOM 3016 O O . PHE A 1 378 ? 4.356 -6.653 1.858 1.00 98.00 378 PHE A O 1
ATOM 3023 N N . VAL A 1 379 ? 2.479 -7.137 3.005 1.00 98.06 379 VAL A N 1
ATOM 3024 C CA . VAL A 1 379 ? 3.030 -8.251 3.788 1.00 98.06 379 VAL A CA 1
ATOM 3025 C C . VAL A 1 379 ? 2.433 -9.549 3.260 1.00 98.06 379 VAL A C 1
ATOM 3027 O O . VAL A 1 379 ? 1.305 -9.908 3.587 1.00 98.06 379 VAL A O 1
ATOM 3030 N N . ASN A 1 380 ? 3.190 -10.259 2.429 1.00 97.69 380 ASN A N 1
ATOM 3031 C CA . ASN A 1 380 ? 2.741 -11.491 1.781 1.00 97.69 380 ASN A CA 1
ATOM 3032 C C . ASN A 1 380 ? 3.580 -12.694 2.232 1.00 97.69 380 ASN A C 1
ATOM 3034 O O . ASN A 1 380 ? 4.587 -12.546 2.931 1.00 97.69 380 ASN A O 1
ATOM 3038 N N . PRO A 1 381 ? 3.189 -13.931 1.881 1.00 97.44 381 PRO A N 1
ATOM 3039 C CA . PRO A 1 381 ? 4.024 -15.082 2.163 1.00 97.44 381 PRO A CA 1
ATOM 3040 C C . PRO A 1 381 ? 5.363 -14.941 1.434 1.00 97.44 381 PRO A C 1
ATOM 3042 O O . PRO A 1 381 ? 5.416 -14.718 0.223 1.00 97.44 381 PRO A O 1
ATOM 3045 N N . VAL A 1 382 ? 6.458 -15.101 2.175 1.00 95.75 382 VAL A N 1
ATOM 3046 C CA . VAL A 1 382 ? 7.803 -15.069 1.597 1.00 95.75 382 VAL A CA 1
ATOM 3047 C C . VAL A 1 382 ? 8.005 -16.316 0.739 1.00 95.75 382 VAL A C 1
ATOM 3049 O O . VAL A 1 382 ? 7.767 -17.443 1.180 1.00 95.75 382 VAL A O 1
ATOM 3052 N N . SER A 1 383 ? 8.424 -16.097 -0.502 1.00 93.31 383 SER A N 1
ATOM 3053 C CA . SER A 1 383 ? 8.666 -17.162 -1.467 1.00 93.31 383 SER A CA 1
ATOM 3054 C C . SER A 1 383 ? 9.941 -17.939 -1.161 1.00 93.31 383 SER A C 1
ATOM 3056 O O . SER A 1 383 ? 10.915 -17.367 -0.688 1.00 93.31 383 SER A O 1
ATOM 3058 N N . ASP A 1 384 ? 9.949 -19.228 -1.496 1.00 92.69 384 ASP A N 1
ATOM 3059 C CA . ASP A 1 384 ? 11.162 -20.039 -1.660 1.00 92.69 384 ASP A CA 1
ATOM 3060 C C . ASP A 1 384 ? 11.730 -19.961 -3.096 1.00 92.69 384 ASP A C 1
ATOM 3062 O O . ASP A 1 384 ? 12.745 -20.589 -3.405 1.00 92.69 384 ASP A O 1
ATOM 3066 N N . LEU A 1 385 ? 11.077 -19.206 -3.988 1.00 94.94 385 LEU A N 1
ATOM 3067 C CA . LEU A 1 385 ? 11.623 -18.755 -5.265 1.00 94.94 385 LEU A CA 1
ATOM 3068 C C . LEU A 1 385 ? 12.260 -17.373 -5.075 1.00 94.94 385 LEU A C 1
ATOM 3070 O O . LEU A 1 385 ? 11.573 -16.420 -4.724 1.00 94.94 385 LEU A O 1
ATOM 3074 N N . GLU A 1 386 ? 13.557 -17.255 -5.352 1.00 94.75 386 GLU A N 1
ATOM 3075 C CA . GLU A 1 386 ? 14.307 -16.022 -5.073 1.00 94.75 386 GLU A CA 1
ATOM 3076 C C . GLU A 1 386 ? 14.253 -15.003 -6.223 1.00 94.75 386 GLU A C 1
ATOM 3078 O O . GLU A 1 386 ? 13.882 -13.853 -6.005 1.00 94.75 386 GLU A O 1
ATOM 3083 N N . THR A 1 387 ? 14.637 -15.403 -7.441 1.00 96.50 387 THR A N 1
ATOM 3084 C CA . THR A 1 387 ? 14.859 -14.516 -8.607 1.00 96.50 387 THR A CA 1
ATOM 3085 C C . THR A 1 387 ? 15.023 -15.347 -9.901 1.00 96.50 387 THR A C 1
ATOM 3087 O O . THR A 1 387 ? 15.091 -16.584 -9.858 1.00 96.50 387 THR A O 1
ATOM 3090 N N . GLU A 1 388 ? 15.076 -14.692 -11.065 1.00 96.94 388 GLU A N 1
ATOM 3091 C CA . GLU A 1 388 ? 15.548 -15.277 -12.333 1.00 96.94 388 GLU A CA 1
ATOM 3092 C C . GLU A 1 388 ? 17.087 -15.261 -12.488 1.00 96.94 388 GLU A C 1
ATOM 3094 O O . GLU A 1 388 ? 17.602 -15.855 -13.443 1.00 96.94 388 GLU A O 1
ATOM 3099 N N . ASP A 1 389 ? 17.832 -14.661 -11.548 1.00 96.25 389 ASP A N 1
ATOM 3100 C CA . ASP A 1 389 ? 19.298 -14.796 -11.496 1.00 96.25 389 ASP A CA 1
ATOM 3101 C C . ASP A 1 389 ? 19.698 -16.282 -11.363 1.00 96.25 389 ASP A C 1
ATOM 3103 O O . ASP A 1 389 ? 19.007 -17.102 -10.747 1.00 96.25 389 ASP A O 1
ATOM 3107 N N . GLY A 1 390 ? 20.803 -16.666 -12.000 1.00 93.44 390 GLY A N 1
ATOM 3108 C CA . GLY A 1 390 ? 21.253 -18.051 -12.144 1.00 93.44 390 GLY A CA 1
ATOM 3109 C C . GLY A 1 390 ? 20.453 -18.890 -13.151 1.00 93.44 390 GLY A C 1
ATOM 3110 O O . GLY A 1 390 ? 20.750 -20.077 -13.331 1.00 93.44 390 GLY A O 1
ATOM 3111 N N . SER A 1 391 ? 19.444 -18.319 -13.821 1.00 93.56 391 SER A N 1
ATOM 3112 C CA . SER A 1 391 ? 18.767 -18.989 -14.936 1.00 93.56 391 SER A CA 1
ATOM 3113 C C . SER A 1 391 ? 19.697 -19.131 -16.148 1.00 93.56 391 SER A C 1
ATOM 3115 O O . SER A 1 391 ? 20.743 -18.498 -16.258 1.00 93.56 391 SER A O 1
ATOM 3117 N N . LYS A 1 392 ? 19.298 -19.937 -17.139 1.00 91.88 392 LYS A N 1
ATOM 3118 C CA . LYS A 1 392 ? 20.075 -20.083 -18.386 1.00 91.88 392 LYS A CA 1
ATOM 3119 C C . LYS A 1 392 ? 20.160 -18.788 -19.216 1.00 91.88 392 LYS A C 1
ATOM 3121 O O . LYS A 1 392 ? 20.906 -18.756 -20.191 1.00 91.88 392 LYS A O 1
ATOM 3126 N N . TYR A 1 393 ? 19.326 -17.796 -18.896 1.00 88.25 393 TYR A N 1
ATOM 3127 C CA . TYR A 1 393 ? 19.260 -16.498 -19.564 1.00 88.25 393 TYR A CA 1
ATOM 3128 C C . TYR A 1 393 ? 19.872 -15.374 -18.722 1.00 88.25 393 TYR A C 1
ATOM 3130 O O . TYR A 1 393 ? 19.825 -14.225 -19.152 1.00 88.25 393 TYR A O 1
ATOM 3138 N N . ASP A 1 394 ? 20.431 -15.699 -17.556 1.00 94.81 394 ASP A N 1
ATOM 3139 C CA . ASP A 1 394 ? 21.178 -14.758 -16.737 1.00 94.81 394 ASP A CA 1
ATOM 3140 C C . ASP A 1 394 ? 22.525 -14.426 -17.410 1.00 94.81 394 ASP A C 1
ATOM 3142 O O . ASP A 1 394 ? 23.346 -15.329 -17.622 1.00 94.81 394 ASP A O 1
ATOM 3146 N N . PRO A 1 395 ? 22.745 -13.165 -17.825 1.00 94.88 395 PRO A N 1
ATOM 3147 C CA . PRO A 1 395 ? 23.957 -12.776 -18.533 1.00 94.88 395 PRO A CA 1
ATOM 3148 C C . PRO A 1 395 ? 25.187 -12.634 -17.627 1.00 94.88 395 PRO A C 1
ATOM 3150 O O . PRO A 1 395 ? 26.301 -12.761 -18.143 1.00 94.88 395 PRO A O 1
ATOM 3153 N N . ASP A 1 396 ? 25.028 -12.382 -16.324 1.00 94.38 396 ASP A N 1
ATOM 3154 C CA . ASP A 1 396 ? 26.140 -12.326 -15.371 1.00 94.38 396 ASP A CA 1
ATOM 3155 C C . ASP A 1 396 ? 25.722 -12.879 -13.993 1.00 94.38 396 ASP A C 1
ATOM 3157 O O . ASP A 1 396 ? 25.206 -12.143 -13.153 1.00 94.38 396 ASP A O 1
ATOM 3161 N N . PRO A 1 397 ? 26.074 -14.143 -13.677 1.00 89.44 397 PRO A N 1
ATOM 3162 C CA . PRO A 1 397 ? 25.682 -14.793 -12.424 1.00 89.44 397 PRO A CA 1
ATOM 3163 C C . PRO A 1 397 ? 26.330 -14.190 -11.168 1.00 89.44 397 PRO A C 1
ATOM 3165 O O . PRO A 1 397 ? 26.096 -14.673 -10.060 1.00 89.44 397 PRO A O 1
ATOM 3168 N N . ASN A 1 398 ? 27.190 -13.177 -11.316 1.00 90.88 398 ASN A N 1
ATOM 3169 C CA . ASN A 1 398 ? 27.782 -12.438 -10.203 1.00 90.88 398 ASN A CA 1
ATOM 3170 C C . ASN A 1 398 ? 27.117 -11.068 -9.988 1.00 90.88 398 ASN A C 1
ATOM 3172 O O . ASN A 1 398 ? 27.613 -10.272 -9.181 1.00 90.88 398 ASN A O 1
ATOM 3176 N N . SER A 1 399 ? 26.027 -10.766 -10.699 1.00 91.38 399 SER A N 1
ATOM 3177 C CA . SER A 1 399 ? 25.217 -9.569 -10.494 1.00 91.38 399 SER A CA 1
ATOM 3178 C C . SER A 1 399 ? 23.748 -9.860 -10.236 1.00 91.38 399 SER A C 1
ATOM 3180 O O . SER A 1 399 ? 23.262 -10.956 -10.463 1.00 91.38 399 SER A O 1
ATOM 3182 N N . ILE A 1 400 ? 23.063 -8.847 -9.699 1.00 94.75 400 ILE A N 1
ATOM 3183 C CA . ILE A 1 400 ? 21.605 -8.823 -9.605 1.00 94.75 400 ILE A CA 1
ATOM 3184 C C . ILE A 1 400 ? 21.096 -8.290 -10.940 1.00 94.75 400 ILE A C 1
ATOM 3186 O O . ILE A 1 400 ? 21.169 -7.082 -11.198 1.00 94.75 400 ILE A O 1
ATOM 3190 N N . ASP A 1 401 ? 20.620 -9.199 -11.779 1.00 96.06 401 ASP A N 1
ATOM 3191 C CA . ASP A 1 401 ? 20.138 -8.931 -13.126 1.00 96.06 401 ASP A CA 1
ATOM 3192 C C . ASP A 1 401 ? 18.623 -9.086 -13.259 1.00 96.06 401 ASP A C 1
ATOM 3194 O O . ASP A 1 401 ? 18.058 -8.652 -14.270 1.00 96.06 401 ASP A O 1
ATOM 3198 N N . PHE A 1 402 ? 17.949 -9.583 -12.221 1.00 97.56 402 PHE A N 1
ATOM 3199 C CA . PHE A 1 402 ? 16.494 -9.614 -12.140 1.00 97.56 402 PHE A CA 1
ATOM 3200 C C . PHE A 1 402 ? 15.963 -9.243 -10.738 1.00 97.56 402 PHE A C 1
ATOM 3202 O O . PHE A 1 402 ? 16.681 -9.360 -9.743 1.00 97.56 402 PHE A O 1
ATOM 3209 N N . PRO A 1 403 ? 14.709 -8.760 -10.629 1.00 97.38 403 PRO A N 1
ATOM 3210 C CA . PRO A 1 403 ? 14.071 -8.491 -9.339 1.00 97.38 403 PRO A CA 1
ATOM 3211 C C . PRO A 1 403 ? 13.871 -9.727 -8.466 1.00 97.38 403 PRO A C 1
ATOM 3213 O O . PRO A 1 403 ? 13.816 -10.855 -8.945 1.00 97.38 403 PRO A O 1
ATOM 3216 N N . SER A 1 404 ? 13.691 -9.531 -7.163 1.00 97.06 404 SER A N 1
ATOM 3217 C CA . SER A 1 404 ? 13.304 -10.646 -6.301 1.00 97.06 404 SER A CA 1
ATOM 3218 C C . SER A 1 404 ? 11.836 -11.033 -6.518 1.00 97.06 404 SER A C 1
ATOM 3220 O O . SER A 1 404 ? 10.966 -10.180 -6.677 1.00 97.06 404 SER A O 1
ATOM 3222 N N . TYR A 1 405 ? 11.547 -12.332 -6.463 1.00 97.69 405 TYR A N 1
ATOM 3223 C CA . TYR A 1 405 ? 10.190 -12.877 -6.373 1.00 97.69 405 TYR A CA 1
ATOM 3224 C C . TYR A 1 405 ? 9.605 -12.830 -4.958 1.00 97.69 405 TYR A C 1
ATOM 3226 O O . TYR A 1 405 ? 8.438 -13.195 -4.762 1.00 97.69 405 TYR A O 1
ATOM 3234 N N . ARG A 1 406 ? 10.401 -12.401 -3.970 1.00 93.94 406 ARG A N 1
ATOM 3235 C CA . ARG A 1 406 ? 9.978 -12.260 -2.579 1.00 93.94 406 ARG A CA 1
ATOM 3236 C C . ARG A 1 406 ? 8.661 -11.491 -2.515 1.00 93.94 406 ARG A C 1
ATOM 3238 O O . ARG A 1 406 ? 8.568 -10.379 -3.017 1.00 93.94 406 ARG A O 1
ATOM 3245 N N . GLU A 1 407 ? 7.650 -12.118 -1.915 1.00 95.94 407 GLU A N 1
ATOM 3246 C CA . GLU A 1 407 ? 6.328 -11.524 -1.663 1.00 95.94 407 GLU A CA 1
ATOM 3247 C C . GLU A 1 407 ? 5.533 -11.120 -2.924 1.00 95.94 407 GLU A C 1
ATOM 3249 O O . GLU A 1 407 ? 4.451 -10.549 -2.814 1.00 95.94 407 GLU A O 1
ATOM 3254 N N . THR A 1 408 ? 5.998 -11.500 -4.123 1.00 96.81 408 THR A N 1
ATOM 3255 C CA . THR A 1 408 ? 5.309 -11.236 -5.402 1.00 96.81 408 THR A CA 1
ATOM 3256 C C . THR A 1 408 ? 4.917 -12.510 -6.154 1.00 96.81 408 THR A C 1
ATOM 3258 O O . THR A 1 408 ? 3.941 -12.506 -6.903 1.00 96.81 408 THR A O 1
ATOM 3261 N N . SER A 1 409 ? 5.616 -13.627 -5.930 1.00 96.94 409 SER A N 1
ATOM 3262 C CA . SER A 1 409 ? 5.191 -14.980 -6.322 1.00 96.94 409 SER A CA 1
ATOM 3263 C C . SER A 1 409 ? 5.327 -15.908 -5.134 1.00 96.94 409 SER A C 1
ATOM 3265 O O . SER A 1 409 ? 6.428 -16.090 -4.633 1.00 96.94 409 SER A O 1
ATOM 3267 N N . PHE A 1 410 ? 4.241 -16.508 -4.665 1.00 97.00 410 PHE A N 1
ATOM 3268 C CA . PHE A 1 410 ? 4.251 -17.241 -3.404 1.00 97.00 410 PHE A CA 1
ATOM 3269 C C . PHE A 1 410 ? 3.164 -18.307 -3.350 1.00 97.00 410 PHE A C 1
ATOM 3271 O O . PHE A 1 410 ? 2.356 -18.477 -4.262 1.00 97.00 410 PHE A O 1
ATOM 3278 N N . SER A 1 411 ? 3.144 -19.072 -2.264 1.00 96.00 411 SER A N 1
ATOM 3279 C CA . SER A 1 411 ? 2.047 -19.996 -2.007 1.00 96.00 411 SER A CA 1
ATOM 3280 C C . SER A 1 411 ? 1.749 -20.133 -0.529 1.00 96.00 411 SER A C 1
ATOM 3282 O O . SER A 1 411 ? 2.623 -19.945 0.313 1.00 96.00 411 SER A O 1
ATOM 3284 N N . TYR A 1 412 ? 0.515 -20.510 -0.228 1.00 95.56 412 TYR A N 1
ATOM 3285 C CA . TYR A 1 412 ? 0.045 -20.758 1.127 1.00 95.56 412 TYR A CA 1
ATOM 3286 C C . TYR A 1 412 ? -0.991 -21.881 1.125 1.00 95.56 412 TYR A C 1
ATOM 3288 O O . TYR A 1 412 ? -1.471 -22.311 0.074 1.00 95.56 412 TYR A O 1
ATOM 3296 N N . VAL A 1 413 ? -1.306 -22.392 2.312 1.00 94.56 413 VAL A N 1
ATOM 3297 C CA . VAL A 1 413 ? -2.314 -23.437 2.495 1.00 94.56 413 VAL A CA 1
ATOM 3298 C C . VAL A 1 413 ? -3.352 -22.950 3.489 1.00 94.56 413 VAL A C 1
ATOM 3300 O O . VAL A 1 413 ? -2.999 -22.479 4.567 1.00 94.56 413 VAL A O 1
ATOM 3303 N N . TYR A 1 414 ? -4.622 -23.102 3.128 1.00 95.38 414 TYR A N 1
ATOM 3304 C CA . TYR A 1 414 ? -5.757 -22.817 3.991 1.00 95.38 414 TYR A CA 1
ATOM 3305 C C . TYR A 1 414 ? -6.627 -24.073 4.097 1.00 95.38 414 TYR A C 1
ATOM 3307 O O . TYR A 1 414 ? -7.275 -24.480 3.130 1.00 95.38 414 TYR A O 1
ATOM 3315 N N . GLY A 1 415 ? -6.597 -24.737 5.258 1.00 94.50 415 GLY A N 1
ATOM 3316 C CA . GLY A 1 415 ? -7.253 -26.032 5.450 1.00 94.50 415 GLY A CA 1
ATOM 3317 C C . GLY A 1 415 ? -6.773 -27.075 4.435 1.00 94.50 415 GLY A C 1
ATOM 3318 O O . GLY A 1 415 ? -5.593 -27.425 4.399 1.00 94.50 415 GLY A O 1
ATOM 3319 N N . ASN A 1 416 ? -7.682 -27.567 3.594 1.00 93.75 416 ASN A N 1
ATOM 3320 C CA . ASN A 1 416 ? -7.397 -28.549 2.544 1.00 93.75 416 ASN A CA 1
ATOM 3321 C C . ASN A 1 416 ? -7.111 -27.937 1.156 1.00 93.75 416 ASN A C 1
ATOM 3323 O O . ASN A 1 416 ? -7.159 -28.651 0.156 1.00 93.75 416 ASN A O 1
ATOM 3327 N N . THR A 1 417 ? -6.851 -26.631 1.059 1.00 94.44 417 THR A N 1
ATOM 3328 C CA . THR A 1 417 ? -6.591 -25.956 -0.223 1.00 94.44 417 THR A CA 1
ATOM 3329 C C . THR A 1 417 ? -5.224 -25.294 -0.230 1.00 94.44 417 THR A C 1
ATOM 3331 O O . THR A 1 417 ? -4.903 -24.505 0.655 1.00 94.44 417 THR A O 1
ATOM 3334 N N . ALA A 1 418 ? -4.428 -25.593 -1.256 1.00 94.62 418 ALA A N 1
ATOM 3335 C CA . ALA A 1 418 ? -3.211 -24.858 -1.559 1.00 94.62 418 ALA A CA 1
ATOM 3336 C C . ALA A 1 418 ? -3.494 -23.782 -2.606 1.00 94.62 418 ALA A C 1
ATOM 3338 O O . ALA A 1 418 ? -4.115 -24.048 -3.635 1.00 94.62 418 ALA A O 1
ATOM 3339 N N . MET A 1 419 ? -2.997 -22.583 -2.337 1.00 96.00 419 MET A N 1
ATOM 3340 C CA . MET A 1 419 ? -3.061 -21.434 -3.227 1.00 96.00 419 MET A CA 1
ATOM 3341 C C . MET A 1 419 ? -1.660 -21.185 -3.771 1.00 96.00 419 MET A C 1
ATOM 3343 O O . MET A 1 419 ? -0.709 -21.063 -2.998 1.00 96.00 419 MET A O 1
ATOM 3347 N N . ILE A 1 420 ? -1.524 -21.137 -5.096 1.00 96.31 420 ILE A N 1
ATOM 3348 C CA . ILE A 1 420 ? -0.267 -20.808 -5.773 1.00 96.31 420 ILE A CA 1
ATOM 3349 C C . ILE A 1 420 ? -0.481 -19.511 -6.537 1.00 96.31 420 ILE A C 1
ATOM 3351 O O . ILE A 1 420 ? -1.342 -19.439 -7.413 1.00 96.31 420 ILE A O 1
ATOM 3355 N N . VAL A 1 421 ? 0.301 -18.500 -6.188 1.00 97.44 421 VAL A N 1
ATOM 3356 C CA . VAL A 1 421 ? 0.196 -17.141 -6.702 1.00 97.44 421 VAL A CA 1
ATOM 3357 C C . VAL A 1 421 ? 1.427 -16.867 -7.558 1.00 97.44 421 VAL A C 1
ATOM 3359 O O . VAL A 1 421 ? 2.559 -16.977 -7.089 1.00 97.44 421 VAL A O 1
ATOM 3362 N N . LEU A 1 422 ? 1.194 -16.568 -8.833 1.00 97.44 422 LEU A N 1
ATOM 3363 C CA . LEU A 1 422 ? 2.222 -16.371 -9.852 1.00 97.44 422 LEU A CA 1
ATOM 3364 C C . LEU A 1 422 ? 2.273 -14.898 -10.261 1.00 97.44 422 LEU A C 1
ATOM 3366 O O . LEU A 1 422 ? 1.223 -14.298 -10.493 1.00 97.44 422 LEU A O 1
ATOM 3370 N N . ASN A 1 423 ? 3.473 -14.343 -10.428 1.00 97.69 423 ASN A N 1
ATOM 3371 C CA . ASN A 1 423 ? 3.658 -13.009 -10.988 1.00 97.69 423 ASN A CA 1
ATOM 3372 C C . ASN A 1 423 ? 3.787 -13.096 -12.516 1.00 97.69 423 ASN A C 1
ATOM 3374 O O . ASN A 1 423 ? 4.849 -13.408 -13.059 1.00 97.69 423 ASN A O 1
ATOM 3378 N N . SER A 1 424 ? 2.687 -12.797 -13.210 1.00 96.75 424 SER A N 1
ATOM 3379 C CA . SER A 1 424 ? 2.618 -12.781 -14.681 1.00 96.75 424 SER A CA 1
ATOM 3380 C C . SER A 1 424 ? 3.117 -11.480 -15.329 1.00 96.75 424 SER A C 1
ATOM 3382 O O . SER A 1 424 ? 3.113 -11.337 -16.556 1.00 96.75 424 SER A O 1
ATOM 3384 N N . ASN A 1 425 ? 3.567 -10.545 -14.495 1.00 97.12 425 ASN A N 1
ATOM 3385 C CA . ASN A 1 425 ? 4.137 -9.253 -14.844 1.00 97.12 425 ASN A CA 1
ATOM 3386 C C . ASN A 1 425 ? 5.448 -9.017 -14.073 1.00 97.12 425 ASN A C 1
ATOM 3388 O O . ASN A 1 425 ? 5.746 -7.898 -13.671 1.00 97.12 425 ASN A O 1
ATOM 3392 N N . TYR A 1 426 ? 6.236 -10.076 -13.895 1.00 97.56 426 TYR A N 1
ATOM 3393 C CA . TYR A 1 426 ? 7.575 -9.991 -13.321 1.00 97.56 426 TYR A CA 1
ATOM 3394 C C . TYR A 1 426 ? 8.562 -9.369 -14.313 1.00 97.56 426 TYR A C 1
ATOM 3396 O O . TYR A 1 426 ? 8.493 -9.725 -15.491 1.00 97.56 426 TYR A O 1
ATOM 3404 N N . TRP A 1 427 ? 9.470 -8.491 -13.870 1.00 97.44 427 TRP A N 1
ATOM 3405 C CA . TRP A 1 427 ? 10.451 -7.790 -14.721 1.00 97.44 427 TRP A CA 1
ATOM 3406 C C . TRP A 1 427 ? 9.788 -7.139 -15.951 1.00 97.44 427 TRP A C 1
ATOM 3408 O O . TRP A 1 427 ? 10.194 -7.296 -17.111 1.00 97.44 427 TRP A O 1
ATOM 3418 N N . PHE A 1 428 ? 8.656 -6.478 -15.705 1.00 96.94 428 PHE A N 1
ATOM 3419 C CA . PHE A 1 428 ? 7.701 -6.142 -16.752 1.00 96.94 428 PHE A CA 1
ATOM 3420 C C . PHE A 1 428 ? 8.159 -4.995 -17.660 1.00 96.94 428 PHE A C 1
ATOM 3422 O O . PHE A 1 428 ? 8.212 -3.826 -17.275 1.00 96.94 428 PHE A O 1
ATOM 3429 N N . GLY A 1 429 ? 8.381 -5.333 -18.931 1.00 95.81 429 GLY A N 1
ATOM 3430 C CA . GLY A 1 429 ? 8.614 -4.395 -20.022 1.00 95.81 429 GLY A CA 1
ATOM 3431 C C . GLY A 1 429 ? 7.369 -4.268 -20.909 1.00 95.81 429 GLY A C 1
ATOM 3432 O O . GLY A 1 429 ? 7.191 -5.071 -21.833 1.00 95.81 429 GLY A O 1
ATOM 3433 N N . PRO A 1 430 ? 6.497 -3.259 -20.711 1.00 94.50 430 PRO A N 1
ATOM 3434 C CA . PRO A 1 430 ? 5.225 -3.160 -21.438 1.00 94.50 430 PRO A CA 1
ATOM 3435 C C . PRO A 1 430 ? 5.395 -2.955 -22.947 1.00 94.50 430 PRO A C 1
ATOM 3437 O O . PRO A 1 430 ? 4.467 -3.192 -23.720 1.00 94.50 430 PRO A O 1
ATOM 3440 N N . ASP A 1 431 ? 6.578 -2.516 -23.368 1.00 94.62 431 ASP A N 1
ATOM 3441 C CA . ASP A 1 431 ? 6.885 -2.150 -24.743 1.00 94.62 431 ASP A CA 1
ATOM 3442 C C . ASP A 1 431 ? 7.721 -3.224 -25.478 1.00 94.62 431 ASP A C 1
ATOM 3444 O O . ASP A 1 431 ? 7.963 -3.095 -26.675 1.00 94.62 431 ASP A O 1
ATOM 3448 N N . VAL A 1 432 ? 8.082 -4.335 -24.818 1.00 93.38 432 VAL A N 1
ATOM 3449 C CA . VAL A 1 432 ? 8.953 -5.397 -25.378 1.00 93.38 432 VAL A CA 1
ATOM 3450 C C . VAL A 1 432 ? 8.373 -6.023 -26.649 1.00 93.38 432 VAL A C 1
ATOM 3452 O O . VAL A 1 432 ? 9.096 -6.325 -27.591 1.00 93.38 432 VAL A O 1
ATOM 3455 N N . ARG A 1 433 ? 7.043 -6.167 -26.738 1.00 90.94 433 ARG A N 1
ATOM 3456 C CA . ARG A 1 433 ? 6.398 -6.742 -27.936 1.00 90.94 433 ARG A CA 1
ATOM 3457 C C . ARG A 1 433 ? 6.493 -5.847 -29.176 1.00 90.94 433 ARG A C 1
ATOM 3459 O O . ARG A 1 433 ? 6.329 -6.352 -30.283 1.00 90.94 433 ARG A O 1
ATOM 3466 N N . LYS A 1 434 ? 6.684 -4.534 -29.001 1.00 90.56 434 LYS A N 1
ATOM 3467 C CA . LYS A 1 434 ? 6.708 -3.546 -30.094 1.00 90.56 434 LYS A CA 1
ATOM 3468 C C . LYS A 1 434 ? 8.104 -2.964 -30.353 1.00 90.56 434 LYS A C 1
ATOM 3470 O O . LYS A 1 434 ? 8.312 -2.404 -31.422 1.00 90.56 434 LYS A O 1
ATOM 3475 N N . GLU A 1 435 ? 9.039 -3.105 -29.412 1.00 91.62 435 GLU A N 1
ATOM 3476 C CA . GLU A 1 435 ? 10.426 -2.633 -29.512 1.00 91.62 435 GLU A CA 1
ATOM 3477 C C . GLU A 1 435 ? 11.395 -3.836 -29.518 1.00 91.62 435 GLU A C 1
ATOM 3479 O O . GLU A 1 435 ? 11.787 -4.306 -28.452 1.00 91.62 435 GLU A O 1
ATOM 3484 N N . PRO A 1 436 ? 11.818 -4.348 -30.693 1.00 88.56 436 PRO A N 1
ATOM 3485 C CA . PRO A 1 436 ? 12.623 -5.575 -30.794 1.00 88.56 436 PRO A CA 1
ATOM 3486 C C . PRO A 1 436 ? 13.999 -5.519 -30.116 1.00 88.56 436 PRO A C 1
ATOM 3488 O O . PRO A 1 436 ? 14.588 -6.557 -29.836 1.00 88.56 436 PRO A O 1
ATOM 3491 N N . LEU A 1 437 ? 14.530 -4.314 -29.898 1.00 91.94 437 LEU A N 1
ATOM 3492 C CA . LEU A 1 437 ? 15.813 -4.082 -29.229 1.00 91.94 437 LEU A CA 1
ATOM 3493 C C . LEU A 1 437 ? 15.670 -3.967 -27.699 1.00 91.94 437 LEU A C 1
ATOM 3495 O O . LEU A 1 437 ? 16.663 -3.750 -27.007 1.00 91.94 437 LEU A O 1
ATOM 3499 N N . LEU A 1 438 ? 14.457 -4.061 -27.156 1.00 92.81 438 LEU A N 1
ATOM 3500 C CA . LEU A 1 438 ? 14.196 -3.891 -25.732 1.00 92.81 438 LEU A CA 1
ATOM 3501 C C . LEU A 1 438 ? 14.300 -5.226 -24.985 1.00 92.81 438 LEU A C 1
ATOM 3503 O O . LEU A 1 438 ? 13.604 -6.179 -25.331 1.00 92.81 438 LEU A O 1
ATOM 3507 N N . SER A 1 439 ? 15.109 -5.275 -23.925 1.00 94.38 439 SER A N 1
ATOM 3508 C CA . SER A 1 439 ? 15.038 -6.362 -22.941 1.00 94.38 439 SER A CA 1
ATOM 3509 C C . SER A 1 439 ? 13.879 -6.141 -21.966 1.00 94.38 439 SER A C 1
ATOM 3511 O O . SER A 1 439 ? 13.491 -5.006 -21.690 1.00 94.38 439 SER A O 1
ATOM 3513 N N . GLY A 1 440 ? 13.359 -7.228 -21.411 1.00 94.44 440 GLY A N 1
ATOM 3514 C CA . GLY A 1 440 ? 12.288 -7.217 -20.422 1.00 94.44 440 GLY A CA 1
ATOM 3515 C C . GLY A 1 440 ? 11.331 -8.377 -20.646 1.00 94.44 440 GLY A C 1
ATOM 3516 O O . GLY A 1 440 ? 11.380 -9.062 -21.672 1.00 94.44 440 GLY A O 1
ATOM 3517 N N . ASN A 1 441 ? 10.415 -8.568 -19.708 1.00 95.44 441 ASN A N 1
ATOM 3518 C CA . ASN A 1 441 ? 9.391 -9.592 -19.812 1.00 95.44 441 ASN A CA 1
ATOM 3519 C C . ASN A 1 441 ? 8.073 -9.000 -20.355 1.00 95.44 441 ASN A C 1
ATOM 3521 O O . ASN A 1 441 ? 7.603 -7.983 -19.829 1.00 95.44 441 ASN A O 1
ATOM 3525 N N . PRO A 1 442 ? 7.441 -9.572 -21.400 1.00 94.94 442 PRO A N 1
ATOM 3526 C CA . PRO A 1 442 ? 6.140 -9.099 -21.862 1.00 94.94 442 PRO A CA 1
ATOM 3527 C C . PRO A 1 442 ? 5.020 -9.450 -20.871 1.00 94.94 442 PRO A C 1
ATOM 3529 O O . PRO A 1 442 ? 5.115 -10.396 -20.099 1.00 94.94 442 PRO A O 1
ATOM 3532 N N . HIS A 1 443 ? 3.898 -8.730 -20.953 1.00 95.38 443 HIS A N 1
ATOM 3533 C CA . HIS A 1 443 ? 2.719 -9.027 -20.131 1.00 95.38 443 HIS A CA 1
ATOM 3534 C C . HIS A 1 443 ? 2.229 -10.468 -20.329 1.00 95.38 443 HIS A C 1
ATOM 3536 O O . HIS A 1 443 ? 2.177 -10.959 -21.470 1.00 95.38 443 HIS A O 1
ATOM 3542 N N . ALA A 1 444 ? 1.812 -11.071 -19.211 1.00 94.00 444 ALA A N 1
ATOM 3543 C CA . ALA A 1 444 ? 1.277 -12.420 -19.087 1.00 94.00 444 ALA A CA 1
ATOM 3544 C C . ALA A 1 444 ? 2.285 -13.531 -19.431 1.00 94.00 444 ALA A C 1
ATOM 3546 O O . ALA A 1 444 ? 1.893 -14.602 -19.900 1.00 94.00 444 ALA A O 1
ATOM 3547 N N . TYR A 1 445 ? 3.580 -13.283 -19.220 1.00 94.94 445 TYR A N 1
ATOM 3548 C CA . TYR A 1 445 ? 4.633 -14.276 -19.428 1.00 94.94 445 TYR A CA 1
ATOM 3549 C C . TYR A 1 445 ? 5.239 -14.721 -18.096 1.00 94.94 445 TYR A C 1
ATOM 3551 O O . TYR A 1 445 ? 5.725 -13.907 -17.313 1.00 94.94 445 TYR A O 1
ATOM 3559 N N . ILE A 1 446 ? 5.222 -16.033 -17.862 1.00 96.56 446 ILE A N 1
ATOM 3560 C CA . ILE A 1 446 ? 5.827 -16.675 -16.692 1.00 96.56 446 ILE A CA 1
ATOM 3561 C C . ILE A 1 446 ? 7.255 -17.082 -17.055 1.00 96.56 446 ILE A C 1
ATOM 3563 O O . ILE A 1 446 ? 7.447 -17.882 -17.973 1.00 96.56 446 ILE A O 1
ATOM 3567 N N . MET A 1 447 ? 8.242 -16.531 -16.347 1.00 95.94 447 MET A N 1
ATOM 3568 C CA . MET A 1 447 ? 9.658 -16.804 -16.605 1.00 95.94 447 MET A CA 1
ATOM 3569 C C . MET A 1 447 ? 10.092 -18.200 -16.123 1.00 95.94 447 MET A C 1
ATOM 3571 O O . MET A 1 447 ? 9.357 -18.905 -15.423 1.00 95.94 447 MET A O 1
ATOM 3575 N N . ASP A 1 448 ? 11.262 -18.645 -16.587 1.00 94.25 448 ASP A N 1
ATOM 3576 C CA . ASP A 1 448 ? 11.687 -20.045 -16.524 1.00 94.25 448 ASP A CA 1
ATOM 3577 C C . ASP A 1 448 ? 11.845 -20.545 -15.077 1.00 94.25 448 ASP A C 1
ATOM 3579 O O . ASP A 1 448 ? 11.392 -21.658 -14.776 1.00 94.25 448 ASP A O 1
ATOM 3583 N N . ASN A 1 449 ? 12.453 -19.762 -14.174 1.00 96.56 449 ASN A N 1
ATOM 3584 C CA . ASN A 1 449 ? 12.607 -20.173 -12.776 1.00 96.56 449 ASN A CA 1
ATOM 3585 C C . ASN A 1 449 ? 11.247 -20.238 -12.078 1.00 96.56 449 ASN A C 1
ATOM 3587 O O . ASN A 1 449 ? 10.964 -21.246 -11.426 1.00 96.56 449 ASN A O 1
ATOM 3591 N N . GLN A 1 450 ? 10.366 -19.255 -12.291 1.00 97.12 450 GLN A N 1
ATOM 3592 C CA . GLN A 1 450 ? 9.004 -19.284 -11.745 1.00 97.12 450 GLN A CA 1
ATOM 3593 C C . GLN A 1 450 ? 8.188 -20.476 -12.259 1.00 97.12 450 GLN A C 1
ATOM 3595 O O . GLN A 1 450 ? 7.536 -21.178 -11.483 1.00 97.12 450 GLN A O 1
ATOM 3600 N N . PHE A 1 451 ? 8.265 -20.780 -13.556 1.00 96.06 451 PHE A N 1
ATOM 3601 C CA . PHE A 1 451 ? 7.577 -21.934 -14.130 1.00 96.06 451 PHE A CA 1
ATOM 3602 C C . PHE A 1 451 ? 8.138 -23.260 -13.594 1.00 96.06 451 PHE A C 1
ATOM 3604 O O . PHE A 1 451 ? 7.396 -24.215 -13.343 1.00 96.06 451 PHE A O 1
ATOM 3611 N N . ASN A 1 452 ? 9.456 -23.347 -13.402 1.00 95.44 452 ASN A N 1
ATOM 3612 C CA . ASN A 1 452 ? 10.096 -24.511 -12.794 1.00 95.44 452 ASN A CA 1
ATOM 3613 C C . ASN A 1 452 ? 9.719 -24.677 -11.321 1.00 95.44 452 ASN A C 1
ATOM 3615 O O . ASN A 1 452 ? 9.488 -25.808 -10.891 1.00 95.44 452 ASN A O 1
ATOM 3619 N N . TRP A 1 453 ? 9.632 -23.578 -10.576 1.00 95.62 453 TRP A N 1
ATOM 3620 C CA . TRP A 1 453 ? 9.147 -23.552 -9.203 1.00 95.62 453 TRP A CA 1
ATOM 3621 C C . TRP A 1 453 ? 7.701 -24.051 -9.114 1.00 95.62 453 TRP A C 1
ATOM 3623 O O . TRP A 1 453 ? 7.432 -25.002 -8.380 1.00 95.62 453 TRP A O 1
ATOM 3633 N N . PHE A 1 454 ? 6.808 -23.528 -9.960 1.00 95.38 454 PHE A N 1
ATOM 3634 C CA . PHE A 1 454 ? 5.413 -23.966 -10.053 1.00 95.38 454 PHE A CA 1
ATOM 3635 C C . PHE A 1 454 ? 5.288 -25.480 -10.291 1.00 95.38 454 PHE A C 1
ATOM 3637 O O . PHE A 1 454 ? 4.588 -26.169 -9.554 1.00 95.38 454 PHE A O 1
ATOM 3644 N N . LYS A 1 455 ? 6.020 -26.031 -11.271 1.00 94.44 455 LYS A N 1
ATOM 3645 C CA . LYS A 1 455 ? 5.988 -27.474 -11.592 1.00 94.44 455 LYS A CA 1
ATOM 3646 C C . LYS A 1 455 ? 6.469 -28.371 -10.451 1.00 94.44 455 LYS A C 1
ATOM 3648 O O . LYS A 1 455 ? 6.055 -29.524 -10.371 1.00 94.44 455 LYS A O 1
ATOM 3653 N N . LYS A 1 456 ? 7.393 -27.880 -9.622 1.00 92.50 456 LYS A N 1
ATOM 3654 C CA . LYS A 1 456 ? 7.960 -28.626 -8.489 1.00 92.50 456 LYS A CA 1
ATOM 3655 C C . LYS A 1 456 ? 7.115 -28.502 -7.226 1.00 92.50 456 LYS A C 1
ATOM 3657 O O . LYS A 1 456 ? 7.431 -29.161 -6.236 1.00 92.50 456 LYS A O 1
ATOM 3662 N N . ARG A 1 457 ? 6.085 -27.652 -7.229 1.00 87.25 457 ARG A N 1
ATOM 3663 C CA . ARG A 1 457 ? 5.281 -27.394 -6.044 1.00 87.25 457 ARG A CA 1
ATOM 3664 C C . ARG A 1 457 ? 4.407 -28.606 -5.732 1.00 87.25 457 ARG A C 1
ATOM 3666 O O . ARG A 1 457 ? 3.363 -28.819 -6.337 1.00 87.25 457 ARG A O 1
ATOM 3673 N N . ASP A 1 458 ? 4.865 -29.396 -4.770 1.00 77.12 458 ASP A N 1
ATOM 3674 C CA . ASP A 1 458 ? 4.136 -30.528 -4.211 1.00 77.12 458 ASP A CA 1
ATOM 3675 C C . ASP A 1 458 ? 3.571 -30.131 -2.844 1.00 77.12 458 ASP A C 1
ATOM 3677 O O . ASP A 1 458 ? 4.309 -29.949 -1.870 1.00 77.12 458 ASP A O 1
ATOM 3681 N N . PHE A 1 459 ? 2.252 -29.965 -2.765 1.00 72.62 459 PHE A N 1
ATOM 3682 C CA . PHE A 1 459 ? 1.582 -29.802 -1.483 1.00 72.62 459 PHE A CA 1
ATOM 3683 C C . PHE A 1 459 ? 1.113 -31.168 -1.008 1.00 72.62 459 PHE A C 1
ATOM 3685 O O . PHE A 1 459 ? 0.091 -31.683 -1.456 1.00 72.62 459 PHE A O 1
ATOM 3692 N N . LYS A 1 460 ? 1.819 -31.720 -0.021 1.00 61.50 460 LYS A N 1
ATOM 3693 C CA . LYS A 1 460 ? 1.239 -32.749 0.846 1.00 61.50 460 LYS A CA 1
ATOM 3694 C C . LYS A 1 460 ? 0.160 -32.070 1.686 1.00 61.50 460 LYS A C 1
ATOM 3696 O O . LYS A 1 460 ? 0.513 -31.405 2.663 1.00 61.50 460 LYS A O 1
ATOM 3701 N N . ILE A 1 461 ? -1.088 -32.118 1.220 1.00 60.41 461 ILE A N 1
ATOM 3702 C CA . ILE A 1 461 ? -2.283 -31.592 1.896 1.00 60.41 461 ILE A CA 1
ATOM 3703 C C . ILE A 1 461 ? -2.938 -32.720 2.672 1.00 60.41 461 ILE A C 1
ATOM 3705 O O . ILE A 1 461 ? -3.172 -33.790 2.066 1.00 60.41 461 ILE A O 1
#